Protein AF-0000000080517936 (afdb_homodimer)

pLDDT: mean 81.07, std 24.13, range [22.53, 98.88]

Secondary structure (DSSP, 8-state):
---------------THHHHHHHHHHHHHHSS---TT---S-S--GGGS-HHHHHHHHHHHHHHHHHHHHHHHHHHHHHIIIIITT--THHHHGGG-TTGGG---S-HHHHHHS-HHHHHHHHHHHHHHTHHHHHHHHTTTTT-TTS-HHHHHHHHHHHHHHHHHHHHHHHHTGGGHHHHHHHHHHTT-----HHHHT-SSHHHHHHHHHHHHHHHHHHHHHHHHHHHHHHHHHHT-/---------------THHHHHHHHHHHHHHTT--STT---S-S--GGGS-HHHHHHHHHHHHHHHHHHHHHHHHHHHHHIIIIITT--THHHHGGG-TTGGG---S-HHHHHHS-HHHHHHHHHHHHHHTHHHHHHHHTTTTT-TTS-HHHHHHHHHHHHHHHHHHHHHHHHTGGGHHHHHHHHHHTT-----HHHHT-SSHHHHHHHHHHHHHHHHHHHHHHHHHHHHHHHHHHT-

InterPro domains:
  IPR001400 Somatotropin/prolactin [PF00103] (26-236)
  IPR001400 Somatotropin/prolactin [PR00836] (97-110)
  IPR001400 Somatotropin/prolactin [PR00836] (119-137)
  IPR001400 Somatotropin/prolactin [PR00836] (203-219)
  IPR001400 Somatotropin/prolactin [PR00836] (219-233)
  IPR001400 Somatotropin/prolactin [PTHR11417] (16-236)
  IPR009079 Four-helical cytokine-like, core [G3DSA:1.20.1250.10] (39-237)
  IPR009079 Four-helical cytokine-like, core [SSF47266] (38-236)

Solvent-accessible surface area (backbone atoms only — not comparable to full-atom values): 26774 Å² total; per-residue (Å²): 138,77,81,78,83,78,80,79,77,80,78,80,74,80,70,71,66,64,61,56,54,57,43,47,60,49,47,65,54,56,69,70,58,77,60,89,84,56,74,60,79,31,46,71,71,64,79,75,52,53,65,69,60,50,41,50,52,33,52,49,44,36,54,44,31,46,49,40,28,50,36,28,46,50,38,33,51,56,43,37,70,73,72,41,69,95,53,72,52,73,78,53,24,76,79,64,34,60,56,57,87,69,66,80,64,95,41,66,74,56,56,72,70,50,50,69,67,60,44,49,43,50,42,48,51,55,50,60,56,45,51,57,61,41,48,41,50,56,58,74,37,58,76,41,83,87,45,40,71,68,38,40,55,33,38,50,51,36,50,55,44,47,52,50,49,46,52,49,51,42,65,77,43,43,80,46,51,62,60,42,51,50,49,35,65,73,64,62,54,56,76,80,60,63,65,43,57,65,40,88,49,64,68,55,17,51,42,40,48,51,26,51,31,49,40,46,29,53,52,30,46,50,39,28,54,50,41,42,52,52,29,51,55,51,64,74,94,135,78,81,80,82,77,81,78,78,80,75,81,73,81,67,73,67,65,59,54,55,57,43,47,61,50,49,65,55,54,71,76,50,75,64,87,84,48,74,63,80,26,48,71,69,65,79,74,53,54,66,69,59,49,42,48,52,34,52,50,45,36,53,44,32,46,49,42,27,51,36,28,45,51,38,32,50,56,43,37,69,72,71,40,68,94,53,72,52,74,78,53,22,75,79,64,35,60,58,59,86,70,65,81,64,97,41,65,74,57,56,69,69,50,51,70,68,59,43,50,46,51,40,47,52,53,50,61,56,45,50,56,62,40,49,40,50,56,57,74,37,56,77,42,83,87,44,39,71,69,37,39,56,34,38,51,52,34,51,55,43,47,51,52,48,44,51,50,51,44,65,76,43,40,81,48,51,62,60,42,52,50,48,32,62,73,65,63,54,56,76,80,61,63,66,43,57,67,40,89,48,62,67,55,18,51,40,40,49,50,24,50,31,49,39,44,30,55,52,31,46,49,39,28,52,50,41,42,51,53,29,52,54,51,62,75,95

Radius of gyration: 28.41 Å; Cα contacts (8 Å, |Δi|>4): 444; chains: 2; bounding box: 90×95×84 Å

Sequence (474 aa):
RAPVPSFCGLQWTYNPVRGSCLLLLLVMSNLLLCQGNSCPSCCPDVSDIPLDLLRELFLNATLLSQSILKHSRIMLNEFDEKYAQGKLYYLTATKSCHTNSLHTTEDMDKAEKIDNEDLSKWILMLLYSWHRPLNHLVTDMRGMIEVSDTILSNAKENVKKVEELQAFIERQFCQIIIPVMRKMLENNIYWSGLPSLLSSNEDVRHSAFYSLFHCLHRDTLEIDIYTKILARRMINTRAPVPSFCGLQWTYNPVRGSCLLLLLVMSNLLLCQGNSCPSCCPDVSDIPLDLLRELFLNATLLSQSILKHSRIMLNEFDEKYAQGKLYYLTATKSCHTNSLHTTEDMDKAEKIDNEDLSKWILMLLYSWHRPLNHLVTDMRGMIEVSDTILSNAKENVKKVEELQAFIERQFCQIIIPVMRKMLENNIYWSGLPSLLSSNEDVRHSAFYSLFHCLHRDTLEIDIYTKILARRMINT

Organism: NCBI:txid72004

Foldseek 3Di:
DPDDPDPPPPPPPPPPVVVVVLVVVVVVVVVVDDDPPFPPPPQPPCSPPDLVVVLVLLVVLLVLLVLLLVLLVQLLVVLCVPPVPPHDLVVCLQVPALCVVLDDDPDLVVLLVDDLLSLLLSLLLLLVQCLVVLVCLQPVCVPPPSCDPSNNVSSVSNNVSSVVSNVSSCNVRVRCVVVSVVVCVVVVRYDDLVCQCVDPDPVSNSSSSNSSSVSSNVSSVSSSSSSVSSSVVSVVD/DDDDPPPPPPPPPPPPPVVVVLVVVVVVVPVVPDDPVFPPPPQPPCSPPDLVVVLVLLVVLLVLLVLLLVLLVQLLVVLCVPPVPPHDLVVCLQVPALCVVLDDDPDLVVLLVDDLLSLLLSLLLLLVQCLVVLVCLQPVCVPPPSCDPSNNVSSVSNNVSSVVSNVSSCNVRVRCVVVSVVVCVVVVRYDDLVCQCVDPDPVSNSSSSNSSSVSSNVSSVSSSSSSVSSSVVSVVD

Nearest PDB structures (foldseek):
  3ncc-assembly1_A  TM=8.563E-01  e=1.161E-09  Homo sapiens
  3nce-assembly1_A  TM=8.601E-01  e=2.405E-09  Homo sapiens
  3ncf-assembly1_A  TM=8.619E-01  e=2.634E-09  Homo sapiens
  3ncb-assembly1_A  TM=8.625E-01  e=4.762E-09  Homo sapiens
  2q98-assembly1_A  TM=8.130E-01  e=1.033E-08  Homo sapiens

Structure (mmCIF, N/CA/C/O backbone):
data_AF-0000000080517936-model_v1
#
loop_
_entity.id
_entity.type
_entity.pdbx_description
1 polymer 'Uncharacterized protein'
#
loop_
_atom_site.group_PDB
_atom_site.id
_atom_site.type_symbol
_atom_site.label_atom_id
_atom_site.label_alt_id
_atom_site.label_comp_id
_atom_site.label_asym_id
_atom_site.label_entity_id
_atom_site.label_seq_id
_atom_site.pdbx_PDB_ins_code
_atom_site.Cartn_x
_atom_site.Cartn_y
_atom_site.Cartn_z
_atom_site.occupancy
_atom_site.B_iso_or_equiv
_atom_site.auth_seq_id
_atom_site.auth_comp_id
_atom_site.auth_asym_id
_atom_site.auth_atom_id
_atom_site.pdbx_PDB_model_num
ATOM 1 N N . ARG A 1 1 ? 61.031 -32.062 -48.188 1 22.53 1 ARG A N 1
ATOM 2 C CA . ARG A 1 1 ? 61.094 -30.625 -48 1 22.53 1 ARG A CA 1
ATOM 3 C C . ARG A 1 1 ? 59.719 -30.078 -47.656 1 22.53 1 ARG A C 1
ATOM 5 O O . ARG A 1 1 ? 58.844 -29.938 -48.531 1 22.53 1 ARG A O 1
ATOM 12 N N . ALA A 1 2 ? 59.156 -30.438 -46.531 1 33.72 2 ALA A N 1
ATOM 13 C CA . ALA A 1 2 ? 57.812 -30.484 -46 1 33.72 2 ALA A CA 1
ATOM 14 C C . ALA A 1 2 ? 57.312 -29.078 -45.625 1 33.72 2 ALA A C 1
ATOM 16 O O . ALA A 1 2 ? 58 -28.344 -44.938 1 33.72 2 ALA A O 1
ATOM 17 N N . PRO A 1 3 ? 56.562 -28.391 -46.594 1 32.12 3 PRO A N 1
ATOM 18 C CA . PRO A 1 3 ? 56.344 -26.953 -46.469 1 32.12 3 PRO A CA 1
ATOM 19 C C . PRO A 1 3 ? 55.688 -26.547 -45.156 1 32.12 3 PRO A C 1
ATOM 21 O O . PRO A 1 3 ? 55.031 -27.359 -44.5 1 32.12 3 PRO A O 1
ATOM 24 N N . VAL A 1 4 ? 56.312 -25.562 -44.438 1 36.16 4 VAL A N 1
ATOM 25 C CA . VAL A 1 4 ? 56.156 -25 -43.094 1 36.16 4 VAL A CA 1
ATOM 26 C C . VAL A 1 4 ? 54.812 -24.25 -43.031 1 36.16 4 VAL A C 1
ATOM 28 O O . VAL A 1 4 ? 54.5 -23.438 -43.906 1 36.16 4 VAL A O 1
ATOM 31 N N . PRO A 1 5 ? 53.719 -24.781 -42.406 1 31.2 5 PRO A N 1
ATOM 32 C CA . PRO A 1 5 ? 52.375 -24.219 -42.344 1 31.2 5 PRO A CA 1
ATOM 33 C C . PRO A 1 5 ? 52.344 -22.797 -41.781 1 31.2 5 PRO A C 1
ATOM 35 O O . PRO A 1 5 ? 53.094 -22.469 -40.875 1 31.2 5 PRO A O 1
ATOM 38 N N . SER A 1 6 ? 52.188 -21.766 -42.625 1 25.53 6 SER A N 1
ATOM 39 C CA . SER A 1 6 ? 52.156 -20.328 -42.344 1 25.53 6 SER A CA 1
ATOM 40 C C . SER A 1 6 ? 51.156 -19.969 -41.281 1 25.53 6 SER A C 1
ATOM 42 O O . SER A 1 6 ? 50.062 -20.562 -41.219 1 25.53 6 SER A O 1
ATOM 44 N N . PHE A 1 7 ? 51.594 -19.391 -40.125 1 25.44 7 PHE A N 1
ATOM 45 C CA . PHE A 1 7 ? 51.031 -18.859 -38.875 1 25.44 7 PHE A CA 1
ATOM 46 C C . PHE A 1 7 ? 50.094 -17.688 -39.156 1 25.44 7 PHE A C 1
ATOM 48 O O . PHE A 1 7 ? 50.531 -16.625 -39.594 1 25.44 7 PHE A O 1
ATOM 55 N N . CYS A 1 8 ? 48.938 -17.938 -39.844 1 24.39 8 CYS A N 1
ATOM 56 C CA . CYS A 1 8 ? 48.031 -16.812 -40.125 1 24.39 8 CYS A CA 1
ATOM 57 C C . CYS A 1 8 ? 47.719 -16.031 -38.875 1 24.39 8 CYS A C 1
ATOM 59 O O . CYS A 1 8 ? 47.281 -16.625 -37.875 1 24.39 8 CYS A O 1
ATOM 61 N N . GLY A 1 9 ? 48.375 -14.914 -38.562 1 23.84 9 GLY A N 1
ATOM 62 C CA . GLY A 1 9 ? 48.281 -13.883 -37.562 1 23.84 9 GLY A CA 1
ATOM 63 C C . GLY A 1 9 ? 46.875 -13.297 -37.438 1 23.84 9 GLY A C 1
ATOM 64 O O . GLY A 1 9 ? 46.344 -12.789 -38.406 1 23.84 9 GLY A O 1
ATOM 65 N N . LEU A 1 10 ? 45.938 -13.938 -36.656 1 23.72 10 LEU A N 1
ATOM 66 C CA . LEU A 1 10 ? 44.594 -13.508 -36.375 1 23.72 10 LEU A CA 1
ATOM 67 C C . LEU A 1 10 ? 44.562 -12.094 -35.812 1 23.72 10 LEU A C 1
ATOM 69 O O . LEU A 1 10 ? 45.125 -11.82 -34.75 1 23.72 10 LEU A O 1
ATOM 73 N N . GLN A 1 11 ? 44.594 -11.055 -36.688 1 24.34 11 GLN A N 1
ATOM 74 C CA . GLN A 1 11 ? 44.469 -9.641 -36.312 1 24.34 11 GLN A CA 1
ATOM 75 C C . GLN A 1 11 ? 43.188 -9.367 -35.562 1 24.34 11 GLN A C 1
ATOM 77 O O . GLN A 1 11 ? 42.094 -9.703 -36.062 1 24.34 11 GLN A O 1
ATOM 82 N N . TRP A 1 12 ? 43.25 -9.211 -34.219 1 24.83 12 TRP A N 1
ATOM 83 C CA . TRP A 1 12 ? 42.25 -8.867 -33.219 1 24.83 12 TRP A CA 1
ATOM 84 C C . TRP A 1 12 ? 41.656 -7.504 -33.5 1 24.83 12 TRP A C 1
ATOM 86 O O . TRP A 1 12 ? 42.344 -6.48 -33.438 1 24.83 12 TRP A O 1
ATOM 96 N N . THR A 1 13 ? 40.875 -7.355 -34.594 1 26.78 13 THR A N 1
ATOM 97 C CA . THR A 1 13 ? 40.25 -6.062 -34.812 1 26.78 13 THR A CA 1
ATOM 98 C C . THR A 1 13 ? 39.344 -5.715 -33.625 1 26.78 13 THR A C 1
ATOM 100 O O . THR A 1 13 ? 38.562 -6.555 -33.156 1 26.78 13 THR A O 1
ATOM 103 N N . TYR A 1 14 ? 39.75 -4.672 -32.812 1 27.33 14 TYR A N 1
ATOM 104 C CA . TYR A 1 14 ? 39.188 -3.947 -31.688 1 27.33 14 TYR A CA 1
ATOM 105 C C . TYR A 1 14 ? 37.781 -3.412 -32.031 1 27.33 14 TYR A C 1
ATOM 107 O O . TYR A 1 14 ? 37.656 -2.521 -32.875 1 27.33 14 TYR A O 1
ATOM 115 N N . ASN A 1 15 ? 36.844 -4.273 -32.188 1 25.72 15 ASN A N 1
ATOM 116 C CA . ASN A 1 15 ? 35.531 -3.732 -32.531 1 25.72 15 ASN A CA 1
ATOM 117 C C . ASN A 1 15 ? 35.031 -2.787 -31.453 1 25.72 15 ASN A C 1
ATOM 119 O O . ASN A 1 15 ? 34.906 -3.174 -30.281 1 25.72 15 ASN A O 1
ATOM 123 N N . PRO A 1 16 ? 34.938 -1.399 -31.656 1 30.38 16 PRO A N 1
ATOM 124 C CA . PRO A 1 16 ? 34.469 -0.266 -30.844 1 30.38 16 PRO A CA 1
ATOM 125 C C . PRO A 1 16 ? 33.062 -0.462 -30.312 1 30.38 16 PRO A C 1
ATOM 127 O O . PRO A 1 16 ? 32.5 0.434 -29.672 1 30.38 16 PRO A O 1
ATOM 130 N N . VAL A 1 17 ? 32.406 -1.56 -30.641 1 32.5 17 VAL A N 1
ATOM 131 C CA . VAL A 1 17 ? 31 -1.665 -30.266 1 32.5 17 VAL A CA 1
ATOM 132 C C . VAL A 1 17 ? 30.875 -1.817 -28.75 1 32.5 17 VAL A C 1
ATOM 134 O O . VAL A 1 17 ? 29.766 -1.812 -28.203 1 32.5 17 VAL A O 1
ATOM 137 N N . ARG A 1 18 ? 31.953 -2.064 -28.109 1 34.31 18 ARG A N 1
ATOM 138 C CA . ARG A 1 18 ? 31.781 -2.314 -26.672 1 34.31 18 ARG A CA 1
ATOM 139 C C . ARG A 1 18 ? 31.422 -1.029 -25.938 1 34.31 18 ARG A C 1
ATOM 141 O O . ARG A 1 18 ? 30.797 -1.072 -24.875 1 34.31 18 ARG A O 1
ATOM 148 N N . GLY A 1 19 ? 32 0.078 -26.453 1 33.22 19 GLY A N 1
ATOM 149 C CA . GLY A 1 19 ? 31.781 1.324 -25.734 1 33.22 19 GLY A CA 1
ATOM 150 C C . GLY A 1 19 ? 30.344 1.778 -25.766 1 33.22 19 GLY A C 1
ATOM 151 O O . GLY A 1 19 ? 29.859 2.391 -24.797 1 33.22 19 GLY A O 1
ATOM 152 N N . SER A 1 20 ? 29.688 1.601 -26.922 1 34.53 20 SER A N 1
ATOM 153 C CA . SER A 1 20 ? 28.391 2.258 -27.094 1 34.53 20 SER A CA 1
ATOM 154 C C . SER A 1 20 ? 27.328 1.615 -26.219 1 34.53 20 SER A C 1
ATOM 156 O O . SER A 1 20 ? 26.359 2.275 -25.812 1 34.53 20 SER A O 1
ATOM 158 N N . CYS A 1 21 ? 27.484 0.341 -26.016 1 32.75 21 CYS A N 1
ATOM 159 C CA . CYS A 1 21 ? 26.375 -0.339 -25.344 1 32.75 21 CYS A CA 1
ATOM 160 C C . CYS A 1 21 ? 26.375 -0.062 -23.859 1 32.75 21 CYS A C 1
ATOM 162 O O . CYS A 1 21 ? 25.328 -0.017 -23.219 1 32.75 21 CYS A O 1
ATOM 164 N N . LEU A 1 22 ? 27.562 0.032 -23.25 1 32.81 22 LEU A N 1
ATOM 165 C CA . LEU A 1 22 ? 27.625 0.487 -21.859 1 32.81 22 LEU A CA 1
ATOM 166 C C . LEU A 1 22 ? 27.094 1.91 -21.734 1 32.81 22 LEU A C 1
ATOM 168 O O . LEU A 1 22 ? 26.422 2.244 -20.75 1 32.81 22 LEU A O 1
ATOM 172 N N . LEU A 1 23 ? 27.391 2.783 -22.734 1 32.12 23 LEU A N 1
ATOM 173 C CA . LEU A 1 23 ? 26.844 4.137 -22.719 1 32.12 23 LEU A CA 1
ATOM 174 C C . LEU A 1 23 ? 25.328 4.105 -22.844 1 32.12 23 LEU A C 1
ATOM 176 O O . LEU A 1 23 ? 24.625 4.91 -22.203 1 32.12 23 LEU A O 1
ATOM 180 N N . LEU A 1 24 ? 24.797 3.18 -23.656 1 31.83 24 LEU A N 1
ATOM 181 C CA . LEU A 1 24 ? 23.344 3.186 -23.781 1 31.83 24 LEU A CA 1
ATOM 182 C C . LEU A 1 24 ? 22.688 2.76 -22.484 1 31.83 24 LEU A C 1
ATOM 184 O O . LEU A 1 24 ? 21.656 3.316 -22.094 1 31.83 24 LEU A O 1
ATOM 188 N N . LEU A 1 25 ? 23.156 1.763 -21.859 1 34 25 LEU A N 1
ATOM 189 C CA . LEU A 1 25 ? 22.562 1.429 -20.562 1 34 25 LEU A CA 1
ATOM 190 C C . LEU A 1 25 ? 22.828 2.531 -19.547 1 34 25 LEU A C 1
ATOM 192 O O . LEU A 1 25 ? 21.969 2.836 -18.719 1 34 25 LEU A O 1
ATOM 196 N N . LEU A 1 26 ? 24.016 3.143 -19.516 1 33.47 26 LEU A N 1
ATOM 197 C CA . LEU A 1 26 ? 24.297 4.336 -18.719 1 33.47 26 LEU A CA 1
ATOM 198 C C . LEU A 1 26 ? 23.484 5.527 -19.234 1 33.47 26 LEU A C 1
ATOM 200 O O . LEU A 1 26 ? 23.031 6.355 -18.438 1 33.47 26 LEU A O 1
ATOM 204 N N . VAL A 1 27 ? 23.391 5.816 -20.547 1 34.94 27 VAL A N 1
ATOM 205 C CA . VAL A 1 27 ? 22.625 6.922 -21.125 1 34.94 27 VAL A CA 1
ATOM 206 C C . VAL A 1 27 ? 21.141 6.754 -20.812 1 34.94 27 VAL A C 1
ATOM 208 O O . VAL A 1 27 ? 20.438 7.734 -20.578 1 34.94 27 VAL A O 1
ATOM 211 N N . MET A 1 28 ? 20.531 5.59 -20.984 1 31.58 28 MET A N 1
ATOM 212 C CA . MET A 1 28 ? 19.141 5.453 -20.578 1 31.58 28 MET A CA 1
ATOM 213 C C . MET A 1 28 ? 18.984 5.691 -19.078 1 31.58 28 MET A C 1
ATOM 215 O O . MET A 1 28 ? 17.891 5.969 -18.594 1 31.58 28 MET A O 1
ATOM 219 N N . SER A 1 29 ? 19.953 5.32 -18.312 1 33.62 29 SER A N 1
ATOM 220 C CA . SER A 1 29 ? 19.906 5.672 -16.891 1 33.62 29 SER A CA 1
ATOM 221 C C . SER A 1 29 ? 20.031 7.176 -16.703 1 33.62 29 SER A C 1
ATOM 223 O O . SER A 1 29 ? 19.547 7.723 -15.703 1 33.62 29 SER A O 1
ATOM 225 N N . ASN A 1 30 ? 20.875 7.879 -17.391 1 30.88 30 ASN A N 1
ATOM 226 C CA . ASN A 1 30 ? 21.109 9.305 -17.156 1 30.88 30 ASN A CA 1
ATOM 227 C C . ASN A 1 30 ? 19.875 10.133 -17.5 1 30.88 30 ASN A C 1
ATOM 229 O O . ASN A 1 30 ? 19.859 11.344 -17.266 1 30.88 30 ASN A O 1
ATOM 233 N N . LEU A 1 31 ? 19.188 9.805 -18.531 1 29.12 31 LEU A N 1
ATOM 234 C CA . LEU A 1 31 ? 18.125 10.758 -18.875 1 29.12 31 LEU A CA 1
ATOM 235 C C . LEU A 1 31 ? 17.109 10.867 -17.734 1 29.12 31 LEU A C 1
ATOM 237 O O . LEU A 1 31 ? 16.219 11.719 -17.766 1 29.12 31 LEU A O 1
ATOM 241 N N . LEU A 1 32 ? 16.781 9.773 -17.172 1 28.83 32 LEU A N 1
ATOM 242 C CA . LEU A 1 32 ? 15.75 9.922 -16.141 1 28.83 32 LEU A CA 1
ATOM 243 C C . LEU A 1 32 ? 16.312 10.633 -14.906 1 28.83 32 LEU A C 1
ATOM 245 O O . LEU A 1 32 ? 16.625 9.984 -13.906 1 28.83 32 LEU A O 1
ATOM 249 N N . LEU A 1 33 ? 17.25 11.594 -14.984 1 27.97 33 LEU A N 1
ATOM 250 C CA . LEU A 1 33 ? 17.812 12.469 -13.961 1 27.97 33 LEU A CA 1
ATOM 251 C C . LEU A 1 33 ? 16.734 12.953 -13 1 27.97 33 LEU A C 1
ATOM 253 O O . LEU A 1 33 ? 15.539 12.781 -13.258 1 27.97 33 LEU A O 1
ATOM 257 N N . CYS A 1 34 ? 16.766 14.461 -12.586 1 30.88 34 CYS A N 1
ATOM 258 C CA . CYS A 1 34 ? 16.484 15.297 -11.422 1 30.88 34 CYS A CA 1
ATOM 259 C C . CYS A 1 34 ? 14.977 15.492 -11.25 1 30.88 34 CYS A C 1
ATOM 261 O O . CYS A 1 34 ? 14.539 16.406 -10.547 1 30.88 34 CYS A O 1
ATOM 263 N N . GLN A 1 35 ? 14.18 15.211 -12.125 1 32.22 35 GLN A N 1
ATOM 264 C CA . GLN A 1 35 ? 13.008 15.867 -11.555 1 32.22 35 GLN A CA 1
ATOM 265 C C . GLN A 1 35 ? 12.812 15.469 -10.094 1 32.22 35 GLN A C 1
ATOM 267 O O . GLN A 1 35 ? 13.227 14.383 -9.68 1 32.22 35 GLN A O 1
ATOM 272 N N . GLY A 1 36 ? 11.953 16.266 -9.234 1 34.62 36 GLY A N 1
ATOM 273 C CA . GLY A 1 36 ? 11.828 16.359 -7.785 1 34.62 36 GLY A CA 1
ATOM 274 C C . GLY A 1 36 ? 11.82 15.008 -7.098 1 34.62 36 GLY A C 1
ATOM 275 O O . GLY A 1 36 ? 12.031 14.914 -5.887 1 34.62 36 GLY A O 1
ATOM 276 N N . ASN A 1 37 ? 10.945 14.195 -7.531 1 34.53 37 ASN A N 1
ATOM 277 C CA . ASN A 1 37 ? 10.57 13.047 -6.711 1 34.53 37 ASN A CA 1
ATOM 278 C C . ASN A 1 37 ? 11.656 11.977 -6.723 1 34.53 37 ASN A C 1
ATOM 280 O O . ASN A 1 37 ? 11.383 10.805 -6.426 1 34.53 37 ASN A O 1
ATOM 284 N N . SER A 1 38 ? 12.711 12.18 -7.555 1 34.34 38 SER A N 1
ATOM 285 C CA . SER A 1 38 ? 13.688 11.117 -7.773 1 34.34 38 SER A CA 1
ATOM 286 C C . SER A 1 38 ? 14.539 10.891 -6.531 1 34.34 38 SER A C 1
ATOM 288 O O . SER A 1 38 ? 15.023 11.844 -5.922 1 34.34 38 SER A O 1
ATOM 290 N N . CYS A 1 39 ? 14.25 9.953 -5.805 1 41.84 39 CYS A N 1
ATOM 291 C CA . CYS A 1 39 ? 15.219 9.523 -4.797 1 41.84 39 CYS A CA 1
ATOM 292 C C . CYS A 1 39 ? 16.641 9.609 -5.332 1 41.84 39 CYS A C 1
ATOM 294 O O . CYS A 1 39 ? 16.938 9.078 -6.402 1 41.84 39 CYS A O 1
ATOM 296 N N . PRO A 1 40 ? 17.469 10.562 -5.215 1 39.28 40 PRO A N 1
ATOM 297 C CA . PRO A 1 40 ? 18.875 10.477 -5.602 1 39.28 40 PRO A CA 1
ATOM 298 C C . PRO A 1 40 ? 19.406 9.039 -5.586 1 39.28 40 PRO A C 1
ATOM 300 O O . PRO A 1 40 ? 18.75 8.148 -5.043 1 39.28 40 PRO A O 1
ATOM 303 N N . SER A 1 41 ? 20.938 8.695 -5.91 1 42.41 41 SER A N 1
ATOM 304 C CA . SER A 1 41 ? 21.844 7.688 -6.438 1 42.41 41 SER A CA 1
ATOM 305 C C . SER A 1 41 ? 21.906 6.469 -5.523 1 42.41 41 SER A C 1
ATOM 307 O O . SER A 1 41 ? 22.75 6.391 -4.637 1 42.41 41 SER A O 1
ATOM 309 N N . CYS A 1 42 ? 20.891 6.23 -4.555 1 48.97 42 CYS A N 1
ATOM 310 C CA . CYS A 1 42 ? 21.172 5.117 -3.654 1 48.97 42 CYS A CA 1
ATOM 311 C C . CYS A 1 42 ? 21.375 3.822 -4.434 1 48.97 42 CYS A C 1
ATOM 313 O O . CYS A 1 42 ? 21.578 2.76 -3.838 1 48.97 42 CYS A O 1
ATOM 315 N N . CYS A 1 43 ? 21.078 3.852 -5.547 1 59.53 43 CYS A N 1
ATOM 316 C CA . CYS A 1 43 ? 21.203 2.58 -6.254 1 59.53 43 CYS A CA 1
ATOM 317 C C . CYS A 1 43 ? 22.656 2.207 -6.461 1 59.53 43 CYS A C 1
ATOM 319 O O . CYS A 1 43 ? 23.469 3.039 -6.875 1 59.53 43 CYS A O 1
ATOM 321 N N . PRO A 1 44 ? 23.047 1.101 -5.629 1 58.81 44 PRO A N 1
ATOM 322 C CA . PRO A 1 44 ? 24.406 0.688 -6.016 1 58.81 44 PRO A CA 1
ATOM 323 C C . PRO A 1 44 ? 24.656 0.801 -7.516 1 58.81 44 PRO A C 1
ATOM 325 O O . PRO A 1 44 ? 23.719 0.635 -8.312 1 58.81 44 PRO A O 1
ATOM 328 N N . ASP A 1 45 ? 25.703 1.416 -7.773 1 59.16 45 ASP A N 1
ATOM 329 C CA . ASP A 1 45 ? 26.078 1.507 -9.18 1 59.16 45 ASP A CA 1
ATOM 330 C C . ASP A 1 45 ? 26.188 0.119 -9.812 1 59.16 45 ASP A C 1
ATOM 332 O O . ASP A 1 45 ? 27.078 -0.661 -9.438 1 59.16 45 ASP A O 1
ATOM 336 N N . VAL A 1 46 ? 25.234 -0.316 -10.469 1 62.78 46 VAL A N 1
ATOM 337 C CA . VAL A 1 46 ? 25.25 -1.605 -11.148 1 62.78 46 VAL A CA 1
ATOM 338 C C . VAL A 1 46 ? 26.172 -1.547 -12.359 1 62.78 46 VAL A C 1
ATOM 340 O O . VAL A 1 46 ? 26.469 -2.574 -12.969 1 62.78 46 VAL A O 1
ATOM 343 N N . SER A 1 47 ? 26.625 -0.41 -12.531 1 64.81 47 SER A N 1
ATOM 344 C CA . SER A 1 47 ? 27.516 -0.266 -13.68 1 64.81 47 SER A CA 1
ATOM 345 C C . SER A 1 47 ? 28.844 -0.981 -13.445 1 64.81 47 SER A C 1
ATOM 347 O O . SER A 1 47 ? 29.547 -1.307 -14.398 1 64.81 47 SER A O 1
ATOM 349 N N . ASP A 1 48 ? 28.984 -1.326 -12.195 1 72.88 48 ASP A N 1
ATOM 350 C CA . ASP A 1 48 ? 30.281 -1.937 -11.891 1 72.88 48 ASP A CA 1
ATOM 351 C C . ASP A 1 48 ? 30.219 -3.457 -12.016 1 72.88 48 ASP A C 1
ATOM 353 O O . ASP A 1 48 ? 31.234 -4.141 -11.898 1 72.88 48 ASP A O 1
ATOM 357 N N . ILE A 1 49 ? 29.047 -3.895 -12.391 1 79.06 49 ILE A N 1
ATOM 358 C CA . ILE A 1 49 ? 28.922 -5.34 -12.531 1 79.06 49 ILE A CA 1
ATOM 359 C C . ILE A 1 49 ? 29.359 -5.766 -13.922 1 79.06 49 ILE A C 1
ATOM 361 O O . ILE A 1 49 ? 28.875 -5.23 -14.93 1 79.06 49 ILE A O 1
ATOM 365 N N . PRO A 1 50 ? 30.328 -6.676 -13.938 1 84.31 50 PRO A N 1
ATOM 366 C CA . PRO A 1 50 ? 30.734 -7.176 -15.25 1 84.31 50 PRO A CA 1
ATOM 367 C C . PRO A 1 50 ? 29.562 -7.711 -16.062 1 84.31 50 PRO A C 1
ATOM 369 O O . PRO A 1 50 ? 28.641 -8.32 -15.508 1 84.31 50 PRO A O 1
ATOM 372 N N . LEU A 1 51 ? 29.656 -7.508 -17.344 1 84.25 51 LEU A N 1
ATOM 373 C CA . LEU A 1 51 ? 28.562 -7.84 -18.25 1 84.25 51 LEU A CA 1
ATOM 374 C C . LEU A 1 51 ? 28.266 -9.336 -18.219 1 84.25 51 LEU A C 1
ATOM 376 O O . LEU A 1 51 ? 27.109 -9.734 -18.281 1 84.25 51 LEU A O 1
ATOM 380 N N . ASP A 1 52 ? 29.281 -10.148 -18.125 1 88.44 52 ASP A N 1
ATOM 381 C CA . ASP A 1 52 ? 29.078 -11.594 -18.078 1 88.44 52 ASP A CA 1
ATOM 382 C C . ASP A 1 52 ? 28.297 -12 -16.828 1 88.44 52 ASP A C 1
ATOM 384 O O . ASP A 1 52 ? 27.453 -12.891 -16.891 1 88.44 52 ASP A O 1
ATOM 388 N N . LEU A 1 53 ? 28.641 -11.391 -15.727 1 89.06 53 LEU A N 1
ATOM 389 C CA . LEU A 1 53 ? 27.922 -11.664 -14.484 1 89.06 53 LEU A CA 1
ATOM 390 C C . LEU A 1 53 ? 26.484 -11.188 -14.57 1 89.06 53 LEU A C 1
ATOM 392 O O . LEU A 1 53 ? 25.562 -11.875 -14.109 1 89.06 53 LEU A O 1
ATOM 396 N N . LEU A 1 54 ? 26.312 -10.078 -15.273 1 87.31 54 LEU A N 1
ATOM 397 C CA . LEU A 1 54 ? 24.969 -9.539 -15.43 1 87.31 54 LEU A CA 1
ATOM 398 C C . LEU A 1 54 ? 24.109 -10.469 -16.281 1 87.31 54 LEU A C 1
ATOM 400 O O . LEU A 1 54 ? 22.938 -10.703 -15.961 1 87.31 54 LEU A O 1
ATOM 404 N N . ARG A 1 55 ? 24.703 -10.984 -17.328 1 89.31 55 ARG A N 1
ATOM 405 C CA . ARG A 1 55 ? 24 -11.938 -18.188 1 89.31 55 ARG A CA 1
ATOM 406 C C . ARG A 1 55 ? 23.609 -13.18 -17.406 1 89.31 55 ARG A C 1
ATOM 408 O O . ARG A 1 55 ? 22.469 -13.656 -17.516 1 89.31 55 ARG A O 1
ATOM 415 N N . GLU A 1 56 ? 24.453 -13.602 -16.594 1 91.56 56 GLU A N 1
ATOM 416 C CA . GLU A 1 56 ? 24.172 -14.773 -15.766 1 91.56 56 GLU A CA 1
ATOM 417 C C . GLU A 1 56 ? 23.047 -14.492 -14.773 1 91.56 56 GLU A C 1
ATOM 419 O O . GLU A 1 56 ? 22.203 -15.344 -14.539 1 91.56 56 GLU A O 1
ATOM 424 N N . LEU A 1 57 ? 23.078 -13.328 -14.211 1 91.81 57 LEU A N 1
ATOM 425 C CA . LEU A 1 57 ? 22.047 -12.938 -13.25 1 91.81 57 LEU A CA 1
ATOM 426 C C . LEU A 1 57 ? 20.672 -12.906 -13.906 1 91.81 57 LEU A C 1
ATOM 428 O O . LEU A 1 57 ? 19.703 -13.391 -13.328 1 91.81 57 LEU A O 1
ATOM 432 N N . PHE A 1 58 ? 20.609 -12.477 -15.102 1 94.19 58 PHE A N 1
ATOM 433 C CA . PHE A 1 58 ? 19.344 -12.406 -15.805 1 94.19 58 PHE A CA 1
ATOM 434 C C . PHE A 1 58 ? 18.891 -13.797 -16.234 1 94.19 58 PHE A C 1
ATOM 436 O O . PHE A 1 58 ? 17.688 -14.094 -16.234 1 94.19 58 PHE A O 1
ATOM 443 N N . LEU A 1 59 ? 19.812 -14.578 -16.656 1 94.06 59 LEU A N 1
ATOM 444 C CA . LEU A 1 59 ? 19.469 -15.953 -17 1 94.06 59 LEU A CA 1
ATOM 445 C C . LEU A 1 59 ? 18.906 -16.688 -15.781 1 94.06 59 LEU A C 1
ATOM 447 O O . LEU A 1 59 ? 17.906 -17.406 -15.898 1 94.06 59 LEU A O 1
ATOM 451 N N . ASN A 1 60 ? 19.547 -16.469 -14.656 1 95.88 60 ASN A N 1
ATOM 452 C CA . ASN A 1 60 ? 19.047 -17.062 -13.422 1 95.88 60 ASN A CA 1
ATOM 453 C C . ASN A 1 60 ? 17.641 -16.562 -13.078 1 95.88 60 ASN A C 1
ATOM 455 O O . ASN A 1 60 ? 16.812 -17.312 -12.57 1 95.88 60 ASN A O 1
ATOM 459 N N . ALA A 1 61 ? 17.406 -15.281 -13.328 1 97.56 61 ALA A N 1
ATOM 460 C CA . ALA A 1 61 ? 16.094 -14.711 -13.086 1 97.56 61 ALA A CA 1
ATOM 461 C C . ALA A 1 61 ? 15.031 -15.414 -13.93 1 97.56 61 ALA A C 1
ATOM 463 O O . ALA A 1 61 ? 13.906 -15.625 -13.469 1 97.56 61 ALA A O 1
ATOM 464 N N . THR A 1 62 ? 15.383 -15.758 -15.164 1 98 62 THR A N 1
ATOM 465 C CA . THR A 1 62 ? 14.43 -16.469 -16.016 1 98 62 THR A CA 1
ATOM 466 C C . THR A 1 62 ? 14.148 -17.859 -15.477 1 98 62 THR A C 1
ATOM 468 O O . THR A 1 62 ? 13.016 -18.344 -15.562 1 98 62 THR A O 1
ATOM 471 N N . LEU A 1 63 ? 15.133 -18.5 -14.922 1 98 63 LEU A N 1
ATOM 472 C CA . LEU A 1 63 ? 14.93 -19.797 -14.297 1 98 63 LEU A CA 1
ATOM 473 C C . LEU A 1 63 ? 14 -19.688 -13.094 1 98 63 LEU A C 1
ATOM 475 O O . LEU A 1 63 ? 13.125 -20.547 -12.898 1 98 63 LEU A O 1
ATOM 479 N N . LEU A 1 64 ? 14.211 -18.609 -12.336 1 98.31 64 LEU A N 1
ATOM 480 C CA . LEU A 1 64 ? 13.367 -18.375 -11.172 1 98.31 64 LEU A CA 1
ATOM 481 C C . LEU A 1 64 ? 11.922 -18.141 -11.578 1 98.31 64 LEU A C 1
ATOM 483 O O . LEU A 1 64 ? 11.008 -18.766 -11.031 1 98.31 64 LEU A O 1
ATOM 487 N N . SER A 1 65 ? 11.719 -17.25 -12.57 1 98.5 65 SER A N 1
ATOM 488 C CA . SER A 1 65 ? 10.359 -16.938 -12.992 1 98.5 65 SER A CA 1
ATOM 489 C C . SER A 1 65 ? 9.672 -18.156 -13.594 1 98.5 65 SER A C 1
ATOM 491 O O . SER A 1 65 ? 8.477 -18.375 -13.375 1 98.5 65 SER A O 1
ATOM 493 N N . GLN A 1 66 ? 10.383 -18.938 -14.305 1 98.56 66 GLN A N 1
ATOM 494 C CA . GLN A 1 66 ? 9.836 -20.172 -14.859 1 98.56 66 GLN A CA 1
ATOM 495 C C . GLN A 1 66 ? 9.43 -21.141 -13.75 1 98.56 66 GLN A C 1
ATOM 497 O O . GLN A 1 66 ? 8.391 -21.797 -13.852 1 98.56 66 GLN A O 1
ATOM 502 N N . SER A 1 67 ? 10.297 -21.25 -12.82 1 98.75 67 SER A N 1
ATOM 503 C CA . SER A 1 67 ? 10 -22.141 -11.695 1 98.75 67 SER A CA 1
ATOM 504 C C . SER A 1 67 ? 8.758 -21.672 -10.938 1 98.75 67 SER A C 1
ATOM 506 O O . SER A 1 67 ? 7.914 -22.484 -10.555 1 98.75 67 SER A O 1
ATOM 508 N N . ILE A 1 68 ? 8.641 -20.391 -10.688 1 98.88 68 ILE A N 1
ATOM 509 C CA . ILE A 1 68 ? 7.477 -19.828 -10.016 1 98.88 68 ILE A CA 1
ATOM 510 C C . ILE A 1 68 ? 6.211 -20.188 -10.797 1 98.88 68 ILE A C 1
ATOM 512 O O . ILE A 1 68 ? 5.211 -20.594 -10.203 1 98.88 68 ILE A O 1
ATOM 516 N N . LEU A 1 69 ? 6.273 -20.031 -12.086 1 98.69 69 LEU A N 1
ATOM 517 C CA . LEU A 1 69 ? 5.145 -20.359 -12.961 1 98.69 69 LEU A CA 1
ATOM 518 C C . LEU A 1 69 ? 4.793 -21.844 -12.867 1 98.69 69 LEU A C 1
ATOM 520 O O . LEU A 1 69 ? 3.615 -22.188 -12.781 1 98.69 69 LEU A O 1
ATOM 524 N N . LYS A 1 70 ? 5.816 -22.625 -12.898 1 98.81 70 LYS A N 1
ATOM 525 C CA . LYS A 1 70 ? 5.605 -24.062 -12.805 1 98.81 70 LYS A CA 1
ATOM 526 C C . LYS A 1 70 ? 4.871 -24.438 -11.523 1 98.81 70 LYS A C 1
ATOM 528 O O . LYS A 1 70 ? 3.895 -25.188 -11.547 1 98.81 70 LYS A O 1
ATOM 533 N N . HIS A 1 71 ? 5.312 -23.938 -10.406 1 98.88 71 HIS A N 1
ATOM 534 C CA . HIS A 1 71 ? 4.68 -24.203 -9.125 1 98.88 71 HIS A CA 1
ATOM 535 C C . HIS A 1 71 ? 3.256 -23.672 -9.078 1 98.88 71 HIS A C 1
ATOM 537 O O . HIS A 1 71 ? 2.367 -24.281 -8.492 1 98.88 71 HIS A O 1
ATOM 543 N N . SER A 1 72 ? 3.014 -22.516 -9.688 1 98.81 72 SER A N 1
ATOM 544 C CA . SER A 1 72 ? 1.675 -21.938 -9.766 1 98.81 72 SER A CA 1
ATOM 545 C C . SER A 1 72 ? 0.727 -22.828 -10.547 1 98.81 72 SER A C 1
ATOM 547 O O . SER A 1 72 ? -0.414 -23.047 -10.141 1 98.81 72 SER A O 1
ATOM 549 N N . ARG A 1 73 ? 1.245 -23.312 -11.617 1 98.62 73 ARG A N 1
ATOM 550 C CA . ARG A 1 73 ? 0.453 -24.203 -12.453 1 98.62 73 ARG A CA 1
ATOM 551 C C . ARG A 1 73 ? 0.092 -25.484 -11.688 1 98.62 73 ARG A C 1
ATOM 553 O O . ARG A 1 73 ? -1.047 -25.953 -11.758 1 98.62 73 ARG A O 1
ATOM 560 N N . ILE A 1 74 ? 1.022 -26.031 -10.984 1 98.81 74 ILE A N 1
ATOM 561 C CA . ILE A 1 74 ? 0.788 -27.266 -10.227 1 98.81 74 ILE A CA 1
ATOM 562 C C . ILE A 1 74 ? -0.314 -27.031 -9.195 1 98.81 74 ILE A C 1
ATOM 564 O O . ILE A 1 74 ? -1.221 -27.844 -9.047 1 98.81 74 ILE A O 1
ATOM 568 N N . MET A 1 75 ? -0.299 -25.922 -8.5 1 98.69 75 MET A N 1
ATOM 569 C CA . MET A 1 75 ? -1.297 -25.625 -7.48 1 98.69 75 MET A CA 1
ATOM 570 C C . MET A 1 75 ? -2.682 -25.469 -8.102 1 98.69 75 MET A C 1
ATOM 572 O O . MET A 1 75 ? -3.662 -26.016 -7.574 1 98.69 75 MET A O 1
ATOM 576 N N . LEU A 1 76 ? -2.758 -24.797 -9.203 1 98.5 76 LEU A N 1
ATOM 577 C CA . LEU A 1 76 ? -4.035 -24.594 -9.883 1 98.5 76 LEU A CA 1
ATOM 578 C C . LEU A 1 76 ? -4.613 -25.938 -10.336 1 98.5 76 LEU A C 1
ATOM 580 O O . LEU A 1 76 ? -5.793 -26.219 -10.117 1 98.5 76 LEU A O 1
ATOM 584 N N . ASN A 1 77 ? -3.725 -26.703 -10.953 1 98.12 77 ASN A N 1
ATOM 585 C CA . ASN A 1 77 ? -4.176 -28 -11.469 1 98.12 77 ASN A CA 1
ATOM 586 C C . ASN A 1 77 ? -4.645 -28.922 -10.344 1 98.12 77 ASN A C 1
ATOM 588 O O . ASN A 1 77 ? -5.672 -29.594 -10.469 1 98.12 77 ASN A O 1
ATOM 592 N N . GLU A 1 78 ? -3.906 -28.953 -9.297 1 98.06 78 GLU A N 1
ATOM 593 C CA . GLU A 1 78 ? -4.258 -29.766 -8.141 1 98.06 78 GLU A CA 1
ATOM 594 C C . GLU A 1 78 ? -5.625 -29.375 -7.59 1 98.06 78 GLU A C 1
ATOM 596 O O . GLU A 1 78 ? -6.445 -30.25 -7.277 1 98.06 78 GLU A O 1
ATOM 601 N N . PHE A 1 79 ? -5.867 -28.156 -7.477 1 98.25 79 PHE A N 1
ATOM 602 C CA . PHE A 1 79 ? -7.133 -27.688 -6.918 1 98.25 79 PHE A CA 1
ATOM 603 C C . PHE A 1 79 ? -8.281 -27.953 -7.891 1 98.25 79 PHE A C 1
ATOM 605 O O . PHE A 1 79 ? -9.367 -28.344 -7.477 1 98.25 79 PHE A O 1
ATOM 612 N N . ASP A 1 80 ? -8.016 -27.641 -9.125 1 96.62 80 ASP A N 1
ATOM 613 C CA . ASP A 1 80 ? -9.016 -27.844 -10.164 1 96.62 80 ASP A CA 1
ATOM 614 C C . ASP A 1 80 ? -9.492 -29.297 -10.195 1 96.62 80 ASP A C 1
ATOM 616 O O . ASP A 1 80 ? -10.695 -29.562 -10.258 1 96.62 80 ASP A O 1
ATOM 620 N N . GLU A 1 81 ? -8.609 -30.172 -10.086 1 96.75 81 GLU A N 1
ATOM 621 C CA . GLU A 1 81 ? -8.906 -31.609 -10.156 1 96.75 81 GLU A CA 1
ATOM 622 C C . GLU A 1 81 ? -9.711 -32.062 -8.945 1 96.75 81 GLU A C 1
ATOM 624 O O . GLU A 1 81 ? -10.617 -32.875 -9.062 1 96.75 81 GLU A O 1
ATOM 629 N N . LYS A 1 82 ? -9.516 -31.469 -7.863 1 96 82 LYS A N 1
ATOM 630 C CA . LYS A 1 82 ? -10.117 -31.969 -6.625 1 96 82 LYS A CA 1
ATOM 631 C C . LYS A 1 82 ? -11.438 -31.25 -6.336 1 96 82 LYS A C 1
ATOM 633 O O . LYS A 1 82 ? -12.375 -31.859 -5.82 1 96 82 LYS A O 1
ATOM 638 N N . TYR A 1 83 ? -11.484 -29.953 -6.691 1 96.19 83 TYR A N 1
ATOM 639 C CA . TYR A 1 83 ? -12.602 -29.219 -6.109 1 96.19 83 TYR A CA 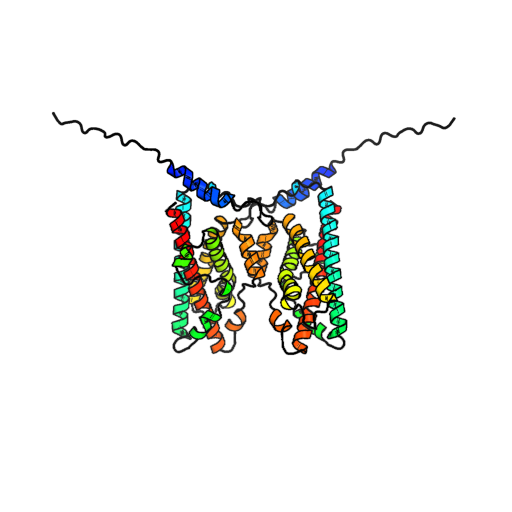1
ATOM 640 C C . TYR A 1 83 ? -13.352 -28.438 -7.176 1 96.19 83 TYR A C 1
ATOM 642 O O . TYR A 1 83 ? -14.461 -27.953 -6.93 1 96.19 83 TYR A O 1
ATOM 650 N N . ALA A 1 84 ? -12.781 -28.312 -8.336 1 95.12 84 ALA A N 1
ATOM 651 C CA . ALA A 1 84 ? -13.383 -27.359 -9.266 1 95.12 84 ALA A CA 1
ATOM 652 C C . ALA A 1 84 ? -14.023 -28.078 -10.453 1 95.12 84 ALA A C 1
ATOM 654 O O . ALA A 1 84 ? -14.688 -27.453 -11.281 1 95.12 84 ALA A O 1
ATOM 655 N N . GLN A 1 85 ? -13.867 -29.344 -10.586 1 92.06 85 GLN A N 1
ATOM 656 C CA . GLN A 1 85 ? -14.438 -30.078 -11.711 1 92.06 85 GLN A CA 1
ATOM 657 C C . GLN A 1 85 ? -15.961 -29.984 -11.719 1 92.06 85 GLN A C 1
ATOM 659 O O . GLN A 1 85 ? -16.609 -30.25 -10.703 1 92.06 85 GLN A O 1
ATOM 664 N N . GLY A 1 86 ? -16.547 -29.625 -12.867 1 90.25 86 GLY A N 1
ATOM 665 C CA . GLY A 1 86 ? -17.984 -29.5 -13.016 1 90.25 86 GLY A CA 1
ATOM 666 C C . GLY A 1 86 ? -18.531 -28.188 -12.469 1 90.25 86 GLY A C 1
ATOM 667 O O . GLY A 1 86 ? -19.734 -27.938 -12.531 1 90.25 86 GLY A O 1
ATOM 668 N N . LYS A 1 87 ? -17.641 -27.453 -11.906 1 92.56 87 LYS A N 1
ATOM 669 C CA . LYS A 1 87 ? -18.047 -26.156 -11.375 1 92.56 87 LYS A CA 1
ATOM 670 C C . LYS A 1 87 ? -17.75 -25.047 -12.375 1 92.56 87 LYS A C 1
ATOM 672 O O . LYS A 1 87 ? -17.062 -25.266 -13.367 1 92.56 87 LYS A O 1
ATOM 677 N N . LEU A 1 88 ? -18.328 -23.984 -12.188 1 91.94 88 LEU A N 1
ATOM 678 C CA . LEU A 1 88 ? -18.188 -22.875 -13.125 1 91.94 88 LEU A CA 1
ATOM 679 C C . LEU A 1 88 ? -17.438 -21.719 -12.484 1 91.94 88 LEU A C 1
ATOM 681 O O . LEU A 1 88 ? -17.766 -20.547 -12.719 1 91.94 88 LEU A O 1
ATOM 685 N N . TYR A 1 89 ? -16.422 -22.031 -11.648 1 93.62 89 TYR A N 1
ATOM 686 C CA . TYR A 1 89 ? -15.672 -21 -10.938 1 93.62 89 TYR A CA 1
ATOM 687 C C . TYR A 1 89 ? -14.898 -20.109 -11.914 1 93.62 89 TYR A C 1
ATOM 689 O O . TYR A 1 89 ? -14.625 -18.938 -11.625 1 93.62 89 TYR A O 1
ATOM 697 N N . TYR A 1 90 ? -14.508 -20.703 -13.07 1 89.44 90 TYR A N 1
ATOM 698 C CA . TYR A 1 90 ? -13.68 -20.016 -14.055 1 89.44 90 TYR A CA 1
ATOM 699 C C . TYR A 1 90 ? -14.383 -18.797 -14.617 1 89.44 90 TYR A C 1
ATOM 701 O O . TYR A 1 90 ? -13.742 -17.859 -15.102 1 89.44 90 TYR A O 1
ATOM 709 N N . LEU A 1 91 ? -15.633 -18.703 -14.547 1 89.56 91 LEU A N 1
ATOM 710 C CA . LEU A 1 91 ? -16.422 -17.609 -15.109 1 89.56 91 LEU A CA 1
ATOM 711 C C . LEU A 1 91 ? -16.172 -16.312 -14.352 1 89.56 91 LEU A C 1
ATOM 713 O O . LEU A 1 91 ? -16.156 -15.234 -14.945 1 89.56 91 LEU A O 1
ATOM 717 N N . THR A 1 92 ? -15.867 -16.391 -13.062 1 90.38 92 THR A N 1
ATOM 718 C CA . THR A 1 92 ? -15.727 -15.18 -12.258 1 90.38 92 THR A CA 1
ATOM 719 C C . THR A 1 92 ? -14.281 -14.969 -11.836 1 90.38 92 THR A C 1
ATOM 721 O O . THR A 1 92 ? -13.922 -13.898 -11.328 1 90.38 92 THR A O 1
ATOM 724 N N . ALA A 1 93 ? -13.438 -15.922 -12.117 1 91.94 93 ALA A N 1
ATOM 725 C CA . ALA A 1 93 ? -12.07 -15.906 -11.586 1 91.94 93 ALA A CA 1
ATOM 726 C C . ALA A 1 93 ? -11.281 -14.727 -12.141 1 91.94 93 ALA A C 1
ATOM 728 O O . ALA A 1 93 ? -10.57 -14.039 -11.406 1 91.94 93 ALA A O 1
ATOM 729 N N . THR A 1 94 ? -11.438 -14.414 -13.391 1 87.94 94 THR A N 1
ATOM 730 C CA . THR A 1 94 ? -10.656 -13.367 -14.047 1 87.94 94 THR A CA 1
ATOM 731 C C . THR A 1 94 ? -11.008 -11.992 -13.492 1 87.94 94 THR A C 1
ATOM 733 O O . THR A 1 94 ? -10.141 -11.133 -13.352 1 87.94 94 THR A O 1
ATOM 736 N N . LYS A 1 95 ? -12.211 -11.828 -13.133 1 90.12 95 LYS A N 1
ATOM 737 C CA . LYS A 1 95 ? -12.688 -10.531 -12.656 1 90.12 95 LYS A CA 1
ATOM 738 C C . LYS A 1 95 ? -12.336 -10.32 -11.188 1 90.12 95 LYS A C 1
ATOM 740 O O . LYS A 1 95 ? -12.383 -9.195 -10.688 1 90.12 95 LYS A O 1
ATOM 745 N N . SER A 1 96 ? -11.898 -11.375 -10.586 1 91.88 96 SER A N 1
ATOM 746 C CA . SER A 1 96 ? -11.727 -11.32 -9.133 1 91.88 96 SER A CA 1
ATOM 747 C C . SER A 1 96 ? -10.266 -11.078 -8.766 1 91.88 96 SER A C 1
ATOM 749 O O . SER A 1 96 ? -9.93 -10.977 -7.582 1 91.88 96 SER A O 1
ATOM 751 N N . CYS A 1 97 ? -9.398 -10.922 -9.719 1 94.75 97 CYS A N 1
ATOM 752 C CA . CYS A 1 97 ? -7.988 -10.781 -9.391 1 94.75 97 CYS A CA 1
ATOM 753 C C . CYS A 1 97 ? -7.688 -9.391 -8.844 1 94.75 97 CYS A C 1
ATOM 755 O O . CYS A 1 97 ? -8.031 -8.383 -9.477 1 94.75 97 CYS A O 1
ATOM 757 N N . HIS A 1 98 ? -7.004 -9.312 -7.711 1 92.75 98 HIS A N 1
ATOM 758 C CA . HIS A 1 98 ? -6.676 -8.031 -7.094 1 92.75 98 HIS A CA 1
ATOM 759 C C . HIS A 1 98 ? -5.633 -7.281 -7.914 1 92.75 98 HIS A C 1
ATOM 761 O O . HIS A 1 98 ? -5.387 -6.094 -7.676 1 92.75 98 HIS A O 1
ATOM 767 N N . THR A 1 99 ? -5.027 -7.934 -8.883 1 94.44 99 THR A N 1
ATOM 768 C CA . THR A 1 99 ? -3.984 -7.348 -9.719 1 94.44 99 THR A CA 1
ATOM 769 C C . THR A 1 99 ? -4.547 -6.93 -11.078 1 94.44 99 THR A C 1
ATOM 771 O O . THR A 1 99 ? -3.793 -6.578 -11.984 1 94.44 99 THR A O 1
ATOM 774 N N . ASN A 1 100 ? -5.82 -6.922 -11.281 1 92.25 100 ASN A N 1
ATOM 775 C CA . ASN A 1 100 ? -6.441 -6.621 -12.57 1 92.25 100 ASN A CA 1
ATOM 776 C C . ASN A 1 100 ? -6.031 -5.242 -13.078 1 92.25 100 ASN A C 1
ATOM 778 O O . ASN A 1 100 ? -5.891 -5.039 -14.289 1 92.25 100 ASN A O 1
ATOM 782 N N . SER A 1 101 ? -5.797 -4.379 -12.133 1 86.81 101 SER A N 1
ATOM 783 C CA . SER A 1 101 ? -5.445 -3.021 -12.531 1 86.81 101 SER A CA 1
ATOM 784 C C . SER A 1 101 ? -4.02 -2.955 -13.062 1 86.81 101 SER A C 1
ATOM 786 O O . SER A 1 101 ? -3.629 -1.968 -13.695 1 86.81 101 SER A O 1
ATOM 788 N N . LEU A 1 102 ? -3.219 -3.994 -12.828 1 84.25 102 LEU A N 1
ATOM 789 C CA . LEU A 1 102 ? -1.816 -4.008 -13.227 1 84.25 102 LEU A CA 1
ATOM 790 C C . LEU A 1 102 ? -1.654 -4.609 -14.625 1 84.25 102 LEU A C 1
ATOM 792 O O . LEU A 1 102 ? -0.581 -4.516 -15.219 1 84.25 102 LEU A O 1
ATOM 796 N N . HIS A 1 103 ? -2.58 -5.277 -15.07 1 71.75 103 HIS A N 1
ATOM 797 C CA . HIS A 1 103 ? -2.406 -6.059 -16.297 1 71.75 103 HIS A CA 1
ATOM 798 C C . HIS A 1 103 ? -2.49 -5.176 -17.531 1 71.75 103 HIS A C 1
ATOM 800 O O . HIS A 1 103 ? -3.424 -4.383 -17.672 1 71.75 103 HIS A O 1
ATOM 806 N N . THR A 1 104 ? -1.343 -5.094 -18.109 1 60.62 104 THR A N 1
ATOM 807 C CA . THR A 1 104 ? -1.218 -4.285 -19.312 1 60.62 104 THR A CA 1
ATOM 808 C C . THR A 1 104 ? -1.607 -5.094 -20.547 1 60.62 104 THR A C 1
ATOM 810 O O . THR A 1 104 ? -2.135 -4.543 -21.516 1 60.62 104 THR A O 1
ATOM 813 N N . THR A 1 105 ? -1.054 -6.156 -20.875 1 63.16 105 THR A N 1
ATOM 814 C CA . THR A 1 105 ? -1.289 -6.691 -22.219 1 63.16 105 THR A CA 1
ATOM 815 C C . THR A 1 105 ? -1.29 -8.219 -22.203 1 63.16 105 THR A C 1
ATOM 817 O O . THR A 1 105 ? -0.513 -8.836 -21.469 1 63.16 105 THR A O 1
ATOM 820 N N . GLU A 1 106 ? -2.352 -8.805 -22.594 1 62.91 106 GLU A N 1
ATOM 821 C CA . GLU A 1 106 ? -2.35 -10.227 -22.922 1 62.91 106 GLU A CA 1
ATOM 822 C C . GLU A 1 106 ? -1.588 -10.492 -24.219 1 62.91 106 GLU A C 1
ATOM 824 O O . GLU A 1 106 ? -1.282 -11.641 -24.547 1 62.91 106 GLU A O 1
ATOM 829 N N . ASP A 1 107 ? -1.108 -9.43 -24.719 1 67.81 107 ASP A N 1
ATOM 830 C CA . ASP A 1 107 ? -0.505 -9.602 -26.031 1 67.81 107 ASP A CA 1
ATOM 831 C C . ASP A 1 107 ? 1.013 -9.453 -25.969 1 67.81 107 ASP A C 1
ATOM 833 O O . ASP A 1 107 ? 1.521 -8.406 -25.547 1 67.81 107 ASP A O 1
ATOM 837 N N . MET A 1 108 ? 1.656 -10.469 -26.344 1 73.44 108 MET A N 1
ATOM 838 C CA . MET A 1 108 ? 3.113 -10.547 -26.359 1 73.44 108 MET A CA 1
ATOM 839 C C . MET A 1 108 ? 3.709 -9.391 -27.156 1 73.44 108 MET A C 1
ATOM 841 O O . MET A 1 108 ? 4.734 -8.828 -26.781 1 73.44 108 MET A O 1
ATOM 845 N N . ASP A 1 109 ? 3.084 -9.07 -28.25 1 78.44 109 ASP A N 1
ATOM 846 C CA . ASP A 1 109 ? 3.598 -8.008 -29.109 1 78.44 109 ASP A CA 1
ATOM 847 C C . ASP A 1 109 ? 3.619 -6.672 -28.391 1 78.44 109 ASP A C 1
ATOM 849 O O . ASP A 1 109 ? 4.539 -5.875 -28.562 1 78.44 109 ASP A O 1
ATOM 853 N N . LYS A 1 110 ? 2.785 -6.586 -27.594 1 83.5 110 LYS A N 1
ATOM 854 C CA . LYS A 1 110 ? 2.713 -5.336 -26.844 1 83.5 110 LYS A CA 1
ATOM 855 C C . LYS A 1 110 ? 3.744 -5.312 -25.719 1 83.5 110 LYS A C 1
ATOM 857 O O . LYS A 1 110 ? 4.332 -4.27 -25.438 1 83.5 110 LYS A O 1
ATOM 862 N N . ALA A 1 111 ? 3.992 -6.508 -25.172 1 87.75 111 ALA A N 1
ATOM 863 C CA . ALA A 1 111 ? 4.969 -6.613 -24.094 1 87.75 111 ALA A CA 1
ATOM 864 C C . ALA A 1 111 ? 6.371 -6.266 -24.594 1 87.75 111 ALA A C 1
ATOM 866 O O . ALA A 1 111 ? 7.152 -5.645 -23.859 1 87.75 111 ALA A O 1
ATOM 867 N N . GLU A 1 112 ? 6.586 -6.562 -25.906 1 90.31 112 GLU A N 1
ATOM 868 C CA . GLU A 1 112 ? 7.906 -6.336 -26.484 1 90.31 112 GLU A CA 1
ATOM 869 C C . GLU A 1 112 ? 8.18 -4.844 -26.672 1 90.31 112 GLU A C 1
ATOM 871 O O . GLU A 1 112 ? 9.336 -4.43 -26.797 1 90.31 112 GLU A O 1
ATOM 876 N N . LYS A 1 113 ? 7.184 -4.094 -26.672 1 90.38 113 LYS A N 1
ATOM 877 C CA . LYS A 1 113 ? 7.328 -2.662 -26.938 1 90.38 113 LYS A CA 1
ATOM 878 C C . LYS A 1 113 ? 7.508 -1.887 -25.625 1 90.38 113 LYS A C 1
ATOM 880 O O . LYS A 1 113 ? 7.895 -0.717 -25.641 1 90.38 113 LYS A O 1
ATOM 885 N N . ILE A 1 114 ? 7.277 -2.582 -24.516 1 91 114 ILE A N 1
ATOM 886 C CA . ILE A 1 114 ? 7.438 -1.939 -23.203 1 91 114 ILE A CA 1
ATOM 887 C C . ILE A 1 114 ? 8.922 -1.785 -22.891 1 91 114 ILE A C 1
ATOM 889 O O . ILE A 1 114 ? 9.711 -2.707 -23.109 1 91 114 ILE A O 1
ATOM 893 N N . ASP A 1 115 ? 9.281 -0.644 -22.438 1 91.38 115 ASP A N 1
ATOM 894 C CA . ASP A 1 115 ? 10.695 -0.45 -22.141 1 91.38 115 ASP A CA 1
ATOM 895 C C . ASP A 1 115 ? 11.102 -1.229 -20.891 1 91.38 115 ASP A C 1
ATOM 897 O O . ASP A 1 115 ? 10.242 -1.724 -20.156 1 91.38 115 ASP A O 1
ATOM 901 N N . ASN A 1 116 ? 12.391 -1.37 -20.609 1 91.06 116 ASN A N 1
ATOM 902 C CA . ASN A 1 116 ? 12.938 -2.209 -19.547 1 91.06 116 ASN A CA 1
ATOM 903 C C . ASN A 1 116 ? 12.5 -1.722 -18.172 1 91.06 116 ASN A C 1
ATOM 905 O O . ASN A 1 116 ? 12.188 -2.527 -17.281 1 91.06 116 ASN A O 1
ATOM 909 N N . GLU A 1 117 ? 12.477 -0.423 -17.984 1 90.56 117 GLU A N 1
ATOM 910 C CA . GLU A 1 117 ? 12.086 0.13 -16.688 1 90.56 117 GLU A CA 1
ATOM 911 C C . GLU A 1 117 ? 10.625 -0.188 -16.375 1 90.56 117 GLU A C 1
ATOM 913 O O . GLU A 1 117 ? 10.312 -0.638 -15.273 1 90.56 117 GLU A O 1
ATOM 918 N N . ASP A 1 118 ? 9.82 0.055 -17.375 1 92.25 118 ASP A N 1
ATOM 919 C CA . ASP A 1 118 ? 8.398 -0.207 -17.172 1 92.25 118 ASP A CA 1
ATOM 920 C C . ASP A 1 118 ? 8.133 -1.701 -17 1 92.25 118 ASP A C 1
ATOM 922 O O . ASP A 1 118 ? 7.289 -2.1 -16.188 1 92.25 118 ASP A O 1
ATOM 926 N N . LEU A 1 119 ? 8.852 -2.477 -17.688 1 93.44 119 LEU A N 1
ATOM 927 C CA . LEU A 1 119 ? 8.727 -3.922 -17.531 1 93.44 119 LEU A CA 1
ATOM 928 C C . LEU A 1 119 ? 9.094 -4.344 -16.109 1 93.44 119 LEU A C 1
ATOM 930 O O . LEU A 1 119 ? 8.375 -5.133 -15.492 1 93.44 119 LEU A O 1
ATOM 934 N N . SER A 1 120 ? 10.164 -3.77 -15.625 1 95 120 SER A N 1
ATOM 935 C CA . SER A 1 120 ? 10.633 -4.102 -14.281 1 95 120 SER A CA 1
ATOM 936 C C . SER A 1 120 ? 9.641 -3.629 -13.219 1 95 120 SER A C 1
ATOM 938 O O . SER A 1 120 ? 9.453 -4.289 -12.203 1 95 120 SER A O 1
ATOM 940 N N . LYS A 1 121 ? 9.031 -2.479 -13.492 1 95 121 LYS A N 1
ATOM 941 C CA . LYS A 1 121 ? 7.992 -1.994 -12.586 1 95 121 LYS A CA 1
ATOM 942 C C . LYS A 1 121 ? 6.824 -2.973 -12.508 1 95 121 LYS A C 1
ATOM 944 O O . LYS A 1 121 ? 6.328 -3.27 -11.422 1 95 121 LYS A O 1
ATOM 949 N N . TRP A 1 122 ? 6.492 -3.457 -13.648 1 94.25 122 TRP A N 1
ATOM 950 C CA . TRP A 1 122 ? 5.379 -4.402 -13.703 1 94.25 122 TRP A CA 1
ATOM 951 C C . TRP A 1 122 ? 5.73 -5.691 -12.969 1 94.25 122 TRP A C 1
ATOM 953 O O . TRP A 1 122 ? 4.922 -6.207 -12.188 1 94.25 122 TRP A O 1
ATOM 963 N N . ILE A 1 123 ? 6.863 -6.168 -13.211 1 96.62 123 ILE A N 1
ATOM 964 C CA . ILE A 1 123 ? 7.309 -7.387 -12.547 1 96.62 123 ILE A CA 1
ATOM 965 C C . ILE A 1 123 ? 7.281 -7.184 -11.031 1 96.62 123 ILE A C 1
ATOM 967 O O . ILE A 1 123 ? 6.738 -8.008 -10.297 1 96.62 123 ILE A O 1
ATOM 971 N N . LEU A 1 124 ? 7.801 -6.102 -10.617 1 96.38 124 LEU A N 1
ATOM 972 C CA . LEU A 1 124 ? 7.918 -5.836 -9.188 1 96.38 124 LEU A CA 1
ATOM 973 C C . LEU A 1 124 ? 6.543 -5.684 -8.555 1 96.38 124 LEU A C 1
ATOM 975 O O . LEU A 1 124 ? 6.301 -6.207 -7.461 1 96.38 124 LEU A O 1
ATOM 979 N N . MET A 1 125 ? 5.66 -4.969 -9.203 1 96.56 125 MET A N 1
ATOM 980 C CA . MET A 1 125 ? 4.305 -4.801 -8.68 1 96.56 125 MET A CA 1
ATOM 981 C C . MET A 1 125 ? 3.617 -6.152 -8.516 1 96.56 125 MET A C 1
ATOM 983 O O . MET A 1 125 ? 2.969 -6.406 -7.5 1 96.56 125 MET A O 1
ATOM 987 N N . LEU A 1 126 ? 3.822 -6.965 -9.484 1 96.5 126 LEU A N 1
ATOM 988 C CA . LEU A 1 126 ? 3.201 -8.281 -9.422 1 96.5 126 LEU A CA 1
ATOM 989 C C . LEU A 1 126 ? 3.818 -9.117 -8.305 1 96.5 126 LEU A C 1
ATOM 991 O O . LEU A 1 126 ? 3.104 -9.789 -7.551 1 96.5 126 LEU A O 1
ATOM 995 N N . LEU A 1 127 ? 5.086 -9.062 -8.172 1 97.38 127 LEU A N 1
ATOM 996 C CA . LEU A 1 127 ? 5.758 -9.812 -7.113 1 97.38 127 LEU A CA 1
ATOM 997 C C . LEU A 1 127 ? 5.293 -9.336 -5.742 1 97.38 127 LEU A C 1
ATOM 999 O O . LEU A 1 127 ? 4.941 -10.148 -4.883 1 97.38 127 LEU A O 1
ATOM 1003 N N . TYR A 1 128 ? 5.23 -8.055 -5.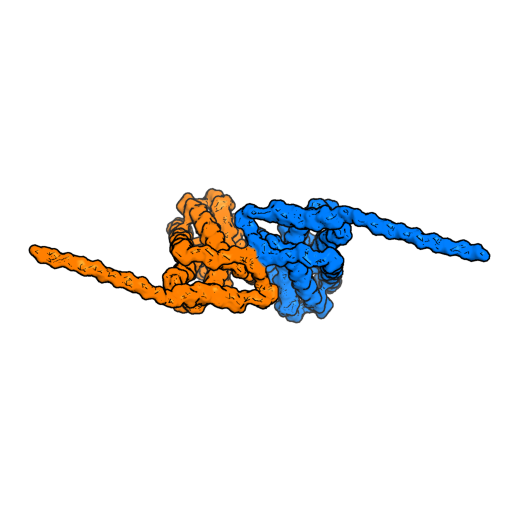574 1 96.12 128 TYR A N 1
ATOM 1004 C CA . TYR A 1 128 ? 4.777 -7.488 -4.309 1 96.12 128 TYR A CA 1
ATOM 1005 C C . TYR A 1 128 ? 3.35 -7.918 -3.998 1 96.12 128 TYR A C 1
ATOM 1007 O O . TYR A 1 128 ? 3.016 -8.188 -2.842 1 96.12 128 TYR A O 1
ATOM 1015 N N . SER A 1 129 ? 2.535 -8.016 -4.969 1 95.38 129 SER A N 1
ATOM 1016 C CA . SER A 1 129 ? 1.109 -8.266 -4.793 1 95.38 129 SER A CA 1
ATOM 1017 C C . SER A 1 129 ? 0.857 -9.688 -4.297 1 95.38 129 SER A C 1
ATOM 1019 O O . SER A 1 129 ? -0.228 -9.992 -3.801 1 95.38 129 SER A O 1
ATOM 1021 N N . TRP A 1 130 ? 1.83 -10.516 -4.422 1 96.44 130 TRP A N 1
ATOM 1022 C CA . TRP A 1 130 ? 1.569 -11.914 -4.113 1 96.44 130 TRP A CA 1
ATOM 1023 C C . TRP A 1 130 ? 2.26 -12.328 -2.82 1 96.44 130 TRP A C 1
ATOM 1025 O O . TRP A 1 130 ? 2.15 -13.484 -2.391 1 96.44 130 TRP A O 1
ATOM 1035 N N . HIS A 1 131 ? 2.908 -11.383 -2.17 1 93.75 131 HIS A N 1
ATOM 1036 C CA . HIS A 1 131 ? 3.533 -11.68 -0.886 1 93.75 131 HIS A CA 1
ATOM 1037 C C . HIS A 1 131 ? 2.496 -12.102 0.15 1 93.75 131 HIS A C 1
ATOM 1039 O O . HIS A 1 131 ? 2.643 -13.141 0.795 1 93.75 131 HIS A O 1
ATOM 1045 N N . ARG A 1 132 ? 1.461 -11.43 0.264 1 91.69 132 ARG A N 1
ATOM 1046 C CA . ARG A 1 132 ? 0.475 -11.656 1.316 1 91.69 132 ARG A CA 1
ATOM 1047 C C . ARG A 1 132 ? -0.315 -12.938 1.062 1 91.69 132 ARG A C 1
ATOM 1049 O O . ARG A 1 132 ? -0.384 -13.812 1.926 1 91.69 132 ARG A O 1
ATOM 1056 N N . PRO A 1 133 ? -0.872 -13.055 -0.118 1 95.75 133 PRO A N 1
ATOM 1057 C CA . PRO A 1 133 ? -1.662 -14.273 -0.313 1 95.75 133 PRO A CA 1
ATOM 1058 C C . PRO A 1 133 ? -0.826 -15.547 -0.188 1 95.75 133 PRO A C 1
ATOM 1060 O O . PRO A 1 133 ? -1.279 -16.531 0.399 1 95.75 133 PRO A O 1
ATOM 1063 N N . LEU A 1 134 ? 0.37 -15.578 -0.677 1 97 134 LEU A N 1
ATOM 1064 C CA . LEU A 1 134 ? 1.22 -16.766 -0.592 1 97 134 LEU A CA 1
ATOM 1065 C C . LEU A 1 134 ? 1.598 -17.062 0.855 1 97 134 LEU A C 1
ATOM 1067 O O . LEU A 1 134 ? 1.622 -18.219 1.271 1 97 134 LEU A O 1
ATOM 1071 N N . ASN A 1 135 ? 1.827 -16.062 1.63 1 94.12 135 ASN A N 1
ATOM 1072 C CA . ASN A 1 135 ? 2.166 -16.266 3.035 1 94.12 135 ASN A CA 1
ATOM 1073 C C . ASN A 1 135 ? 0.979 -16.812 3.822 1 94.12 135 ASN A C 1
ATOM 1075 O O . ASN A 1 135 ? 1.146 -17.688 4.68 1 94.12 135 ASN A O 1
ATOM 1079 N N . HIS A 1 136 ? -0.163 -16.281 3.529 1 93.75 136 HIS A N 1
ATOM 1080 C CA . HIS A 1 136 ? -1.35 -16.812 4.191 1 93.75 136 HIS A CA 1
ATOM 1081 C C . HIS A 1 136 ? -1.578 -18.266 3.828 1 93.75 136 HIS A C 1
ATOM 1083 O O . HIS A 1 136 ? -1.994 -19.062 4.672 1 93.75 136 HIS A O 1
ATOM 1089 N N . LEU A 1 137 ? -1.333 -18.594 2.609 1 95.75 137 LEU A N 1
ATOM 1090 C CA . LEU A 1 137 ? -1.502 -19.969 2.152 1 95.75 137 LEU A CA 1
ATOM 1091 C C . LEU A 1 137 ? -0.595 -20.906 2.932 1 95.75 137 LEU A C 1
ATOM 1093 O O . LEU A 1 137 ? -1.005 -22.016 3.285 1 95.75 137 LEU A O 1
ATOM 1097 N N . VAL A 1 138 ? 0.58 -20.453 3.27 1 96.69 138 VAL A N 1
ATOM 1098 C CA . VAL A 1 138 ? 1.578 -21.328 3.869 1 96.69 138 VAL A CA 1
ATOM 1099 C C . VAL A 1 138 ? 1.466 -21.281 5.391 1 96.69 138 VAL A C 1
ATOM 1101 O O . VAL A 1 138 ? 1.917 -22.188 6.082 1 96.69 138 VAL A O 1
ATOM 1104 N N . THR A 1 139 ? 0.816 -20.203 5.984 1 92.94 139 THR A N 1
ATOM 1105 C CA . THR A 1 139 ? 0.75 -20.047 7.434 1 92.94 139 THR A CA 1
ATOM 1106 C C . THR A 1 139 ? -0.673 -20.281 7.934 1 92.94 139 THR A C 1
ATOM 1108 O O . THR A 1 139 ? -0.97 -21.328 8.523 1 92.94 139 THR A O 1
ATOM 1111 N N . ASP A 1 140 ? -1.622 -19.578 7.441 1 88.25 140 ASP A N 1
ATOM 1112 C CA . ASP A 1 140 ? -2.971 -19.547 8 1 88.25 140 ASP A CA 1
ATOM 1113 C C . ASP A 1 140 ? -3.816 -20.688 7.453 1 88.25 140 ASP A C 1
ATOM 1115 O O . ASP A 1 140 ? -4.723 -21.172 8.133 1 88.25 140 ASP A O 1
ATOM 1119 N N . MET A 1 141 ? -3.445 -21.078 6.352 1 89.75 141 MET A N 1
ATOM 1120 C CA . MET A 1 141 ? -4.34 -22.031 5.715 1 89.75 141 MET A CA 1
ATOM 1121 C C . MET A 1 141 ? -3.742 -23.438 5.75 1 89.75 141 MET A C 1
ATOM 1123 O O . MET A 1 141 ? -4.285 -24.359 5.145 1 89.75 141 MET A O 1
ATOM 1127 N N . ARG A 1 142 ? -2.715 -23.312 6.629 1 83.81 142 ARG A N 1
ATOM 1128 C CA . ARG A 1 142 ? -2.049 -24.609 6.781 1 83.81 142 ARG A CA 1
ATOM 1129 C C . ARG A 1 142 ? -2.949 -25.609 7.496 1 83.81 142 ARG A C 1
ATOM 1131 O O . ARG A 1 142 ? -3.562 -25.281 8.516 1 83.81 142 ARG A O 1
ATOM 1138 N N . GLY A 1 143 ? -3.643 -26.547 6.875 1 89 143 GLY A N 1
ATOM 1139 C CA . GLY A 1 143 ? -4.461 -27.594 7.484 1 89 143 GLY A CA 1
ATOM 1140 C C . GLY A 1 143 ? -5.852 -27.672 6.883 1 89 143 GLY A C 1
ATOM 1141 O O . GLY A 1 143 ? -6.609 -28.594 7.195 1 89 143 GLY A O 1
ATOM 1142 N N . MET A 1 144 ? -6.129 -26.734 6.203 1 93.31 144 MET A N 1
ATOM 1143 C CA . MET A 1 144 ? -7.418 -26.781 5.523 1 93.31 144 MET A CA 1
ATOM 1144 C C . MET A 1 144 ? -7.438 -27.906 4.484 1 93.31 144 MET A C 1
ATOM 1146 O O . MET A 1 144 ? -6.418 -28.188 3.859 1 93.31 144 MET A O 1
ATOM 1150 N N . ILE A 1 145 ? -8.547 -28.438 4.273 1 94.19 145 ILE A N 1
ATOM 1151 C CA . ILE A 1 145 ? -8.688 -29.562 3.34 1 94.19 145 ILE A CA 1
ATOM 1152 C C . ILE A 1 145 ? -8.406 -29.078 1.919 1 94.19 145 ILE A C 1
ATOM 1154 O O . ILE A 1 145 ? -7.887 -29.828 1.094 1 94.19 145 ILE A O 1
ATOM 1158 N N . GLU A 1 146 ? -8.688 -27.797 1.639 1 95.31 146 GLU A N 1
ATOM 1159 C CA . GLU A 1 146 ? -8.492 -27.219 0.314 1 95.31 146 GLU A CA 1
ATOM 1160 C C . GLU A 1 146 ? -7.004 -27.078 -0.015 1 95.31 146 GLU A C 1
ATOM 1162 O O . GLU A 1 146 ? -6.637 -26.922 -1.18 1 95.31 146 GLU A O 1
ATOM 1167 N N . VAL A 1 147 ? -6.16 -27.094 1.021 1 97.12 147 VAL A N 1
ATOM 1168 C CA . VAL A 1 147 ? -4.723 -26.938 0.846 1 97.12 147 VAL A CA 1
ATOM 1169 C C . VAL A 1 147 ? -4.031 -28.281 1.063 1 97.12 147 VAL A C 1
ATOM 1171 O O . VAL A 1 147 ? -3.533 -28.562 2.156 1 97.12 147 VAL A O 1
ATOM 1174 N N . SER A 1 148 ? -3.961 -29.047 0.027 1 96.88 148 SER A N 1
ATOM 1175 C CA . SER A 1 148 ? -3.305 -30.344 0.067 1 96.88 148 SER A CA 1
ATOM 1176 C C . SER A 1 148 ? -1.807 -30.203 0.309 1 96.88 148 SER A C 1
ATOM 1178 O O . SER A 1 148 ? -1.259 -29.109 0.218 1 96.88 148 SER A O 1
ATOM 1180 N N . ASP A 1 149 ? -1.163 -31.328 0.53 1 96.75 149 ASP A N 1
ATOM 1181 C CA . ASP A 1 149 ? 0.286 -31.312 0.707 1 96.75 149 ASP A CA 1
ATOM 1182 C C . ASP A 1 149 ? 0.988 -30.812 -0.551 1 96.75 149 ASP A C 1
ATOM 1184 O O . ASP A 1 149 ? 2.006 -30.109 -0.465 1 96.75 149 ASP A O 1
ATOM 1188 N N . THR A 1 150 ? 0.449 -31.188 -1.688 1 97.81 150 THR A N 1
ATOM 1189 C CA . THR A 1 150 ? 1.003 -30.75 -2.961 1 97.81 150 THR A CA 1
ATOM 1190 C C . THR A 1 150 ? 0.905 -29.219 -3.088 1 97.81 150 THR A C 1
ATOM 1192 O O . THR A 1 150 ? 1.882 -28.562 -3.443 1 97.81 150 THR A O 1
ATOM 1195 N N . ILE A 1 151 ? -0.255 -28.672 -2.771 1 98.25 151 ILE A N 1
ATOM 1196 C CA . ILE A 1 151 ? -0.452 -27.234 -2.85 1 98.25 151 ILE A CA 1
ATOM 1197 C C . ILE A 1 151 ? 0.458 -26.531 -1.844 1 98.25 151 ILE A C 1
ATOM 1199 O O . ILE A 1 151 ? 1.154 -25.578 -2.189 1 98.25 151 ILE A O 1
ATOM 1203 N N . LEU A 1 152 ? 0.537 -27.047 -0.642 1 98.12 152 LEU A N 1
ATOM 1204 C CA . LEU A 1 152 ? 1.322 -26.422 0.421 1 98.12 152 LEU A CA 1
ATOM 1205 C C . LEU A 1 152 ? 2.805 -26.422 0.066 1 98.12 152 LEU A C 1
ATOM 1207 O O . LEU A 1 152 ? 3.48 -25.406 0.224 1 98.12 152 LEU A O 1
ATOM 1211 N N . SER A 1 153 ? 3.334 -27.516 -0.374 1 98.12 153 SER A N 1
ATOM 1212 C CA . SER A 1 153 ? 4.75 -27.625 -0.71 1 98.12 153 SER A CA 1
ATOM 1213 C C . SER A 1 153 ? 5.109 -26.688 -1.858 1 98.12 153 SER A C 1
ATOM 1215 O O . SER A 1 153 ? 6.164 -26.047 -1.84 1 98.12 153 SER A O 1
ATOM 1217 N N . ASN A 1 154 ? 4.246 -26.625 -2.846 1 98.56 154 ASN A N 1
ATOM 1218 C CA . ASN A 1 154 ? 4.504 -25.734 -3.971 1 98.56 154 ASN A CA 1
ATOM 1219 C C . ASN A 1 154 ? 4.344 -24.266 -3.572 1 98.56 154 ASN A C 1
ATOM 1221 O O . ASN A 1 154 ? 5.047 -23.391 -4.09 1 98.56 154 ASN A O 1
ATOM 1225 N N . ALA A 1 155 ? 3.424 -23.969 -2.686 1 98.5 155 ALA A N 1
ATOM 1226 C CA . ALA A 1 155 ? 3.283 -22.609 -2.156 1 98.5 155 ALA A CA 1
ATOM 1227 C C . ALA A 1 155 ? 4.539 -22.188 -1.4 1 98.5 155 ALA A C 1
ATOM 1229 O O . ALA A 1 155 ? 5.012 -21.047 -1.557 1 98.5 155 ALA A O 1
ATOM 1230 N N . LYS A 1 156 ? 5.09 -23.062 -0.603 1 98.31 156 LYS A N 1
ATOM 1231 C CA . LYS A 1 156 ? 6.32 -22.766 0.131 1 98.31 156 LYS A CA 1
ATOM 1232 C C . LYS A 1 156 ? 7.469 -22.453 -0.822 1 98.31 156 LYS A C 1
ATOM 1234 O O . LYS A 1 156 ? 8.234 -21.516 -0.594 1 98.31 156 LYS A O 1
ATOM 1239 N N . GLU A 1 157 ? 7.547 -23.219 -1.85 1 98.31 157 GLU A N 1
ATOM 1240 C CA . GLU A 1 157 ? 8.57 -22.969 -2.857 1 98.31 157 GLU A CA 1
ATOM 1241 C C . GLU A 1 157 ? 8.383 -21.609 -3.521 1 98.31 157 GLU A C 1
ATOM 1243 O O . GLU A 1 157 ? 9.352 -20.875 -3.723 1 98.31 157 GLU A O 1
ATOM 1248 N N . ASN A 1 158 ? 7.168 -21.266 -3.828 1 98.62 158 ASN A N 1
ATOM 1249 C CA . ASN A 1 158 ? 6.895 -19.984 -4.48 1 98.62 158 ASN A CA 1
ATOM 1250 C C . ASN A 1 158 ? 7.188 -18.812 -3.557 1 98.62 158 ASN A C 1
ATOM 1252 O O . ASN A 1 158 ? 7.656 -17.766 -4.008 1 98.62 158 ASN A O 1
ATOM 1256 N N . VAL A 1 159 ? 6.875 -18.984 -2.295 1 98.06 159 VAL A N 1
ATOM 1257 C CA . VAL A 1 159 ? 7.203 -17.922 -1.356 1 98.06 159 VAL A CA 1
ATOM 1258 C C . VAL A 1 159 ? 8.695 -17.609 -1.428 1 98.06 159 VAL A C 1
ATOM 1260 O O . VAL A 1 159 ? 9.086 -16.453 -1.558 1 98.06 159 VAL A O 1
ATOM 1263 N N . LYS A 1 160 ? 9.562 -18.594 -1.429 1 97.5 160 LYS A N 1
ATOM 1264 C CA . LYS A 1 160 ? 11.008 -18.438 -1.479 1 97.5 160 LYS A CA 1
ATOM 1265 C C . LYS A 1 160 ? 11.445 -17.828 -2.812 1 97.5 160 LYS A C 1
ATOM 1267 O O . LYS A 1 160 ? 12.234 -16.891 -2.844 1 97.5 160 LYS A O 1
ATOM 1272 N N . LYS A 1 161 ? 10.945 -18.344 -3.857 1 98 161 LYS A N 1
ATOM 1273 C CA . LYS A 1 161 ? 11.398 -17.953 -5.191 1 98 161 LYS A CA 1
ATOM 1274 C C . LYS A 1 161 ? 10.898 -16.562 -5.559 1 98 161 LYS A C 1
ATOM 1276 O O . LYS A 1 161 ? 11.586 -15.812 -6.258 1 98 161 LYS A O 1
ATOM 1281 N N . VAL A 1 162 ? 9.719 -16.219 -5.129 1 98 162 VAL A N 1
ATOM 1282 C CA . VAL A 1 162 ? 9.188 -14.875 -5.324 1 98 162 VAL A CA 1
ATOM 1283 C C . VAL A 1 162 ? 10.078 -13.867 -4.598 1 98 162 VAL A C 1
ATOM 1285 O O . VAL A 1 162 ? 10.414 -12.812 -5.152 1 98 162 VAL A O 1
ATOM 1288 N N . GLU A 1 163 ? 10.469 -14.195 -3.432 1 95.94 163 GLU A N 1
ATOM 1289 C CA . GLU A 1 163 ? 11.352 -13.32 -2.67 1 95.94 163 GLU A CA 1
ATOM 1290 C C . GLU A 1 163 ? 12.711 -13.164 -3.354 1 95.94 163 GLU A C 1
ATOM 1292 O O . GLU A 1 163 ? 13.273 -12.07 -3.391 1 95.94 163 GLU A O 1
ATOM 1297 N N . GLU A 1 164 ? 13.219 -14.188 -3.857 1 97.06 164 GLU A N 1
ATOM 1298 C CA . GLU A 1 164 ? 14.508 -14.156 -4.543 1 97.06 164 GLU A CA 1
ATOM 1299 C C . GLU A 1 164 ? 14.445 -13.297 -5.801 1 97.06 164 GLU A C 1
ATOM 1301 O O . GLU A 1 164 ? 15.328 -12.469 -6.039 1 97.06 164 GLU A O 1
ATOM 1306 N N . LEU A 1 165 ? 13.43 -13.531 -6.602 1 98.12 165 LEU A N 1
ATOM 1307 C CA . LEU A 1 165 ? 13.281 -12.742 -7.824 1 98.12 165 LEU A CA 1
ATOM 1308 C C . LEU A 1 165 ? 13.07 -11.266 -7.5 1 98.12 165 LEU A C 1
ATOM 1310 O O . LEU A 1 165 ? 13.625 -10.398 -8.164 1 98.12 165 LEU A O 1
ATOM 1314 N N . GLN A 1 166 ? 12.281 -11.047 -6.5 1 96.69 166 GLN A N 1
ATOM 1315 C CA . GLN A 1 166 ? 12.047 -9.68 -6.039 1 96.69 166 GLN A CA 1
ATOM 1316 C C . GLN A 1 166 ? 13.352 -8.992 -5.66 1 96.69 166 GLN A C 1
ATOM 1318 O O . GLN A 1 166 ? 13.609 -7.863 -6.078 1 96.69 166 GLN A O 1
ATOM 1323 N N . ALA A 1 167 ? 14.148 -9.688 -4.863 1 92.12 167 ALA A N 1
ATOM 1324 C CA . ALA A 1 167 ? 15.43 -9.133 -4.438 1 92.12 167 ALA A CA 1
ATOM 1325 C C . ALA A 1 167 ? 16.312 -8.812 -5.637 1 92.12 167 ALA A C 1
ATOM 1327 O O . ALA A 1 167 ? 17 -7.793 -5.656 1 92.12 167 ALA A O 1
ATOM 1328 N N . PHE A 1 168 ? 16.266 -9.656 -6.578 1 94.5 168 PHE A N 1
ATOM 1329 C CA . PHE A 1 168 ? 17.047 -9.43 -7.785 1 94.5 168 PHE A CA 1
ATOM 1330 C C . PHE A 1 168 ? 16.594 -8.172 -8.508 1 94.5 168 PHE A C 1
ATOM 1332 O O . PHE A 1 168 ? 17.406 -7.309 -8.836 1 94.5 168 PHE A O 1
ATOM 1339 N N . ILE A 1 169 ? 15.281 -8.047 -8.828 1 93.88 169 ILE A N 1
ATOM 1340 C CA . ILE A 1 169 ? 14.742 -6.91 -9.555 1 93.88 169 ILE A CA 1
ATOM 1341 C C . ILE A 1 169 ? 15.008 -5.625 -8.773 1 93.88 169 ILE A C 1
ATOM 1343 O O . ILE A 1 169 ? 15.398 -4.609 -9.359 1 93.88 169 ILE A O 1
ATOM 1347 N N . GLU A 1 170 ? 14.844 -5.703 -7.477 1 90.38 170 GLU A N 1
ATOM 1348 C CA . GLU A 1 170 ? 15.078 -4.535 -6.633 1 90.38 170 GLU A CA 1
ATOM 1349 C C . GLU A 1 170 ? 16.531 -4.09 -6.703 1 90.38 170 GLU A C 1
ATOM 1351 O O . GLU A 1 170 ? 16.828 -2.893 -6.711 1 90.38 170 GLU A O 1
ATOM 1356 N N . ARG A 1 171 ? 17.406 -5.047 -6.699 1 86.38 171 ARG A N 1
ATOM 1357 C CA . ARG A 1 171 ? 18.828 -4.723 -6.742 1 86.38 171 ARG A CA 1
ATOM 1358 C C . ARG A 1 171 ? 19.203 -4.102 -8.086 1 86.38 171 ARG A C 1
ATOM 1360 O O . ARG A 1 171 ? 19.938 -3.121 -8.133 1 86.38 171 ARG A O 1
ATOM 1367 N N . GLN A 1 172 ? 18.656 -4.691 -9.109 1 87.31 172 GLN A N 1
ATOM 1368 C CA . GLN A 1 172 ? 19.031 -4.25 -10.453 1 87.31 172 GLN A CA 1
ATOM 1369 C C . GLN A 1 172 ? 18.359 -2.926 -10.797 1 87.31 172 GLN A C 1
ATOM 1371 O O . GLN A 1 172 ? 18.906 -2.113 -11.539 1 87.31 172 GLN A O 1
ATOM 1376 N N . PHE A 1 173 ? 17.172 -2.76 -10.281 1 88.31 173 PHE A N 1
ATOM 1377 C CA . PHE A 1 173 ? 16.375 -1.579 -10.594 1 88.31 173 PHE A CA 1
ATOM 137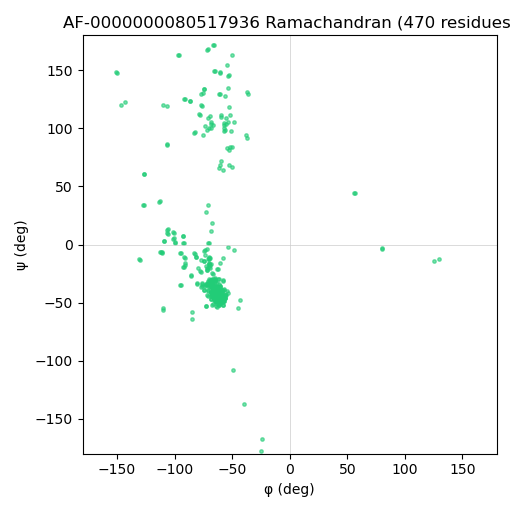8 C C . PHE A 1 173 ? 15.914 -0.882 -9.32 1 88.31 173 PHE A C 1
ATOM 1380 O O . PHE A 1 173 ? 14.719 -0.678 -9.117 1 88.31 173 PHE A O 1
ATOM 1387 N N . CYS A 1 174 ? 16.797 -0.445 -8.531 1 84.25 174 CYS A N 1
ATOM 1388 C CA . CYS A 1 174 ? 16.469 0.088 -7.211 1 84.25 174 CYS A CA 1
ATOM 1389 C C . CYS A 1 174 ? 15.688 1.387 -7.324 1 84.25 174 CYS A C 1
ATOM 1391 O O . CYS A 1 174 ? 14.867 1.7 -6.453 1 84.25 174 CYS A O 1
ATOM 1393 N N . GLN A 1 175 ? 15.828 2.115 -8.438 1 84.25 175 GLN A N 1
ATOM 1394 C CA . GLN A 1 175 ? 15.203 3.42 -8.602 1 84.25 175 GLN A CA 1
ATOM 1395 C C . GLN A 1 175 ? 13.688 3.287 -8.75 1 84.25 175 GLN A C 1
ATOM 1397 O O . GLN A 1 175 ? 12.953 4.27 -8.602 1 84.25 175 GLN A O 1
ATOM 1402 N N . ILE A 1 176 ? 13.195 2.164 -9.031 1 90.75 176 ILE A N 1
ATOM 1403 C CA . ILE A 1 176 ? 11.773 2.029 -9.312 1 90.75 176 ILE A CA 1
ATOM 1404 C C . ILE A 1 176 ? 11.031 1.614 -8.039 1 90.75 176 ILE A C 1
ATOM 1406 O O . ILE A 1 176 ? 9.797 1.645 -7.996 1 90.75 176 ILE A O 1
ATOM 1410 N N . ILE A 1 177 ? 11.719 1.314 -7.004 1 90.31 177 ILE A N 1
ATOM 1411 C CA . ILE A 1 177 ? 11.117 0.721 -5.816 1 90.31 177 ILE A CA 1
ATOM 1412 C C . ILE A 1 177 ? 10.086 1.682 -5.227 1 90.31 177 ILE A C 1
ATOM 1414 O O . ILE A 1 177 ? 8.93 1.31 -5.016 1 90.31 177 ILE A O 1
ATOM 1418 N N . ILE A 1 178 ? 10.422 2.908 -4.98 1 86.94 178 ILE A N 1
ATOM 1419 C CA . ILE A 1 178 ? 9.547 3.883 -4.336 1 86.94 178 ILE A CA 1
ATOM 1420 C C . ILE A 1 178 ? 8.383 4.227 -5.266 1 86.94 178 ILE A C 1
ATOM 1422 O O . ILE A 1 178 ? 7.219 4.164 -4.863 1 86.94 178 ILE A O 1
ATOM 1426 N N . PRO A 1 179 ? 8.711 4.492 -6.52 1 89.38 179 PRO A N 1
ATOM 1427 C CA . PRO A 1 179 ? 7.598 4.754 -7.434 1 89.38 179 PRO A CA 1
ATOM 1428 C C . PRO A 1 179 ? 6.598 3.6 -7.488 1 89.38 179 PRO A C 1
ATOM 1430 O O . PRO A 1 179 ? 5.387 3.83 -7.547 1 89.38 179 PRO A O 1
ATOM 1433 N N . VAL A 1 180 ? 7.059 2.416 -7.465 1 92.94 180 VAL A N 1
ATOM 1434 C CA . VAL A 1 180 ? 6.207 1.233 -7.547 1 92.94 180 VAL A CA 1
ATOM 1435 C C . VAL A 1 180 ? 5.34 1.132 -6.293 1 92.94 180 VAL A C 1
ATOM 1437 O O . VAL A 1 180 ? 4.121 0.966 -6.387 1 92.94 180 VAL A O 1
ATOM 1440 N N . MET A 1 181 ? 5.969 1.206 -5.191 1 91.25 181 MET A N 1
ATOM 1441 C CA . MET A 1 181 ? 5.227 1.087 -3.939 1 91.25 181 MET A CA 1
ATOM 1442 C C . MET A 1 181 ? 4.219 2.223 -3.795 1 91.25 181 MET A C 1
ATOM 1444 O O . MET A 1 181 ? 3.105 2.012 -3.305 1 91.25 181 MET A O 1
ATOM 1448 N N . ARG A 1 182 ? 4.617 3.416 -4.176 1 87.31 182 ARG A N 1
ATOM 1449 C CA . ARG A 1 182 ? 3.707 4.555 -4.141 1 87.31 182 ARG A CA 1
ATOM 1450 C C . ARG A 1 182 ? 2.49 4.309 -5.027 1 87.31 182 ARG A C 1
ATOM 1452 O O . ARG A 1 182 ? 1.354 4.543 -4.609 1 87.31 182 ARG A O 1
ATOM 1459 N N . LYS A 1 183 ? 2.744 3.863 -6.18 1 90.06 183 LYS A N 1
ATOM 1460 C CA . LYS A 1 183 ? 1.667 3.572 -7.121 1 90.06 183 LYS A CA 1
ATOM 1461 C C . LYS A 1 183 ? 0.712 2.523 -6.559 1 90.06 183 LYS A C 1
ATOM 1463 O O . LYS A 1 183 ? -0.505 2.641 -6.707 1 90.06 183 LYS A O 1
ATOM 1468 N N . MET A 1 184 ? 1.242 1.506 -5.969 1 91.81 184 MET A N 1
ATOM 1469 C CA . MET A 1 184 ? 0.421 0.437 -5.41 1 91.81 184 MET A CA 1
ATOM 1470 C C . MET A 1 184 ? -0.465 0.963 -4.285 1 91.81 184 MET A C 1
ATOM 1472 O O . MET A 1 184 ? -1.647 0.623 -4.207 1 91.81 184 MET A O 1
ATOM 1476 N N . LEU A 1 185 ? 0.127 1.773 -3.436 1 88.38 185 LEU A N 1
ATOM 1477 C CA . LEU A 1 185 ? -0.628 2.363 -2.336 1 88.38 185 LEU A CA 1
ATOM 1478 C C . LEU A 1 185 ? -1.713 3.299 -2.863 1 88.38 185 LEU A C 1
ATOM 1480 O O . LEU A 1 185 ? -2.854 3.256 -2.398 1 88.38 185 LEU A O 1
ATOM 1484 N N . GLU A 1 186 ? -1.356 4.102 -3.848 1 84.44 186 GLU A N 1
ATOM 1485 C CA . GLU A 1 186 ? -2.279 5.078 -4.418 1 84.44 186 GLU A CA 1
ATOM 1486 C C . GLU A 1 186 ? -3.449 4.387 -5.117 1 84.44 186 GLU A C 1
ATOM 1488 O O . GLU A 1 186 ? -4.57 4.898 -5.113 1 84.44 186 GLU A O 1
ATOM 1493 N N . ASN A 1 187 ? -3.189 3.201 -5.68 1 85.06 187 ASN A N 1
ATOM 1494 C CA . ASN A 1 187 ? -4.215 2.508 -6.457 1 85.06 187 ASN A CA 1
ATOM 1495 C C . ASN A 1 187 ? -4.867 1.39 -5.652 1 85.06 187 ASN A C 1
ATOM 1497 O O . ASN A 1 187 ? -5.66 0.614 -6.188 1 85.06 187 ASN A O 1
ATOM 1501 N N . ASN A 1 188 ? -4.527 1.295 -4.477 1 85.69 188 ASN A N 1
ATOM 1502 C CA . ASN A 1 188 ? -5.113 0.319 -3.566 1 85.69 188 ASN A CA 1
ATOM 1503 C C . ASN A 1 188 ? -4.953 -1.105 -4.09 1 85.69 188 ASN A C 1
ATOM 1505 O O . ASN A 1 188 ? -5.922 -1.863 -4.148 1 85.69 188 ASN A O 1
ATOM 1509 N N . ILE A 1 189 ? -3.783 -1.376 -4.562 1 88.62 189 ILE A N 1
ATOM 1510 C CA . ILE A 1 189 ? -3.5 -2.73 -5.023 1 88.62 189 ILE A CA 1
ATOM 1511 C C . ILE A 1 189 ? -3.123 -3.611 -3.832 1 88.62 189 ILE A C 1
ATOM 1513 O O . ILE A 1 189 ? -1.976 -3.602 -3.383 1 88.62 189 ILE A O 1
ATOM 1517 N N . TYR A 1 190 ? -4.059 -4.332 -3.318 1 86.38 190 TYR A N 1
ATOM 1518 C CA . TYR A 1 190 ? -3.859 -5.207 -2.17 1 86.38 190 TYR A CA 1
ATOM 1519 C C . TYR A 1 190 ? -4.812 -6.395 -2.217 1 86.38 190 TYR A C 1
ATOM 1521 O O . TYR A 1 190 ? -5.895 -6.309 -2.803 1 86.38 190 TYR A O 1
ATOM 1529 N N . TRP A 1 191 ? -4.383 -7.422 -1.725 1 92.12 191 TRP A N 1
ATOM 1530 C CA . TRP A 1 191 ? -5.191 -8.633 -1.656 1 92.12 191 TRP A CA 1
ATOM 1531 C C . TRP A 1 191 ? -5.957 -8.703 -0.34 1 92.12 191 TRP A C 1
ATOM 1533 O O . TRP A 1 191 ? -5.367 -8.578 0.736 1 92.12 191 TRP A O 1
ATOM 1543 N N . SER A 1 192 ? -7.297 -8.859 -0.445 1 88.5 192 SER A N 1
ATOM 1544 C CA . SER A 1 192 ? -8.156 -8.914 0.732 1 88.5 192 SER A CA 1
ATOM 1545 C C . SER A 1 192 ? -9.047 -10.148 0.713 1 88.5 192 SER A C 1
ATOM 1547 O O . SER A 1 192 ? -10.172 -10.117 1.217 1 88.5 192 SER A O 1
ATOM 1549 N N . GLY A 1 193 ? -8.578 -11.25 0.195 1 91.56 193 GLY A N 1
ATOM 1550 C CA . GLY A 1 193 ? -9.43 -12.406 -0.046 1 91.56 193 GLY A CA 1
ATOM 1551 C C . GLY A 1 193 ? -9.445 -13.383 1.11 1 91.56 193 GLY A C 1
ATOM 1552 O O . GLY A 1 193 ? -10.133 -14.406 1.056 1 91.56 193 GLY A O 1
ATOM 1553 N N . LEU A 1 194 ? -8.859 -13.102 2.236 1 91.81 194 LEU A N 1
ATOM 1554 C CA . LEU A 1 194 ? -8.711 -14.047 3.342 1 91.81 194 LEU A CA 1
ATOM 1555 C C . LEU A 1 194 ? -10.078 -14.438 3.906 1 91.81 194 LEU A C 1
ATOM 1557 O O . LEU A 1 194 ? -10.336 -15.625 4.137 1 91.81 194 LEU A O 1
ATOM 1561 N N . PRO A 1 195 ? -11.031 -13.523 4.059 1 92 195 PRO A N 1
ATOM 1562 C CA . PRO A 1 195 ? -12.328 -13.922 4.609 1 92 195 PRO A CA 1
ATOM 1563 C C . PRO A 1 195 ? -13.062 -14.93 3.73 1 92 195 PRO A C 1
ATOM 1565 O O . PRO A 1 195 ? -13.695 -15.859 4.242 1 92 195 PRO A O 1
ATOM 1568 N N . SER A 1 196 ? -12.953 -14.797 2.465 1 94.94 196 SER A N 1
ATOM 1569 C CA . SER A 1 196 ? -13.602 -15.734 1.558 1 94.94 196 SER A CA 1
ATOM 1570 C C . SER A 1 196 ? -12.953 -17.109 1.626 1 94.94 196 SER A C 1
ATOM 1572 O O . SER A 1 196 ? -13.641 -18.125 1.514 1 94.94 196 SER A O 1
ATOM 1574 N N . LEU A 1 197 ? -11.68 -17.203 1.855 1 95.88 197 LEU A N 1
ATOM 1575 C CA . LEU A 1 197 ? -10.953 -18.469 1.957 1 95.88 197 LEU A CA 1
ATOM 1576 C C . LEU A 1 197 ? -11.312 -19.188 3.244 1 95.88 197 LEU A C 1
ATOM 1578 O O . LEU A 1 197 ? -11.195 -20.422 3.324 1 95.88 197 LEU A O 1
ATOM 1582 N N . LEU A 1 198 ? -11.789 -18.453 4.215 1 94.88 198 LEU A N 1
ATOM 1583 C CA . LEU A 1 198 ? -12.109 -19.031 5.516 1 94.88 198 LEU A CA 1
ATOM 1584 C C . LEU A 1 198 ? -13.617 -19.156 5.703 1 94.88 198 LEU A C 1
ATOM 1586 O O . LEU A 1 198 ? -14.086 -19.469 6.801 1 94.88 198 LEU A O 1
ATOM 1590 N N . SER A 1 199 ? -14.359 -18.922 4.668 1 95.56 199 SER A N 1
ATOM 1591 C CA . SER A 1 199 ? -15.812 -18.969 4.738 1 95.56 199 SER A CA 1
ATOM 1592 C C . SER A 1 199 ? -16.312 -20.344 5.16 1 95.56 199 SER A C 1
ATOM 1594 O O . SER A 1 199 ? -15.742 -21.359 4.758 1 95.56 199 SER A O 1
ATOM 1596 N N . SER A 1 200 ? -17.422 -20.312 5.867 1 95.25 200 SER A N 1
ATOM 1597 C CA . SER A 1 200 ? -18.062 -21.578 6.227 1 95.25 200 SER A CA 1
ATOM 1598 C C . SER A 1 200 ? -18.812 -22.172 5.043 1 95.25 200 SER A C 1
ATOM 1600 O O . SER A 1 200 ? -19.109 -23.375 5.027 1 95.25 200 SER A O 1
ATOM 1602 N N . ASN A 1 201 ? -19.188 -21.391 4.121 1 96.31 201 ASN A N 1
ATOM 1603 C CA . ASN A 1 201 ? -19.828 -21.859 2.898 1 96.31 201 ASN A CA 1
ATOM 1604 C C . ASN A 1 201 ? -18.828 -22.469 1.932 1 96.31 201 ASN A C 1
ATOM 1606 O O . ASN A 1 201 ? -17.938 -21.766 1.422 1 96.31 201 ASN A O 1
ATOM 1610 N N . GLU A 1 202 ? -19.031 -23.703 1.643 1 95.06 202 GLU A N 1
ATOM 1611 C CA . GLU A 1 202 ? -18.078 -24.453 0.845 1 95.06 202 GLU A CA 1
ATOM 1612 C C . GLU A 1 202 ? -17.938 -23.875 -0.562 1 95.06 202 GLU A C 1
ATOM 1614 O O . GLU A 1 202 ? -16.844 -23.797 -1.108 1 95.06 202 GLU A O 1
ATOM 1619 N N . ASP A 1 203 ? -19.016 -23.5 -1.122 1 95.06 203 ASP A N 1
ATOM 1620 C CA . ASP A 1 203 ? -18.984 -22.969 -2.484 1 95.06 203 ASP A CA 1
ATOM 1621 C C . ASP A 1 203 ? -18.234 -21.641 -2.545 1 95.06 203 ASP A C 1
ATOM 1623 O O . ASP A 1 203 ? -17.469 -21.391 -3.484 1 95.06 203 ASP A O 1
ATOM 1627 N N . VAL A 1 204 ? -18.422 -20.797 -1.56 1 95.62 204 VAL A N 1
ATOM 1628 C CA . VAL A 1 204 ? -17.703 -19.531 -1.475 1 95.62 204 VAL A CA 1
ATOM 1629 C C . VAL A 1 204 ? -16.219 -19.781 -1.261 1 95.62 204 VAL A C 1
ATOM 1631 O O . VAL A 1 204 ? -15.367 -19.188 -1.929 1 95.62 204 VAL A O 1
ATOM 1634 N N . ARG A 1 205 ? -15.945 -20.703 -0.439 1 96.25 205 ARG A N 1
ATOM 1635 C CA . ARG A 1 205 ? -14.562 -21.047 -0.119 1 96.25 205 ARG A CA 1
ATOM 1636 C C . ARG A 1 205 ? -13.852 -21.625 -1.336 1 96.25 205 ARG A C 1
ATOM 1638 O O . ARG A 1 205 ? -12.75 -21.188 -1.681 1 96.25 205 ARG A O 1
ATOM 1645 N N . HIS A 1 206 ? -14.469 -22.531 -2.025 1 97.12 206 HIS A N 1
ATOM 1646 C CA . HIS A 1 206 ? -13.875 -23.172 -3.193 1 97.12 206 HIS A CA 1
ATOM 1647 C C . HIS A 1 206 ? -13.695 -22.172 -4.336 1 97.12 206 HIS A C 1
ATOM 1649 O O . HIS A 1 206 ? -12.664 -22.188 -5.012 1 97.12 206 HIS A O 1
ATOM 1655 N N . SER A 1 207 ? -14.672 -21.406 -4.492 1 97.06 207 SER A N 1
ATOM 1656 C CA . SER A 1 207 ? -14.57 -20.375 -5.531 1 97.06 207 SER A CA 1
ATOM 1657 C C . SER A 1 207 ? -13.422 -19.422 -5.254 1 97.06 207 SER A C 1
ATOM 1659 O O . SER A 1 207 ? -12.695 -19.031 -6.176 1 97.06 207 SER A O 1
ATOM 1661 N N . ALA A 1 208 ? -13.234 -19.078 -3.988 1 96.81 208 ALA A N 1
ATOM 1662 C CA . ALA A 1 208 ? -12.164 -18.172 -3.594 1 96.81 208 ALA A CA 1
ATOM 1663 C C . ALA A 1 208 ? -10.797 -18.797 -3.83 1 96.81 208 ALA A C 1
ATOM 1665 O O . ALA A 1 208 ? -9.875 -18.156 -4.336 1 96.81 208 ALA A O 1
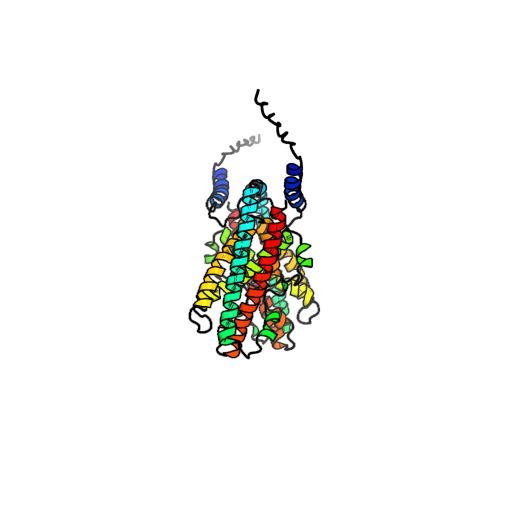ATOM 1666 N N . PHE A 1 209 ? -10.664 -20.031 -3.547 1 97.69 209 PHE A N 1
ATOM 1667 C CA . PHE A 1 209 ? -9.406 -20.734 -3.771 1 97.69 209 PHE A CA 1
ATOM 1668 C C . PHE A 1 209 ? -9.109 -20.859 -5.262 1 97.69 209 PHE A C 1
ATOM 1670 O O . PHE A 1 209 ? -7.98 -20.625 -5.695 1 97.69 209 PHE A O 1
ATOM 1677 N N . TYR A 1 210 ? -10.117 -21.188 -5.961 1 97.94 210 TYR A N 1
ATOM 1678 C CA . TYR A 1 210 ? -9.906 -21.312 -7.402 1 97.94 210 TYR A CA 1
ATOM 1679 C C . TYR A 1 210 ? -9.438 -20 -7.996 1 97.94 210 TYR A C 1
ATOM 1681 O O . TYR A 1 210 ? -8.484 -19.969 -8.781 1 97.94 210 TYR A O 1
ATOM 1689 N N . SER A 1 211 ? -10.133 -18.969 -7.625 1 97.12 211 SER A N 1
ATOM 1690 C CA . SER A 1 211 ? -9.766 -17.641 -8.117 1 97.12 211 SER A CA 1
ATOM 1691 C C . SER A 1 211 ? -8.336 -17.281 -7.723 1 97.12 211 SER A C 1
ATOM 1693 O O . SER A 1 211 ? -7.59 -16.703 -8.516 1 97.12 211 SER A O 1
ATOM 1695 N N . LEU A 1 212 ? -7.973 -17.625 -6.52 1 97.88 212 LEU A N 1
ATOM 1696 C CA . LEU A 1 212 ? -6.629 -17.359 -6.031 1 97.88 212 LEU A CA 1
ATOM 1697 C C . LEU A 1 212 ? -5.578 -18.031 -6.914 1 97.88 212 LEU A C 1
ATOM 1699 O O . LEU A 1 212 ? -4.641 -17.375 -7.375 1 97.88 212 LEU A O 1
ATOM 1703 N N . PHE A 1 213 ? -5.727 -19.266 -7.207 1 98.38 213 PHE A N 1
ATOM 1704 C CA . PHE A 1 213 ? -4.746 -20.016 -7.98 1 98.38 213 PHE A CA 1
ATOM 1705 C C . PHE A 1 213 ? -4.781 -19.609 -9.445 1 98.38 213 PHE A C 1
ATOM 1707 O O . PHE A 1 213 ? -3.746 -19.594 -10.117 1 98.38 213 PHE A O 1
ATOM 1714 N N . HIS A 1 214 ? -5.918 -19.297 -9.875 1 97.31 214 HIS A N 1
ATOM 1715 C CA . HIS A 1 214 ? -6.047 -18.797 -11.242 1 97.31 214 HIS A CA 1
ATOM 1716 C C . HIS A 1 214 ? -5.285 -17.5 -11.438 1 97.31 214 HIS A C 1
ATOM 1718 O O . HIS A 1 214 ? -4.512 -17.359 -12.391 1 97.31 214 HIS A O 1
ATOM 1724 N N . CYS A 1 215 ? -5.551 -16.578 -10.547 1 97.12 215 CYS A N 1
ATOM 1725 C CA . CYS A 1 215 ? -4.891 -15.281 -10.625 1 97.12 215 CYS A CA 1
ATOM 1726 C C . CYS A 1 215 ? -3.381 -15.422 -10.461 1 97.12 215 CYS A C 1
ATOM 1728 O O . CYS A 1 215 ? -2.609 -14.742 -11.141 1 97.12 215 CYS A O 1
ATOM 1730 N N . LEU A 1 216 ? -2.965 -16.328 -9.57 1 98.12 216 LEU A N 1
ATOM 1731 C CA . LEU A 1 216 ? -1.54 -16.578 -9.391 1 98.12 216 LEU A CA 1
ATOM 1732 C C . LEU A 1 216 ? -0.913 -17.094 -10.688 1 98.12 216 LEU A C 1
ATOM 1734 O O . LEU A 1 216 ? 0.147 -16.609 -11.094 1 98.12 216 LEU A O 1
ATOM 1738 N N . HIS A 1 217 ? -1.543 -17.984 -11.289 1 97.44 217 HIS A N 1
ATOM 1739 C CA . HIS A 1 217 ? -1.046 -18.531 -12.539 1 97.44 217 HIS A CA 1
ATOM 1740 C C . HIS A 1 217 ? -0.959 -17.469 -13.617 1 97.44 217 HIS A C 1
ATOM 1742 O O . HIS A 1 217 ? 0.054 -17.344 -14.312 1 97.44 217 HIS A O 1
ATOM 1748 N N . ARG A 1 218 ? -1.953 -16.75 -13.734 1 95.38 218 ARG A N 1
ATOM 1749 C CA . ARG A 1 218 ? -1.984 -15.664 -14.719 1 95.38 218 ARG A CA 1
ATOM 1750 C C . ARG A 1 218 ? -0.839 -14.68 -14.484 1 95.38 218 ARG A C 1
ATOM 1752 O O . ARG A 1 218 ? -0.099 -14.359 -15.414 1 95.38 218 ARG A O 1
ATOM 1759 N N . ASP A 1 219 ? -0.741 -14.234 -13.297 1 96.31 219 ASP A N 1
ATOM 1760 C CA . ASP A 1 219 ? 0.256 -13.219 -12.969 1 96.31 219 ASP A CA 1
ATOM 1761 C C . ASP A 1 219 ? 1.671 -13.781 -13.109 1 96.31 219 ASP A C 1
ATOM 1763 O O . ASP A 1 219 ? 2.582 -13.078 -13.547 1 96.31 219 ASP A O 1
ATOM 1767 N N . THR A 1 220 ? 1.881 -15.023 -12.688 1 97.62 220 THR A N 1
ATOM 1768 C CA . THR A 1 220 ? 3.215 -15.602 -12.789 1 97.62 220 THR A CA 1
ATOM 1769 C C . THR A 1 220 ? 3.588 -15.844 -14.25 1 97.62 220 THR A C 1
ATOM 1771 O O . THR A 1 220 ? 4.762 -15.781 -14.609 1 97.62 220 THR A O 1
ATOM 1774 N N . LEU A 1 221 ? 2.625 -16.125 -15.07 1 95.81 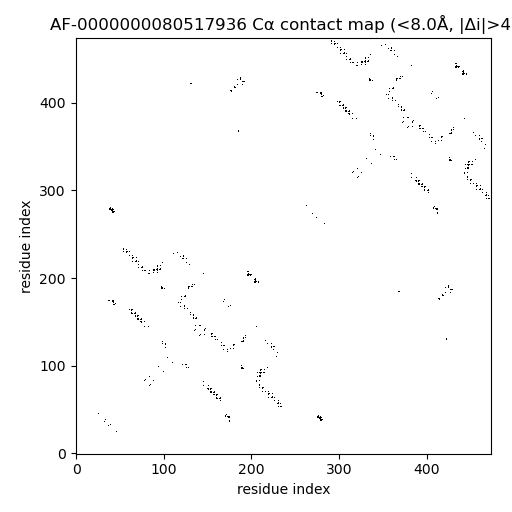221 LEU A N 1
ATOM 1775 C CA . LEU A 1 221 ? 2.873 -16.203 -16.516 1 95.81 221 LEU A CA 1
ATOM 1776 C C . LEU A 1 221 ? 3.393 -14.875 -17.047 1 95.81 221 LEU A C 1
ATOM 1778 O O . LEU A 1 221 ? 4.363 -14.844 -17.812 1 95.81 221 LEU A O 1
ATOM 1782 N N . GLU A 1 222 ? 2.73 -13.859 -16.641 1 94.56 222 GLU A N 1
ATOM 1783 C CA . GLU A 1 222 ? 3.15 -12.523 -17.078 1 94.56 222 GLU A CA 1
ATOM 1784 C C . GLU A 1 222 ? 4.559 -12.203 -16.578 1 94.56 222 GLU A C 1
ATOM 1786 O O . GLU A 1 222 ? 5.379 -11.664 -17.328 1 94.56 222 GLU A O 1
ATOM 1791 N N . ILE A 1 223 ? 4.832 -12.5 -15.344 1 96.56 223 ILE A N 1
ATOM 1792 C CA . ILE A 1 223 ? 6.16 -12.289 -14.773 1 96.56 223 ILE A CA 1
ATOM 1793 C C . ILE A 1 223 ? 7.203 -13.031 -15.609 1 96.56 223 ILE A C 1
ATOM 1795 O O . ILE A 1 223 ? 8.266 -12.492 -15.914 1 96.56 223 ILE A O 1
ATOM 1799 N N . ASP A 1 224 ? 6.879 -14.242 -15.969 1 96.31 224 ASP A N 1
ATOM 1800 C CA . ASP A 1 224 ? 7.805 -15.055 -16.75 1 96.31 224 ASP A CA 1
ATOM 1801 C C . ASP A 1 224 ? 8.062 -14.43 -18.125 1 96.31 224 ASP A C 1
ATOM 1803 O O . ASP A 1 224 ? 9.211 -14.328 -18.562 1 96.31 224 ASP A O 1
ATOM 1807 N N . ILE A 1 225 ? 7.043 -14.031 -18.75 1 94.81 225 ILE A N 1
ATOM 1808 C CA . ILE A 1 225 ? 7.156 -13.422 -20.062 1 94.81 225 ILE A CA 1
ATOM 1809 C C . ILE A 1 225 ? 8.016 -12.164 -19.984 1 94.81 225 ILE A C 1
ATOM 1811 O O . ILE A 1 225 ? 8.961 -11.992 -20.766 1 94.81 225 ILE A O 1
ATOM 1815 N N . TYR A 1 226 ? 7.719 -11.289 -19.062 1 95.06 226 TYR A N 1
ATOM 1816 C CA . TYR A 1 226 ? 8.438 -10.023 -18.922 1 95.06 226 TYR A CA 1
ATOM 1817 C C . TYR A 1 226 ? 9.898 -10.266 -18.562 1 95.06 226 TYR A C 1
ATOM 1819 O O . TYR A 1 226 ? 10.789 -9.594 -19.062 1 95.06 226 TYR A O 1
ATOM 1827 N N . THR A 1 227 ? 10.102 -11.203 -17.641 1 96.75 227 THR A N 1
ATOM 1828 C CA . THR A 1 227 ? 11.469 -11.516 -17.234 1 96.75 227 THR A CA 1
ATOM 1829 C C . THR A 1 227 ? 12.281 -12.047 -18.406 1 96.75 227 THR A C 1
ATOM 1831 O O . THR A 1 227 ? 13.445 -11.688 -18.578 1 96.75 227 THR A O 1
ATOM 1834 N N . LYS A 1 228 ? 11.727 -12.836 -19.203 1 95.5 228 LYS A N 1
ATOM 1835 C CA . LYS A 1 228 ? 12.406 -13.383 -20.375 1 95.5 228 LYS A CA 1
ATOM 1836 C C . LYS A 1 228 ? 12.727 -12.281 -21.391 1 95.5 228 LYS A C 1
ATOM 1838 O O . LYS A 1 228 ? 13.789 -12.305 -22.016 1 95.5 228 LYS A O 1
ATOM 1843 N N . ILE A 1 229 ? 11.828 -11.383 -21.578 1 94.88 229 ILE A N 1
ATOM 1844 C CA . ILE A 1 229 ? 12.086 -10.25 -22.453 1 94.88 229 ILE A CA 1
ATOM 1845 C C . ILE A 1 229 ? 13.297 -9.469 -21.953 1 94.88 229 ILE A C 1
ATOM 1847 O O . ILE A 1 229 ? 14.203 -9.156 -22.734 1 94.88 229 ILE A O 1
ATOM 1851 N N . LEU A 1 230 ? 13.312 -9.195 -20.672 1 94.12 230 LEU A N 1
ATOM 1852 C CA . LEU A 1 230 ? 14.438 -8.469 -20.078 1 94.12 230 LEU A CA 1
ATOM 1853 C C . LEU A 1 230 ? 15.742 -9.227 -20.297 1 94.12 230 LEU A C 1
ATOM 1855 O O . LEU A 1 230 ? 16.766 -8.633 -20.641 1 94.12 230 LEU A O 1
ATOM 1859 N N . ALA A 1 231 ? 15.688 -10.523 -20.062 1 94.69 231 ALA A N 1
ATOM 1860 C CA . ALA A 1 231 ? 16.875 -11.352 -20.203 1 94.69 231 ALA A CA 1
ATOM 1861 C C . ALA A 1 231 ? 17.375 -11.352 -21.641 1 94.69 231 ALA A C 1
ATOM 1863 O O . ALA A 1 231 ? 18.578 -11.227 -21.891 1 94.69 231 ALA A O 1
ATOM 1864 N N . ARG A 1 232 ? 16.484 -11.469 -22.562 1 94.62 232 ARG A N 1
ATOM 1865 C CA . ARG A 1 232 ? 16.859 -11.461 -23.969 1 94.62 232 ARG A CA 1
ATOM 1866 C C . ARG A 1 232 ? 17.531 -10.141 -24.359 1 94.62 232 ARG A C 1
ATOM 1868 O O . ARG A 1 232 ? 18.516 -10.125 -25.094 1 94.62 232 ARG A O 1
ATOM 1875 N N . ARG A 1 233 ? 17.016 -9.094 -23.922 1 91.06 233 ARG A N 1
ATOM 1876 C CA . ARG A 1 233 ? 17.578 -7.773 -24.203 1 91.06 233 ARG A CA 1
ATOM 1877 C C . ARG A 1 233 ? 18.969 -7.625 -23.594 1 91.06 233 ARG A C 1
ATOM 1879 O O . ARG A 1 233 ? 19.859 -7.016 -24.203 1 91.06 233 ARG A O 1
ATOM 1886 N N . MET A 1 234 ? 19.141 -8.195 -22.438 1 87.75 234 MET A N 1
ATOM 1887 C CA . MET A 1 234 ? 20.438 -8.125 -21.781 1 87.75 234 MET A CA 1
ATOM 1888 C C . MET A 1 234 ? 21.453 -8.992 -22.5 1 87.75 234 MET A C 1
ATOM 1890 O O . MET A 1 234 ? 22.609 -8.602 -22.641 1 87.75 234 MET A O 1
ATOM 1894 N N . ILE A 1 235 ? 21.062 -10.07 -22.922 1 84.12 235 ILE A N 1
ATOM 1895 C CA . ILE A 1 235 ? 21.953 -11.008 -23.578 1 84.12 235 ILE A CA 1
ATOM 1896 C C . ILE A 1 235 ? 22.359 -10.461 -24.953 1 84.12 235 ILE A C 1
ATOM 1898 O O . ILE A 1 235 ? 23.5 -10.633 -25.391 1 84.12 235 ILE A O 1
ATOM 1902 N N . ASN A 1 236 ? 21.422 -9.766 -25.562 1 80.5 236 ASN A N 1
ATOM 1903 C CA . ASN A 1 236 ? 21.703 -9.227 -26.891 1 80.5 236 ASN A CA 1
ATOM 1904 C C . ASN A 1 236 ? 22.453 -7.91 -26.828 1 80.5 236 ASN A C 1
ATOM 1906 O O . ASN A 1 236 ? 22.828 -7.348 -27.859 1 80.5 236 ASN A O 1
ATOM 1910 N N . THR A 1 237 ? 22.594 -7.422 -25.703 1 70 237 THR A N 1
ATOM 1911 C CA . THR A 1 237 ? 23.422 -6.234 -25.531 1 70 237 THR A CA 1
ATOM 1912 C C . THR A 1 237 ? 24.875 -6.617 -25.328 1 70 237 THR A C 1
ATOM 1914 O O . THR A 1 237 ? 25.188 -7.5 -24.531 1 70 237 THR A O 1
ATOM 1917 N N . ARG B 1 1 ? 32.562 63.812 36.719 1 29.55 1 ARG B N 1
ATOM 1918 C CA . ARG B 1 1 ? 33.781 63.094 36.375 1 29.55 1 ARG B CA 1
ATOM 1919 C C . ARG B 1 1 ? 33.469 61.594 36.188 1 29.55 1 ARG B C 1
ATOM 1921 O O . ARG B 1 1 ? 33.438 60.844 37.156 1 29.55 1 ARG B O 1
ATOM 1928 N N . ALA B 1 2 ? 32.5 61.219 35.344 1 40.38 2 ALA B N 1
ATOM 1929 C CA . ALA B 1 2 ? 31.625 60.062 35.312 1 40.38 2 ALA B CA 1
ATOM 1930 C C . ALA B 1 2 ? 32.406 58.812 34.875 1 40.38 2 ALA B C 1
ATOM 1932 O O . ALA B 1 2 ? 33.125 58.844 33.906 1 40.38 2 ALA B O 1
ATOM 1933 N N . PRO B 1 3 ? 32.781 57.906 35.875 1 35.16 3 PRO B N 1
ATOM 1934 C CA . PRO B 1 3 ? 33.781 56.875 35.625 1 35.16 3 PRO B CA 1
ATOM 1935 C C . PRO B 1 3 ? 33.438 56.031 34.406 1 35.16 3 PRO B C 1
ATOM 1937 O O . PRO B 1 3 ? 32.281 55.938 34 1 35.16 3 PRO B O 1
ATOM 1940 N N . VAL B 1 4 ? 34.469 55.75 33.469 1 38.38 4 VAL B N 1
ATOM 1941 C CA . VAL B 1 4 ? 34.531 55.094 32.156 1 38.38 4 VAL B CA 1
ATOM 1942 C C . VAL B 1 4 ? 34.219 53.625 32.312 1 38.38 4 VAL B C 1
ATOM 1944 O O . VAL B 1 4 ? 34.812 52.938 33.156 1 38.38 4 VAL B O 1
ATOM 1947 N N . PRO B 1 5 ? 32.969 53.094 31.969 1 33.19 5 PRO B N 1
ATOM 1948 C CA . PRO B 1 5 ? 32.5 51.719 32.156 1 33.19 5 PRO B CA 1
ATOM 1949 C C . PRO B 1 5 ? 33.375 50.688 31.5 1 33.19 5 PRO B C 1
ATOM 1951 O O . PRO B 1 5 ? 33.875 50.938 30.406 1 33.19 5 PRO B O 1
ATOM 1954 N N . SER B 1 6 ? 34.281 50.062 32.25 1 28.77 6 SER B N 1
ATOM 1955 C CA . SER B 1 6 ? 35.219 49.062 31.781 1 28.77 6 SER B CA 1
ATOM 1956 C C . SER B 1 6 ? 34.531 47.938 31.016 1 28.77 6 SER B C 1
ATOM 1958 O O . SER B 1 6 ? 33.469 47.469 31.422 1 28.77 6 SER B O 1
ATOM 1960 N N . PHE B 1 7 ? 34.75 47.812 29.672 1 27.45 7 PHE B N 1
ATOM 1961 C CA . PHE B 1 7 ? 34.344 46.875 28.625 1 27.45 7 PHE B CA 1
ATOM 1962 C C . PHE B 1 7 ? 34.812 45.469 28.938 1 27.45 7 PHE B C 1
ATOM 1964 O O . PHE B 1 7 ? 36 45.188 28.969 1 27.45 7 PHE B O 1
ATOM 1971 N N . CYS B 1 8 ? 34.156 44.812 29.984 1 26.64 8 CYS B N 1
ATOM 1972 C CA . CYS B 1 8 ? 34.5 43.438 30.328 1 26.64 8 CYS B CA 1
ATOM 1973 C C . CYS B 1 8 ? 34.531 42.562 29.078 1 26.64 8 CYS B C 1
ATOM 1975 O O . CYS B 1 8 ? 33.594 42.594 28.266 1 26.64 8 CYS B O 1
ATOM 1977 N N . GLY B 1 9 ? 35.719 42.188 28.594 1 24.61 9 GLY B N 1
ATOM 1978 C CA . GLY B 1 9 ? 36.125 41.281 27.531 1 24.61 9 GLY B CA 1
ATOM 1979 C C . GLY B 1 9 ? 35.5 39.906 27.656 1 24.61 9 GLY B C 1
ATOM 1980 O O . GLY B 1 9 ? 35.688 39.219 28.688 1 24.61 9 GLY B O 1
ATOM 1981 N N . LEU B 1 10 ? 34.25 39.688 27.172 1 24.23 10 LEU B N 1
ATOM 1982 C CA . LEU B 1 10 ? 33.5 38.406 27.156 1 24.23 10 LEU B CA 1
ATOM 1983 C C . LEU B 1 10 ? 34.344 37.312 26.5 1 24.23 10 LEU B C 1
ATOM 1985 O O . LEU B 1 10 ? 34.688 37.406 25.312 1 24.23 10 LEU B O 1
ATOM 1989 N N . GLN B 1 11 ? 35.281 36.688 27.25 1 25.09 11 GLN B N 1
ATOM 1990 C CA . GLN B 1 11 ? 36.031 35.531 26.812 1 25.09 11 GLN B CA 1
ATOM 1991 C C . GLN B 1 11 ? 35.125 34.406 26.344 1 25.09 11 GLN B C 1
ATOM 1993 O O . GLN B 1 11 ? 34.219 34 27.078 1 25.09 11 GLN B O 1
ATOM 1998 N N . TRP B 1 12 ? 35 34.156 25.016 1 25.14 12 TRP B N 1
ATOM 1999 C CA . TRP B 1 12 ? 34.312 33.156 24.234 1 25.14 12 TRP B CA 1
ATOM 2000 C C . TRP B 1 12 ? 34.781 31.75 24.609 1 25.14 12 TRP B C 1
ATOM 2002 O O . TRP B 1 12 ? 35.938 31.391 24.391 1 25.14 12 TRP B O 1
ATOM 2012 N N . THR B 1 13 ? 34.531 31.312 25.875 1 26.95 13 THR B N 1
ATOM 2013 C CA . THR B 1 13 ? 34.875 29.922 26.172 1 26.95 13 THR B CA 1
ATOM 2014 C C . THR B 1 13 ? 34.188 28.969 25.188 1 26.95 13 THR B C 1
ATOM 2016 O O . THR B 1 13 ? 33 29.109 24.938 1 26.95 13 THR B O 1
ATOM 2019 N N . TYR B 1 14 ? 35.031 28.359 24.266 1 28.05 14 TYR B N 1
ATOM 2020 C CA . TYR B 1 14 ? 34.812 27.312 23.281 1 28.05 14 TYR B CA 1
ATOM 2021 C C . TYR B 1 14 ? 34.125 26.109 23.938 1 28.05 14 TYR B C 1
ATOM 2023 O O . TYR B 1 14 ? 34.75 25.406 24.734 1 28.05 14 TYR B O 1
ATOM 2031 N N . ASN B 1 15 ? 32.938 26.234 24.359 1 25.8 15 ASN B N 1
ATOM 2032 C CA . ASN B 1 15 ? 32.281 25.062 24.953 1 25.8 15 ASN B CA 1
ATOM 2033 C C . ASN B 1 15 ? 32.25 23.875 23.984 1 25.8 15 ASN B C 1
ATOM 2035 O O . ASN B 1 15 ? 31.719 24 22.891 1 25.8 15 ASN B O 1
ATOM 2039 N N . PRO B 1 16 ? 33.125 22.797 24.172 1 31.03 16 PRO B N 1
ATOM 2040 C CA . PRO B 1 16 ? 33.25 21.531 23.453 1 31.03 16 PRO B CA 1
ATOM 2041 C C . PRO B 1 16 ? 31.922 20.812 23.25 1 31.03 16 PRO B C 1
ATOM 2043 O O . PRO B 1 16 ? 31.875 19.703 22.719 1 31.03 16 PRO B O 1
ATOM 2046 N N . VAL B 1 17 ? 30.859 21.328 23.797 1 34.94 17 VAL B N 1
ATOM 2047 C CA . VAL B 1 17 ? 29.609 20.578 23.734 1 34.94 17 VAL B CA 1
ATOM 2048 C C . VAL B 1 17 ? 29.109 20.516 22.297 1 34.94 17 VAL B C 1
ATOM 2050 O O . VAL B 1 17 ? 28.156 19.797 22 1 34.94 17 VAL B O 1
ATOM 2053 N N . ARG B 1 18 ? 29.609 21.359 21.469 1 35.81 18 ARG B N 1
ATOM 2054 C CA . ARG B 1 18 ? 29.047 21.391 20.125 1 35.81 18 ARG B CA 1
ATOM 2055 C C . ARG B 1 18 ? 29.406 20.141 19.344 1 35.81 18 ARG B C 1
ATOM 2057 O O . ARG B 1 18 ? 28.672 19.75 18.422 1 35.81 18 ARG B O 1
ATOM 2064 N N . GLY B 1 19 ? 30.594 19.562 19.672 1 34.06 19 GLY B N 1
ATOM 2065 C CA . GLY B 1 19 ? 31.047 18.422 18.891 1 34.06 19 GLY B CA 1
ATOM 2066 C C . GLY B 1 19 ? 30.219 17.172 19.141 1 34.06 19 GLY B C 1
ATOM 2067 O O . GLY B 1 19 ? 30.094 16.328 18.25 1 34.06 19 GLY B O 1
ATOM 2068 N N . SER B 1 20 ? 29.812 17 20.391 1 34.56 20 SER B N 1
ATOM 2069 C CA . SER B 1 20 ? 29.219 15.711 20.734 1 34.56 20 SER B CA 1
ATOM 2070 C C . SER B 1 20 ? 27.844 15.555 20.109 1 34.56 20 SER B C 1
ATOM 2072 O O . SER B 1 20 ? 27.375 14.43 19.906 1 34.56 20 SER B O 1
ATOM 2074 N N . CYS B 1 21 ? 27.188 16.688 19.969 1 32.59 21 CYS B N 1
ATOM 2075 C CA . CYS B 1 21 ? 25.797 16.531 19.562 1 32.59 21 CYS B CA 1
ATOM 2076 C C . CYS B 1 21 ? 25.703 16.203 18.078 1 32.59 21 CYS B C 1
ATOM 2078 O O . CYS B 1 21 ? 24.75 15.523 17.656 1 32.59 21 CYS B O 1
ATOM 2080 N N . LEU B 1 22 ? 26.594 16.781 17.25 1 32.91 22 LEU B N 1
ATOM 2081 C CA . LEU B 1 22 ? 26.641 16.344 15.852 1 32.91 22 LEU B CA 1
ATOM 2082 C C . LEU B 1 22 ? 27.016 14.859 15.766 1 32.91 22 LEU B C 1
ATOM 2084 O O . LEU B 1 22 ? 26.5 14.133 14.914 1 32.91 22 LEU B O 1
ATOM 2088 N N . LEU B 1 23 ? 27.953 14.398 16.625 1 31.98 23 LEU B N 1
ATOM 2089 C CA . LEU B 1 23 ? 28.281 12.984 16.641 1 31.98 23 LEU B CA 1
ATOM 2090 C C . LEU B 1 23 ? 27.078 12.141 17.047 1 31.98 23 LEU B C 1
ATOM 2092 O O . LEU B 1 23 ? 26.875 11.047 16.5 1 31.98 23 LEU B O 1
ATOM 2096 N N . LEU B 1 24 ? 26.281 12.641 18 1 31.22 24 LEU B N 1
ATOM 2097 C CA . LEU B 1 24 ? 25.156 11.789 18.391 1 31.22 24 LEU B CA 1
ATOM 2098 C C . LEU B 1 24 ? 24.156 11.672 17.25 1 31.22 24 LEU B C 1
ATOM 2100 O O . LEU B 1 24 ? 23.578 10.602 17.031 1 31.22 24 LEU B O 1
ATOM 2104 N N . LEU B 1 25 ? 23.859 12.734 16.594 1 33.16 25 LEU B N 1
ATOM 2105 C CA . LEU B 1 25 ? 22.969 12.57 15.445 1 33.16 25 LEU B CA 1
ATOM 2106 C C . LEU B 1 25 ? 23.641 11.75 14.352 1 33.16 25 LEU B C 1
ATOM 2108 O O . LEU B 1 25 ? 22.984 10.945 13.68 1 33.16 25 LEU B O 1
ATOM 2112 N N . LEU B 1 26 ? 24.938 11.906 14.07 1 33.53 26 LEU B N 1
ATOM 2113 C CA . LEU B 1 26 ? 25.703 11.047 13.18 1 33.53 26 LEU B CA 1
ATOM 2114 C C . LEU B 1 26 ? 25.828 9.641 13.766 1 33.53 26 LEU B C 1
ATOM 2116 O O . LEU B 1 26 ? 25.797 8.648 13.031 1 33.53 26 LEU B O 1
ATOM 2120 N N . VAL B 1 27 ? 26.141 9.406 15.062 1 34.81 27 VAL B N 1
ATOM 2121 C CA . VAL B 1 27 ? 26.281 8.102 15.695 1 34.81 27 VAL B CA 1
ATOM 2122 C C . VAL B 1 27 ? 24.938 7.363 15.656 1 34.81 27 VAL B C 1
ATOM 2124 O O . VAL B 1 27 ? 24.906 6.141 15.492 1 34.81 27 VAL B O 1
ATOM 2127 N N . MET B 1 28 ? 23.812 7.973 15.945 1 31.42 28 MET B N 1
ATOM 2128 C CA . MET B 1 28 ? 22.562 7.25 15.797 1 31.42 28 MET B CA 1
ATOM 2129 C C . MET B 1 28 ? 22.328 6.863 14.336 1 31.42 28 MET B C 1
ATOM 2131 O O . MET B 1 28 ? 21.547 5.953 14.055 1 31.42 28 MET B O 1
ATOM 2135 N N . SER B 1 29 ? 22.75 7.656 13.445 1 33.75 29 SER B N 1
ATOM 2136 C CA . SER B 1 29 ? 22.656 7.258 12.039 1 33.75 29 SER B CA 1
ATOM 2137 C C . SER B 1 29 ? 23.609 6.109 11.727 1 33.75 29 SER B C 1
ATOM 2139 O O . SER B 1 29 ? 23.328 5.305 10.828 1 33.75 29 SER B O 1
ATOM 2141 N N . ASN B 1 30 ? 24.797 6.043 12.195 1 31 30 ASN B N 1
ATOM 2142 C CA . ASN B 1 30 ? 25.781 5.027 11.836 1 31 30 ASN B CA 1
ATOM 2143 C C . ASN B 1 30 ? 25.375 3.648 12.344 1 31 30 ASN B C 1
ATOM 2145 O O . ASN B 1 30 ? 26.016 2.646 12.023 1 31 30 ASN B O 1
ATOM 2149 N N . LEU B 1 31 ? 24.875 3.551 13.547 1 28.83 31 LEU B N 1
ATOM 2150 C CA . LEU B 1 31 ? 24.672 2.186 14.023 1 28.83 31 LEU B CA 1
ATOM 2151 C C . LEU B 1 31 ? 23.703 1.434 13.125 1 28.83 31 LEU B C 1
ATOM 2153 O O . LEU B 1 31 ? 23.562 0.211 13.227 1 28.83 31 LEU B O 1
ATOM 2157 N N . LEU B 1 32 ? 22.656 2.068 12.727 1 28.81 32 LEU B N 1
ATOM 2158 C CA . LEU B 1 32 ? 21.703 1.3 11.938 1 28.81 32 LEU B CA 1
ATOM 2159 C C . LEU B 1 32 ? 22.234 1.021 10.539 1 28.81 32 LEU B C 1
ATOM 2161 O O . LEU B 1 32 ? 21.656 1.471 9.547 1 28.81 32 LEU B O 1
ATOM 2165 N N . LEU B 1 33 ? 23.531 0.935 10.297 1 28.06 33 LEU B N 1
ATOM 2166 C CA . LEU B 1 33 ? 24.25 0.705 9.047 1 28.06 33 LEU B CA 1
ATOM 2167 C C . LEU B 1 33 ? 23.672 -0.486 8.297 1 28.06 33 LEU B C 1
ATOM 2169 O O . LEU B 1 33 ? 23.359 -0.38 7.109 1 28.06 33 LEU B O 1
ATOM 2173 N N . CYS B 1 34 ? 24.469 -1.777 8.227 1 29.97 34 CYS B N 1
ATOM 2174 C CA . CYS B 1 34 ? 24.672 -2.814 7.219 1 29.97 34 CYS B CA 1
ATOM 2175 C C . CYS B 1 34 ? 23.5 -3.783 7.188 1 29.97 34 CYS B C 1
ATOM 2177 O O . CYS B 1 34 ? 23.609 -4.879 6.637 1 29.97 34 CYS B O 1
ATOM 2179 N N . GLN B 1 35 ? 22.719 -3.898 8.133 1 31.98 35 GLN B N 1
ATOM 2180 C CA . GLN B 1 35 ? 21.984 -5.105 7.758 1 31.98 35 GLN B CA 1
ATOM 2181 C C . GLN B 1 35 ? 21.375 -4.965 6.367 1 31.98 35 GLN B C 1
ATOM 2183 O O . GLN B 1 35 ? 21.031 -3.857 5.941 1 31.98 35 GLN B O 1
ATOM 2188 N N . GLY B 1 36 ? 21.109 -6.164 5.582 1 34.84 36 GLY B N 1
ATOM 2189 C CA . GLY B 1 36 ? 20.812 -6.387 4.18 1 34.84 36 GLY B CA 1
ATOM 2190 C C . GLY B 1 36 ? 19.812 -5.379 3.617 1 34.84 36 GLY B C 1
ATOM 2191 O O . GLY B 1 36 ? 19.609 -5.324 2.404 1 34.84 36 GLY B O 1
ATOM 2192 N N . ASN B 1 37 ? 18.781 -5.211 4.332 1 34.75 37 ASN B N 1
ATOM 2193 C CA . ASN B 1 37 ? 17.609 -4.547 3.742 1 34.75 37 ASN B CA 1
ATOM 2194 C C . ASN B 1 37 ? 17.844 -3.049 3.58 1 34.75 37 ASN B C 1
ATOM 2196 O O . ASN B 1 37 ? 16.891 -2.279 3.441 1 34.75 37 ASN B O 1
ATOM 2200 N N . SER B 1 38 ? 18.984 -2.529 4.172 1 34.03 38 SER B N 1
ATOM 2201 C CA . SER B 1 38 ? 19.172 -1.084 4.25 1 34.03 38 SER B CA 1
ATOM 2202 C C . SER B 1 38 ? 19.484 -0.494 2.879 1 34.03 38 SER B C 1
ATOM 2204 O O . SER B 1 38 ? 20.312 -1.035 2.141 1 34.03 38 SER B O 1
ATOM 2206 N N . CYS B 1 39 ? 18.578 0.014 2.262 1 41.75 39 CYS B N 1
ATOM 2207 C CA . CYS B 1 39 ? 18.906 0.836 1.104 1 41.75 39 CYS B CA 1
ATOM 2208 C C . CYS B 1 39 ? 20.172 1.647 1.354 1 41.75 39 CYS B C 1
ATOM 2210 O O . CYS B 1 39 ? 20.266 2.363 2.354 1 41.75 39 CYS B O 1
ATOM 2212 N N . PRO B 1 40 ? 21.359 1.332 1.092 1 38.84 40 PRO B N 1
ATOM 2213 C CA . PRO B 1 40 ? 22.484 2.252 1.228 1 38.84 40 PRO B CA 1
ATOM 2214 C C . PRO B 1 40 ? 22.078 3.719 1.14 1 38.84 40 PRO B C 1
ATOM 2216 O O . PRO B 1 40 ? 20.938 4.02 0.763 1 38.84 40 PRO B O 1
ATOM 2219 N N . SER B 1 41 ? 23.156 4.879 0.963 1 42.31 41 SER B N 1
ATOM 2220 C CA . SER B 1 41 ? 23.453 6.277 1.252 1 42.31 41 SER B CA 1
ATOM 2221 C C . SER B 1 41 ? 22.531 7.211 0.471 1 42.31 41 SER B C 1
ATOM 2223 O O . SER B 1 41 ? 22.953 7.824 -0.511 1 42.31 41 SER B O 1
ATOM 2225 N N . CYS B 1 42 ? 21.375 6.684 -0.207 1 49 42 CYS B N 1
ATOM 2226 C CA . CYS B 1 42 ? 20.719 7.633 -1.09 1 49 42 CYS B CA 1
ATOM 2227 C C . CYS B 1 42 ? 20.234 8.852 -0.314 1 49 42 CYS B C 1
ATOM 2229 O O . CYS B 1 42 ? 19.625 9.766 -0.89 1 49 42 CYS B O 1
ATOM 2231 N N . CYS B 1 43 ? 20.188 8.727 0.836 1 59.62 43 CYS B N 1
ATOM 2232 C CA . CYS B 1 43 ? 19.656 9.867 1.567 1 59.62 43 CYS B CA 1
ATOM 2233 C C . CYS B 1 43 ? 20.625 11.047 1.518 1 59.62 43 CYS B C 1
ATOM 2235 O O . CYS B 1 43 ? 21.828 10.883 1.718 1 59.62 43 CYS B O 1
ATOM 2237 N N . PRO B 1 44 ? 20.109 12.102 0.724 1 59.09 44 PRO B N 1
ATOM 2238 C CA . PRO B 1 44 ? 21 13.258 0.871 1 59.09 44 PRO B CA 1
ATOM 2239 C C . PRO B 1 44 ? 21.547 13.398 2.287 1 59.09 44 PRO B C 1
ATOM 2241 O O . PRO B 1 44 ? 20.875 13.031 3.256 1 59.09 44 PRO B O 1
ATOM 2244 N N . ASP B 1 45 ? 22.766 13.555 2.285 1 59.38 45 ASP B N 1
ATOM 2245 C CA . ASP B 1 45 ? 23.391 13.781 3.586 1 59.38 45 ASP B CA 1
ATOM 2246 C C . ASP B 1 45 ? 22.781 15 4.277 1 59.38 45 ASP B C 1
ATOM 2248 O O . ASP B 1 45 ? 22.922 16.125 3.797 1 59.38 45 ASP B O 1
ATOM 2252 N N . VAL B 1 46 ? 21.938 14.812 5.152 1 62.91 46 VAL B N 1
ATOM 2253 C CA . VAL B 1 46 ? 21.297 15.891 5.914 1 62.91 46 VAL B CA 1
ATOM 2254 C C . VAL B 1 46 ? 22.297 16.469 6.918 1 62.91 46 VAL B C 1
ATOM 2256 O O . VAL B 1 46 ? 22.047 17.5 7.531 1 62.91 46 VAL B O 1
ATOM 2259 N N . SER B 1 47 ? 23.359 15.828 6.902 1 64.81 47 SER B N 1
ATOM 2260 C CA . SER B 1 47 ? 24.359 16.312 7.844 1 64.81 47 SER B CA 1
ATOM 2261 C C . SER B 1 47 ? 24.938 17.656 7.406 1 64.81 47 SER B C 1
ATOM 2263 O O . SER B 1 47 ? 25.484 18.391 8.219 1 64.81 47 SER B O 1
ATOM 2265 N N . ASP B 1 48 ? 24.609 17.938 6.18 1 73.19 48 ASP B N 1
ATOM 2266 C CA . ASP B 1 48 ? 25.203 19.172 5.668 1 73.19 48 ASP B CA 1
ATOM 2267 C C . ASP B 1 48 ? 24.281 20.359 5.902 1 73.19 48 ASP B C 1
ATOM 2269 O O . ASP B 1 48 ? 24.641 21.5 5.625 1 73.19 48 ASP B O 1
ATOM 2273 N N . ILE B 1 49 ? 23.172 20.047 6.535 1 79 49 ILE B N 1
ATOM 2274 C CA . ILE B 1 49 ? 22.25 21.141 6.789 1 79 49 ILE B CA 1
ATOM 2275 C C . ILE B 1 49 ? 22.625 21.844 8.094 1 79 49 ILE B C 1
ATOM 2277 O O . ILE B 1 49 ? 22.75 21.188 9.133 1 79 49 ILE B O 1
ATOM 2281 N N . PRO B 1 50 ? 22.859 23.141 7.969 1 85.06 50 PRO B N 1
ATOM 2282 C CA . PRO B 1 50 ? 23.125 23.875 9.211 1 85.06 50 PRO B CA 1
ATOM 2283 C C . PRO B 1 50 ? 22.047 23.656 10.273 1 85.06 50 PRO B C 1
ATOM 2285 O O . PRO B 1 50 ? 20.875 23.562 9.945 1 85.06 50 PRO B O 1
ATOM 2288 N N . LEU B 1 51 ? 22.484 23.641 11.492 1 84.38 51 LEU B N 1
ATOM 2289 C CA . LEU B 1 51 ? 21.609 23.312 12.609 1 84.38 51 LEU B CA 1
ATOM 2290 C C . LEU B 1 51 ? 20.484 24.344 12.727 1 84.38 51 LEU B C 1
ATOM 2292 O O . LEU B 1 51 ? 19.344 23.984 13.047 1 84.38 51 LEU B O 1
ATOM 2296 N N . ASP B 1 52 ? 20.781 25.578 12.477 1 88.31 52 ASP B N 1
ATOM 2297 C CA . ASP B 1 52 ? 19.766 26.625 12.562 1 88.31 52 ASP B CA 1
ATOM 2298 C C . ASP B 1 52 ? 18.688 26.422 11.516 1 88.31 52 ASP B C 1
ATOM 2300 O O . ASP B 1 52 ? 17.5 26.641 11.797 1 88.31 52 ASP B O 1
ATOM 2304 N N . LEU B 1 53 ? 19.078 26.047 10.336 1 89.12 53 LEU B N 1
ATOM 2305 C CA . LEU B 1 53 ? 18.109 25.781 9.281 1 89.12 53 LEU B CA 1
ATOM 2306 C C . LEU B 1 53 ? 17.281 24.547 9.617 1 89.12 53 LEU B C 1
ATOM 2308 O O . LEU B 1 53 ? 16.062 24.531 9.375 1 89.12 53 LEU B O 1
ATOM 2312 N N . LEU B 1 54 ? 17.938 23.609 10.258 1 87.38 54 LEU B N 1
ATOM 2313 C CA . LEU B 1 54 ? 17.234 22.391 10.641 1 87.38 54 LEU B CA 1
ATOM 2314 C C . LEU B 1 54 ? 16.172 22.688 11.695 1 87.38 54 LEU B C 1
ATOM 2316 O O . LEU B 1 54 ? 15.055 22.172 11.617 1 87.38 54 LEU B O 1
ATOM 2320 N N . ARG B 1 55 ? 16.531 23.516 12.641 1 89.38 55 ARG B N 1
ATOM 2321 C CA . ARG B 1 55 ? 15.578 23.922 13.672 1 89.38 55 ARG B CA 1
ATOM 2322 C C . ARG B 1 55 ? 14.383 24.641 13.062 1 89.38 55 ARG B C 1
ATOM 2324 O O . ARG B 1 55 ? 13.234 24.375 13.422 1 89.38 55 ARG B O 1
ATOM 2331 N N . GLU B 1 56 ? 14.656 25.422 12.133 1 91.5 56 GLU B N 1
ATOM 2332 C CA . GLU B 1 56 ? 13.594 26.156 11.445 1 91.5 56 GLU B CA 1
ATOM 2333 C C . GLU B 1 56 ? 12.68 25.203 10.672 1 91.5 56 GLU B C 1
ATOM 2335 O O . GLU B 1 56 ? 11.461 25.375 10.656 1 91.5 56 GLU B O 1
ATOM 2340 N N . LEU B 1 57 ? 13.273 24.234 10.062 1 91.88 57 LEU B N 1
ATOM 2341 C CA . LEU B 1 57 ? 12.508 23.266 9.289 1 91.88 57 LEU B CA 1
ATOM 2342 C C . LEU B 1 57 ? 11.57 22.469 10.188 1 91.88 57 LEU B C 1
ATOM 2344 O O . LEU B 1 57 ? 10.406 22.266 9.844 1 91.88 57 LEU B O 1
ATOM 2348 N N . PHE B 1 58 ? 12.016 22.156 11.336 1 94.19 58 PHE B N 1
ATOM 2349 C CA . PHE B 1 58 ? 11.195 21.391 12.266 1 94.19 58 PHE B CA 1
ATOM 2350 C C . PHE B 1 58 ? 10.102 22.281 12.867 1 94.19 58 PHE B C 1
ATOM 2352 O O . PHE B 1 58 ? 8.992 21.812 13.117 1 94.19 58 PHE B O 1
ATOM 2359 N N . LEU B 1 59 ? 10.453 23.469 13.141 1 94 59 LEU B N 1
ATOM 2360 C CA . LEU B 1 59 ? 9.438 24.406 13.625 1 94 59 LEU B CA 1
ATOM 2361 C C . LEU B 1 59 ? 8.328 24.594 12.594 1 94 59 LEU B C 1
ATOM 2363 O O . LEU B 1 59 ? 7.145 24.609 12.938 1 94 59 LEU B O 1
ATOM 2367 N N . ASN B 1 60 ? 8.742 24.719 11.352 1 95.81 60 ASN B N 1
ATOM 2368 C CA . ASN B 1 60 ? 7.758 24.844 10.281 1 95.81 60 ASN B CA 1
ATOM 2369 C C . ASN B 1 60 ? 6.887 23.594 10.18 1 95.81 60 ASN B C 1
ATOM 2371 O O . ASN B 1 60 ? 5.695 23.672 9.891 1 95.81 60 ASN B O 1
ATOM 2375 N N . ALA B 1 61 ? 7.508 22.438 10.391 1 97.56 61 ALA B N 1
ATOM 2376 C CA . ALA B 1 61 ? 6.758 21.188 10.367 1 97.56 61 ALA B CA 1
ATOM 2377 C C . ALA B 1 61 ? 5.668 21.188 11.438 1 97.56 61 ALA B C 1
ATOM 2379 O O . ALA B 1 61 ? 4.57 20.672 11.211 1 97.56 61 ALA B O 1
ATOM 2380 N N . THR B 1 62 ? 5.98 21.75 12.609 1 98 62 THR B N 1
ATOM 2381 C CA . THR B 1 62 ? 4.984 21.797 13.672 1 98 62 THR B CA 1
ATOM 2382 C C . THR B 1 62 ? 3.836 22.734 13.289 1 98 62 THR B C 1
ATOM 2384 O O . THR B 1 62 ? 2.678 22.469 13.617 1 98 62 THR B O 1
ATOM 2387 N N . LEU B 1 63 ? 4.129 23.797 12.586 1 97.94 63 LEU B N 1
ATOM 2388 C CA . LEU B 1 63 ? 3.082 24.688 12.102 1 97.94 63 LEU B CA 1
ATOM 2389 C C . LEU B 1 63 ? 2.186 23.984 11.094 1 97.94 63 LEU B C 1
ATOM 2391 O O . LEU B 1 63 ? 0.963 24.141 11.117 1 97.94 63 LEU B O 1
ATOM 2395 N N . LEU B 1 64 ? 2.836 23.188 10.242 1 98.31 64 LEU B N 1
ATOM 2396 C CA . LEU B 1 64 ? 2.09 22.438 9.242 1 98.31 64 LEU B CA 1
ATOM 2397 C C . LEU B 1 64 ? 1.164 21.422 9.898 1 98.31 64 LEU B C 1
ATOM 2399 O O . LEU B 1 64 ? -0.023 21.359 9.578 1 98.31 64 LEU B O 1
ATOM 2403 N N . SER B 1 65 ? 1.729 20.641 10.844 1 98.5 65 SER B N 1
ATOM 2404 C CA . SER B 1 65 ? 0.919 19.609 11.5 1 98.5 65 SER B CA 1
ATOM 2405 C C . SER B 1 65 ? -0.227 20.219 12.289 1 98.5 65 SER B C 1
ATOM 2407 O O . SER B 1 65 ? -1.335 19.688 12.312 1 98.5 65 SER B O 1
ATOM 2409 N N . GLN B 1 66 ? 0.01 21.312 12.906 1 98.56 66 GLN B N 1
ATOM 2410 C CA . GLN B 1 66 ? -1.037 22.016 13.633 1 98.56 66 GLN B CA 1
ATOM 2411 C C . GLN B 1 66 ? -2.137 22.5 12.688 1 98.56 66 GLN B C 1
ATOM 2413 O O . GLN B 1 66 ? -3.322 22.422 13.016 1 98.56 66 GLN B O 1
ATOM 2418 N N . SER B 1 67 ? -1.697 23.047 11.609 1 98.75 67 SER B N 1
ATOM 2419 C CA . SER B 1 67 ? -2.66 23.516 10.617 1 98.75 67 SER B CA 1
ATOM 2420 C C . SER B 1 67 ? -3.506 22.375 10.086 1 98.75 67 SER B C 1
ATOM 2422 O O . SER B 1 67 ? -4.719 22.516 9.914 1 98.75 67 SER B O 1
ATOM 2424 N N . ILE B 1 68 ? -2.898 21.25 9.773 1 98.88 68 ILE B N 1
ATOM 2425 C CA . ILE B 1 68 ? -3.609 20.062 9.297 1 98.88 68 ILE B CA 1
ATOM 2426 C C . ILE B 1 68 ? -4.668 19.672 10.32 1 98.88 68 ILE B C 1
ATOM 2428 O O . ILE B 1 68 ? -5.812 19.375 9.961 1 98.88 68 ILE B O 1
ATOM 2432 N N . LEU B 1 69 ? -4.285 19.656 11.57 1 98.69 69 LEU B N 1
ATOM 2433 C CA . LEU B 1 69 ? -5.195 19.312 12.656 1 98.69 69 LEU B CA 1
ATOM 2434 C C . LEU B 1 69 ? -6.359 20.297 12.727 1 98.69 69 LEU B C 1
ATOM 2436 O O . LEU B 1 69 ? -7.516 19.891 12.883 1 98.69 69 LEU B O 1
ATOM 2440 N N . LYS B 1 70 ? -6.016 21.531 12.617 1 98.81 70 LYS B N 1
ATOM 2441 C CA . LYS B 1 70 ? -7.047 22.562 12.656 1 98.81 70 LYS B CA 1
ATOM 2442 C C . LYS B 1 70 ? -8.086 22.344 11.555 1 98.81 70 LYS B C 1
ATOM 2444 O O . LYS B 1 70 ? -9.289 22.375 11.812 1 98.81 70 LYS B O 1
ATOM 2449 N N . HIS B 1 71 ? -7.652 22.125 10.352 1 98.88 71 HIS B N 1
ATOM 2450 C CA . HIS B 1 71 ? -8.555 21.906 9.234 1 98.88 71 HIS B CA 1
ATOM 2451 C C . HIS B 1 71 ? -9.367 20.625 9.422 1 98.88 71 HIS B C 1
ATOM 2453 O O . HIS B 1 71 ? -10.539 20.562 9.055 1 98.88 71 HIS B O 1
ATOM 2459 N N . SER B 1 72 ? -8.766 19.594 10 1 98.81 72 SER B N 1
ATOM 2460 C CA . SER B 1 72 ? -9.461 18.344 10.281 1 98.81 72 SER B CA 1
ATOM 2461 C C . SER B 1 72 ? -10.594 18.562 11.289 1 98.81 72 SER B C 1
ATOM 2463 O O . SER B 1 72 ? -11.695 18.031 11.117 1 98.81 72 SER B O 1
ATOM 2465 N N . ARG B 1 73 ? -10.258 19.312 12.266 1 98.62 73 ARG B N 1
ATOM 2466 C CA . ARG B 1 73 ? -11.258 19.625 13.281 1 98.62 73 ARG B CA 1
ATOM 2467 C C . ARG B 1 73 ? -12.43 20.391 12.688 1 98.62 73 ARG B C 1
ATOM 2469 O O . ARG B 1 73 ? -13.586 20.109 12.992 1 98.62 73 ARG B O 1
ATOM 2476 N N . ILE B 1 74 ? -12.156 21.359 11.859 1 98.81 74 ILE B N 1
ATOM 2477 C CA . ILE B 1 74 ? -13.203 22.156 11.234 1 98.81 74 ILE B CA 1
ATOM 2478 C C . ILE B 1 74 ? -14.125 21.25 10.422 1 98.81 74 ILE B C 1
ATOM 2480 O O . ILE B 1 74 ? -15.352 21.375 10.5 1 98.81 74 ILE B O 1
ATOM 2484 N N . MET B 1 75 ? -13.602 20.328 9.664 1 98.69 75 MET B N 1
ATOM 2485 C CA . MET B 1 75 ? -14.406 19.438 8.836 1 98.69 75 MET B CA 1
ATOM 2486 C C . MET B 1 75 ? -15.289 18.531 9.695 1 98.69 75 MET B C 1
ATOM 2488 O O . MET B 1 75 ? -16.469 18.359 9.398 1 98.69 75 MET B O 1
ATOM 2492 N N . LEU B 1 76 ? -14.727 18.016 10.75 1 98.44 76 LEU B N 1
ATOM 2493 C CA . LEU B 1 76 ? -15.492 17.156 11.641 1 98.44 76 LEU B CA 1
ATOM 2494 C C . LEU B 1 76 ? -16.641 17.922 12.281 1 98.44 76 LEU B C 1
ATOM 2496 O O . LEU B 1 76 ? -17.781 17.438 12.305 1 98.44 76 LEU B O 1
ATOM 2500 N N . ASN B 1 77 ? -16.297 19.094 12.766 1 98.12 77 ASN B N 1
ATOM 2501 C CA . ASN B 1 77 ? -17.312 19.906 13.43 1 98.12 77 ASN B CA 1
ATOM 2502 C C . ASN B 1 77 ? -18.422 20.297 12.477 1 98.12 77 ASN B C 1
ATOM 2504 O O . ASN B 1 77 ? -19.609 20.25 12.836 1 98.12 77 ASN B O 1
ATOM 2508 N N . GLU B 1 78 ? -18.078 20.703 11.32 1 98.06 78 GLU B N 1
ATOM 2509 C CA . GLU B 1 78 ? -19.047 21.078 10.305 1 98.06 78 GLU B CA 1
ATOM 2510 C C . GLU B 1 78 ? -20 19.938 9.992 1 98.06 78 GLU B C 1
ATOM 2512 O O . GLU B 1 78 ? -21.219 20.125 9.898 1 98.06 78 GLU B O 1
ATOM 2517 N N . PHE B 1 79 ? -19.484 18.781 9.844 1 98.25 79 PHE B N 1
ATOM 2518 C CA . PHE B 1 79 ? -20.328 17.641 9.508 1 98.25 79 PHE B CA 1
ATOM 2519 C C . PHE B 1 79 ? -21.188 17.234 10.688 1 98.25 79 PHE B C 1
ATOM 2521 O O . PHE B 1 79 ? -22.359 16.891 10.516 1 98.25 79 PHE B O 1
ATOM 2528 N N . ASP B 1 80 ? -20.562 17.219 11.828 1 96.56 80 ASP B N 1
ATOM 2529 C CA . ASP B 1 80 ? -21.266 16.859 13.055 1 96.56 80 ASP B CA 1
ATOM 2530 C C . ASP B 1 80 ? -22.484 17.75 13.266 1 96.56 80 ASP B C 1
ATOM 2532 O O . ASP B 1 80 ? -23.578 17.266 13.57 1 96.56 80 ASP B O 1
ATOM 2536 N N . GLU B 1 81 ? -22.344 18.969 13.047 1 96.75 81 GLU B N 1
ATOM 2537 C CA . GLU B 1 81 ? -23.406 19.953 13.258 1 96.75 81 GLU B CA 1
ATOM 2538 C C . GLU B 1 81 ? -24.531 19.766 12.242 1 96.75 81 GLU B C 1
ATOM 2540 O O . GLU B 1 81 ? -25.719 19.906 12.586 1 96.75 81 GLU B O 1
ATOM 2545 N N . LYS B 1 82 ? -24.25 19.344 11.117 1 95.94 82 LYS B N 1
ATOM 2546 C CA . LYS B 1 82 ? -25.234 19.312 10.047 1 95.94 82 LYS B CA 1
ATOM 2547 C C . LYS B 1 82 ? -25.906 17.953 9.961 1 95.94 82 LYS B C 1
ATOM 2549 O O . LYS B 1 82 ? -27.109 17.859 9.664 1 95.94 82 LYS B O 1
ATOM 2554 N N . TYR B 1 83 ? -25.109 16.891 10.25 1 96.12 83 TYR B N 1
ATOM 2555 C CA . TYR B 1 83 ? -25.672 15.609 9.844 1 96.12 83 TYR B CA 1
ATOM 2556 C C . TYR B 1 83 ? -25.609 14.602 10.984 1 96.12 83 TYR B C 1
ATOM 2558 O O . TYR B 1 83 ? -26.219 13.539 10.914 1 96.12 83 TYR B O 1
ATOM 2566 N N . ALA B 1 84 ? -24.875 14.922 12.008 1 95.12 84 ALA B N 1
ATOM 2567 C CA . ALA B 1 84 ? -24.609 13.852 12.969 1 95.12 84 ALA B CA 1
ATOM 2568 C C . ALA B 1 84 ? -25.297 14.133 14.297 1 95.12 84 ALA B C 1
ATOM 2570 O O . ALA B 1 84 ? -25.297 13.289 15.195 1 95.12 84 ALA B O 1
ATOM 2571 N N . GLN B 1 85 ? -25.891 15.258 14.484 1 91.94 85 GLN B N 1
ATOM 2572 C CA . GLN B 1 85 ? -26.562 15.586 15.734 1 91.94 85 GLN B CA 1
ATOM 2573 C C . GLN B 1 85 ? -27.703 14.609 16.031 1 91.94 85 GLN B C 1
ATOM 2575 O O . GLN B 1 85 ? -28.562 14.383 15.172 1 91.94 85 GLN B O 1
ATOM 2580 N N . GLY B 1 86 ? -27.734 14.039 17.234 1 90.25 86 GLY B N 1
ATOM 2581 C CA . GLY B 1 86 ? -28.766 13.094 17.656 1 90.25 86 GLY B CA 1
ATOM 2582 C C . GLY B 1 86 ? -28.531 11.688 17.141 1 90.25 86 GLY B C 1
ATOM 2583 O O . GLY B 1 86 ? -29.312 10.781 17.406 1 90.25 86 GLY B O 1
ATOM 2584 N N . LYS B 1 87 ? -27.516 11.586 16.391 1 92.5 87 LYS B N 1
ATOM 2585 C CA . LYS B 1 87 ? -27.156 10.273 15.859 1 92.5 87 LYS B CA 1
ATOM 2586 C C . LYS B 1 87 ? -26.078 9.609 16.719 1 92.5 87 LYS B C 1
ATOM 2588 O O . LYS B 1 87 ? -25.469 10.258 17.578 1 92.5 87 LYS B O 1
ATOM 2593 N N . LEU B 1 88 ? -25.938 8.406 16.562 1 91.81 88 LEU B N 1
ATOM 2594 C CA . LEU B 1 88 ? -25 7.648 17.391 1 91.81 88 LEU B CA 1
ATOM 2595 C C . LEU B 1 88 ? -23.844 7.117 16.531 1 91.81 88 LEU B C 1
ATOM 2597 O O . LEU B 1 88 ? -23.375 6 16.766 1 91.81 88 LEU B O 1
ATOM 2601 N N . TYR B 1 89 ? -23.391 7.906 15.539 1 93.5 89 TYR B N 1
ATOM 2602 C CA . TYR B 1 89 ? -22.344 7.469 14.633 1 93.5 89 TYR B CA 1
ATOM 2603 C C . TYR B 1 89 ? -21.031 7.273 15.383 1 93.5 89 TYR B C 1
ATOM 2605 O O . TYR B 1 89 ? -20.188 6.469 14.977 1 93.5 89 TYR B O 1
ATOM 2613 N N . TYR B 1 90 ? -20.844 8.047 16.484 1 89.44 90 TYR B N 1
ATOM 2614 C CA . TYR B 1 90 ? -19.594 8.047 17.234 1 89.44 90 TYR B CA 1
ATOM 2615 C C . TYR B 1 90 ? -19.328 6.672 17.844 1 89.44 90 TYR B C 1
ATOM 2617 O O . TYR B 1 90 ? -18.172 6.328 18.141 1 89.44 90 TYR B O 1
ATOM 2625 N N . LEU B 1 91 ? -20.25 5.855 18.016 1 89.31 91 LEU B N 1
ATOM 2626 C CA . LEU B 1 91 ? -20.125 4.551 18.641 1 89.31 91 LEU B CA 1
ATOM 2627 C C . LEU B 1 91 ? -19.312 3.6 17.766 1 89.31 91 LEU B C 1
ATOM 2629 O O . LEU B 1 91 ? -18.547 2.775 18.281 1 89.31 91 LEU B O 1
ATOM 2633 N N . THR B 1 92 ? -19.375 3.77 16.453 1 90.31 92 THR B N 1
ATOM 2634 C CA . THR B 1 92 ? -18.719 2.82 15.562 1 90.31 92 THR B CA 1
ATOM 2635 C C . THR B 1 92 ? -17.531 3.471 14.867 1 90.31 92 THR B C 1
ATOM 2637 O O . THR B 1 92 ? -16.719 2.785 14.242 1 90.31 92 THR B O 1
ATOM 2640 N N . ALA B 1 93 ? -17.375 4.758 15.047 1 91.75 93 ALA B N 1
ATOM 2641 C CA . ALA B 1 93 ? -16.391 5.504 14.273 1 91.75 93 ALA B CA 1
ATOM 2642 C C . ALA B 1 93 ? -14.969 5.051 14.609 1 91.75 93 ALA B C 1
ATOM 2644 O O . ALA B 1 93 ? -14.141 4.867 13.711 1 91.75 93 ALA B O 1
ATOM 2645 N N . THR B 1 94 ? -14.688 4.785 15.844 1 88 94 THR B N 1
ATOM 2646 C CA . THR B 1 94 ? -13.344 4.445 16.281 1 88 94 THR B CA 1
ATOM 2647 C C . THR B 1 94 ? -12.914 3.092 15.719 1 88 94 THR B C 1
ATOM 2649 O O . THR B 1 94 ? -11.742 2.893 15.391 1 88 94 THR B O 1
ATOM 2652 N N . LYS B 1 95 ? -13.82 2.23 15.57 1 90.31 95 LYS B N 1
ATOM 2653 C CA . LYS B 1 95 ? -13.523 0.877 15.109 1 90.31 95 LYS B CA 1
ATOM 2654 C C . LYS B 1 95 ? -13.391 0.827 13.594 1 90.31 95 LYS B C 1
ATOM 2656 O O . LYS B 1 95 ? -12.859 -0.141 13.039 1 90.31 95 LYS B O 1
ATOM 2661 N N . SER B 1 96 ? -13.781 1.905 12.977 1 92 96 SER B N 1
ATOM 2662 C CA . SER B 1 96 ? -13.883 1.871 11.523 1 92 96 SER B CA 1
ATOM 2663 C C . SER B 1 96 ? -12.664 2.508 10.867 1 92 96 SER B C 1
ATOM 2665 O O . SER B 1 96 ? -12.562 2.561 9.641 1 92 96 SER B O 1
ATOM 2667 N N . CYS B 1 97 ? -11.695 2.947 11.625 1 94.88 97 CYS B N 1
ATOM 2668 C CA . CYS B 1 97 ? -10.57 3.646 11.031 1 94.88 97 CYS B CA 1
ATOM 2669 C C . CYS B 1 97 ? -9.609 2.664 10.359 1 94.88 97 CYS B C 1
ATOM 2671 O O . CYS B 1 97 ? -9.172 1.695 10.977 1 94.88 97 CYS B O 1
ATOM 2673 N N . HIS B 1 98 ? -9.25 2.936 9.109 1 92.81 98 HIS B N 1
ATOM 2674 C CA . HIS B 1 98 ? -8.352 2.057 8.367 1 92.81 98 HIS B CA 1
ATOM 2675 C C . HIS B 1 98 ? -6.938 2.113 8.93 1 92.81 98 HIS B C 1
ATOM 2677 O O . HIS B 1 98 ? -6.094 1.286 8.578 1 92.81 98 HIS B O 1
ATOM 2683 N N . THR B 1 99 ? -6.66 3.061 9.797 1 94.62 99 THR B N 1
ATOM 2684 C CA . THR B 1 99 ? -5.336 3.254 10.383 1 94.62 99 THR B CA 1
ATOM 2685 C C . THR B 1 99 ? -5.277 2.666 11.789 1 94.62 99 THR B C 1
ATOM 2687 O O . THR B 1 99 ? -4.301 2.879 12.516 1 94.62 99 THR B O 1
ATOM 2690 N N . ASN B 1 100 ? -6.234 1.923 12.242 1 92.44 100 ASN B N 1
ATOM 2691 C CA . ASN B 1 100 ? -6.301 1.396 13.602 1 92.44 100 ASN B CA 1
ATOM 2692 C C . ASN B 1 100 ? -5.074 0.549 13.93 1 92.44 100 ASN B C 1
ATOM 2694 O O . ASN B 1 100 ? -4.621 0.532 15.078 1 92.44 100 ASN B O 1
ATOM 2698 N N . SER B 1 101 ? -4.559 -0.061 12.906 1 87.12 101 SER B N 1
ATOM 2699 C CA . SER B 1 101 ? -3.408 -0.926 13.148 1 87.12 101 SER B CA 1
ATOM 2700 C C . SER B 1 101 ? -2.145 -0.109 13.391 1 87.12 101 SER B C 1
ATOM 2702 O O . SER B 1 101 ? -1.141 -0.638 13.875 1 87.12 101 SER B O 1
ATOM 2704 N N . LEU B 1 102 ? -2.17 1.189 13.07 1 84.94 102 LEU B N 1
ATOM 2705 C CA . LEU B 1 102 ? -0.999 2.051 13.203 1 84.94 102 LEU B CA 1
ATOM 2706 C C . LEU B 1 102 ? -0.965 2.717 14.57 1 84.94 102 LEU B C 1
ATOM 2708 O O . LEU B 1 102 ? 0.038 3.332 14.945 1 84.94 102 LEU B O 1
ATOM 2712 N N . HIS B 1 103 ? -1.976 2.713 15.242 1 72.19 103 HIS B N 1
ATOM 2713 C CA . HIS B 1 103 ? -2.07 3.51 16.469 1 72.19 103 HIS B CA 1
ATOM 2714 C C . HIS B 1 103 ? -1.364 2.822 17.625 1 72.19 103 HIS B C 1
ATOM 2716 O O . HIS B 1 103 ? -1.57 1.63 17.859 1 72.19 103 HIS B O 1
ATOM 2722 N N . THR B 1 104 ? -0.328 3.457 17.984 1 60.84 104 THR B N 1
ATOM 2723 C CA . THR B 1 104 ? 0.454 2.943 19.094 1 60.84 104 THR B CA 1
ATOM 2724 C C . THR B 1 104 ? -0.125 3.422 20.422 1 60.84 104 THR B C 1
ATOM 2726 O O . THR B 1 104 ? -0.105 2.691 21.422 1 60.84 104 THR B O 1
ATOM 2729 N N . THR B 1 105 ? -0.165 4.617 20.766 1 63.22 105 THR B N 1
ATOM 2730 C CA . THR B 1 105 ? -0.479 4.977 22.141 1 63.22 105 THR B CA 1
ATOM 2731 C C . THR B 1 105 ? -1.318 6.25 22.188 1 63.22 105 THR B C 1
ATOM 2733 O O . THR B 1 105 ? -1.116 7.164 21.391 1 63.22 105 THR B O 1
ATOM 2736 N N . GLU B 1 106 ? -2.445 6.16 22.766 1 63.19 106 GLU B N 1
ATOM 2737 C CA . GLU B 1 106 ? -3.184 7.359 23.141 1 63.19 106 GLU B CA 1
ATOM 2738 C C . GLU B 1 106 ? -2.494 8.086 24.297 1 63.19 106 GLU B C 1
ATOM 2740 O O . GLU B 1 106 ? -2.834 9.227 24.609 1 63.19 106 GLU B O 1
ATOM 2745 N N . ASP B 1 107 ? -1.446 7.516 24.656 1 67.75 107 ASP B N 1
ATOM 2746 C CA . ASP B 1 107 ? -0.812 8.07 25.844 1 67.75 107 ASP B CA 1
ATOM 2747 C C . ASP B 1 107 ? 0.454 8.852 25.484 1 67.75 107 ASP B C 1
ATOM 2749 O O . ASP B 1 107 ? 1.396 8.281 24.922 1 67.75 107 ASP B O 1
ATOM 2753 N N . MET B 1 108 ? 0.421 10.062 25.797 1 73.62 108 MET B N 1
ATOM 2754 C CA . MET B 1 108 ? 1.524 10.984 25.547 1 73.62 108 MET B CA 1
ATOM 2755 C C . MET B 1 108 ? 2.822 10.453 26.141 1 73.62 108 MET B C 1
ATOM 2757 O O . MET B 1 108 ? 3.889 10.586 25.547 1 73.62 108 MET B O 1
ATOM 2761 N N . ASP B 1 109 ? 2.713 9.906 27.328 1 78.56 109 ASP B N 1
ATOM 2762 C CA . ASP B 1 109 ? 3.904 9.406 28 1 78.56 109 ASP B CA 1
ATOM 2763 C C . ASP B 1 109 ? 4.57 8.297 27.203 1 78.56 109 ASP B C 1
ATOM 2765 O O . ASP B 1 109 ? 5.797 8.203 27.141 1 78.56 109 ASP B O 1
ATOM 2769 N N . LYS B 1 110 ? 3.83 7.691 26.578 1 83.94 110 LYS B N 1
ATOM 2770 C CA . LYS B 1 110 ? 4.363 6.598 25.781 1 83.94 110 LYS B CA 1
ATOM 2771 C C . LYS B 1 110 ? 4.973 7.121 24.484 1 83.94 110 LYS B C 1
ATOM 2773 O O . LYS B 1 110 ? 5.996 6.609 24.016 1 83.94 110 LYS B O 1
ATOM 2778 N N . ALA B 1 111 ? 4.352 8.188 23.969 1 87.88 111 ALA B N 1
ATOM 2779 C CA . ALA B 1 111 ? 4.852 8.781 22.734 1 87.88 111 ALA B CA 1
ATOM 2780 C C . ALA B 1 111 ? 6.25 9.359 22.938 1 87.88 111 ALA B C 1
ATOM 2782 O O . ALA B 1 111 ? 7.094 9.273 22.031 1 87.88 111 ALA B O 1
ATOM 2783 N N . GLU B 1 112 ? 6.504 9.82 24.188 1 90.44 112 GLU B N 1
ATOM 2784 C CA . GLU B 1 112 ? 7.785 10.461 24.5 1 90.44 112 GLU B CA 1
ATOM 2785 C C . GLU B 1 112 ? 8.914 9.43 24.531 1 90.44 112 GLU B C 1
ATOM 2787 O O . GLU B 1 112 ? 10.086 9.789 24.422 1 90.44 112 GLU B O 1
ATOM 2792 N N . LYS B 1 113 ? 8.578 8.242 24.688 1 90.62 113 LYS B N 1
ATOM 2793 C CA . LYS B 1 113 ? 9.578 7.188 24.828 1 90.62 113 LYS B CA 1
ATOM 2794 C C . LYS B 1 113 ? 9.93 6.59 23.469 1 90.62 113 LYS B C 1
ATOM 2796 O O . LYS B 1 113 ? 10.93 5.879 23.328 1 90.62 113 LYS B O 1
ATOM 2801 N N . ILE B 1 114 ? 9.125 6.93 22.453 1 91.19 114 ILE B N 1
ATOM 2802 C CA . ILE B 1 114 ? 9.375 6.426 21.109 1 91.19 114 ILE B CA 1
ATOM 2803 C C . ILE B 1 114 ? 10.57 7.156 20.5 1 91.19 114 ILE B C 1
ATOM 2805 O O . ILE B 1 114 ? 10.688 8.375 20.625 1 91.19 114 ILE B O 1
ATOM 2809 N N . ASP B 1 115 ? 11.453 6.422 19.922 1 91.56 115 ASP B N 1
ATOM 2810 C CA . ASP B 1 115 ? 12.625 7.082 19.344 1 91.56 115 ASP B CA 1
ATOM 2811 C C . ASP B 1 115 ? 12.242 7.871 18.094 1 91.56 115 ASP B C 1
ATOM 2813 O O . ASP B 1 115 ? 11.133 7.723 17.578 1 91.56 115 ASP B O 1
ATOM 2817 N N . ASN B 1 116 ? 13.133 8.727 17.578 1 91.12 116 ASN B N 1
ATOM 2818 C CA . ASN B 1 116 ? 12.859 9.656 16.484 1 91.12 116 ASN B CA 1
ATOM 2819 C C . ASN B 1 116 ? 12.539 8.922 15.195 1 91.12 116 ASN B C 1
ATOM 2821 O O . ASN B 1 116 ? 11.656 9.336 14.445 1 91.12 116 ASN B O 1
ATOM 2825 N N . GLU B 1 117 ? 13.25 7.848 14.938 1 90.62 117 GLU B N 1
ATOM 2826 C CA . GLU B 1 117 ? 13.016 7.09 13.711 1 90.62 117 GLU B CA 1
ATOM 2827 C C . GLU B 1 117 ? 11.625 6.469 13.703 1 90.62 117 GLU B C 1
ATOM 2829 O O . GLU B 1 117 ? 10.898 6.574 12.711 1 90.62 117 GLU B O 1
ATOM 2834 N N . ASP B 1 118 ? 11.328 5.855 14.805 1 92.31 118 ASP B N 1
ATOM 2835 C CA . ASP B 1 118 ? 10.016 5.223 14.891 1 92.31 118 ASP B CA 1
ATOM 2836 C C . ASP B 1 118 ? 8.898 6.262 14.867 1 92.31 118 ASP B C 1
ATOM 2838 O O . ASP B 1 118 ? 7.844 6.035 14.266 1 92.31 118 ASP B O 1
ATOM 2842 N N . LEU B 1 119 ? 9.141 7.352 15.469 1 93.5 119 LEU B N 1
ATOM 2843 C CA . LEU B 1 119 ? 8.164 8.438 15.43 1 93.5 119 LEU B CA 1
ATOM 2844 C C . LEU B 1 119 ? 7.93 8.898 14 1 93.5 119 LEU B C 1
ATOM 2846 O O . LEU B 1 119 ? 6.785 9.086 13.578 1 93.5 119 LEU B O 1
ATOM 2850 N N . SER B 1 120 ? 9.023 9.039 13.281 1 95.06 120 SER B N 1
ATOM 2851 C CA . SER B 1 120 ? 8.93 9.5 11.898 1 95.06 120 SER B CA 1
ATOM 2852 C C . SER B 1 120 ? 8.227 8.469 11.023 1 95.06 120 SER B C 1
ATOM 2854 O O . SER B 1 120 ? 7.492 8.836 10.102 1 95.06 120 SER B O 1
ATOM 2856 N N . LYS B 1 121 ? 8.469 7.203 11.336 1 95 121 LYS B N 1
ATOM 2857 C CA . LYS B 1 121 ? 7.77 6.148 10.609 1 95 121 LYS B CA 1
ATOM 2858 C C . LYS B 1 121 ? 6.262 6.246 10.82 1 95 121 LYS B C 1
ATOM 2860 O O . LYS B 1 121 ? 5.488 6.129 9.867 1 95 121 LYS B O 1
ATOM 2865 N N . TRP B 1 122 ? 5.922 6.512 12.031 1 94.31 122 TRP B N 1
ATOM 2866 C CA . TRP B 1 122 ? 4.504 6.625 12.352 1 94.31 122 TRP B CA 1
ATOM 2867 C C . TRP B 1 122 ? 3.881 7.824 11.648 1 94.31 122 TRP B C 1
ATOM 2869 O O . TRP B 1 122 ? 2.797 7.719 11.07 1 94.31 122 TRP B O 1
ATOM 2879 N N . ILE B 1 123 ? 4.547 8.891 11.695 1 96.69 123 ILE B N 1
ATOM 2880 C CA . ILE B 1 123 ? 4.059 10.094 11.031 1 96.69 123 ILE B CA 1
ATOM 2881 C C . ILE B 1 123 ? 3.867 9.82 9.547 1 96.69 123 ILE B C 1
ATOM 2883 O O . ILE B 1 123 ? 2.812 10.125 8.977 1 96.69 123 ILE B O 1
ATOM 2887 N N . LEU B 1 124 ? 4.84 9.227 8.984 1 96.44 124 LEU B N 1
ATOM 2888 C CA . LEU B 1 124 ? 4.82 8.992 7.543 1 96.44 124 LEU B CA 1
ATOM 2889 C C . LEU B 1 124 ? 3.707 8.023 7.164 1 96.44 124 LEU B C 1
ATOM 2891 O O . LEU B 1 124 ? 3.004 8.234 6.172 1 96.44 124 LEU B O 1
ATOM 2895 N N . MET B 1 125 ? 3.555 6.961 7.914 1 96.56 125 MET B N 1
ATOM 2896 C CA . MET B 1 125 ? 2.488 6.004 7.645 1 96.56 125 MET B CA 1
ATOM 2897 C C . MET B 1 125 ? 1.122 6.676 7.699 1 96.56 125 MET B C 1
ATOM 2899 O O . MET B 1 125 ? 0.272 6.438 6.84 1 96.56 125 MET B O 1
ATOM 2903 N N . LEU B 1 126 ? 0.984 7.504 8.664 1 96.56 126 LEU B N 1
ATOM 2904 C CA . LEU B 1 126 ? -0.29 8.203 8.805 1 96.56 126 LEU B CA 1
ATOM 2905 C C . LEU B 1 126 ? -0.506 9.172 7.645 1 96.56 126 LEU B C 1
ATOM 2907 O O . LEU B 1 126 ? -1.604 9.242 7.086 1 96.56 126 LEU B O 1
ATOM 2911 N N . LEU B 1 127 ? 0.499 9.867 7.273 1 97.38 127 LEU B N 1
ATOM 2912 C CA . LEU B 1 127 ? 0.387 10.797 6.152 1 97.38 127 LEU B CA 1
ATOM 2913 C C . LEU B 1 127 ? 0.042 10.055 4.867 1 97.38 127 LEU B C 1
ATOM 2915 O O . LEU B 1 127 ? -0.873 10.453 4.141 1 97.38 127 LEU B O 1
ATOM 2919 N N . TYR B 1 128 ? 0.697 8.969 4.633 1 96.06 128 TYR B N 1
ATOM 2920 C CA . TYR B 1 128 ? 0.434 8.164 3.443 1 96.06 128 TYR B CA 1
ATOM 2921 C C . TYR B 1 128 ? -1.002 7.652 3.436 1 96.06 128 TYR B C 1
ATOM 2923 O O . TYR B 1 128 ? -1.643 7.598 2.383 1 96.06 128 TYR B O 1
ATOM 2931 N N . SER B 1 129 ? -1.51 7.316 4.547 1 95.44 129 SER B N 1
ATOM 2932 C CA . SER B 1 129 ? -2.814 6.672 4.66 1 95.44 129 SER B CA 1
ATOM 2933 C C . SER B 1 129 ? -3.941 7.641 4.316 1 95.44 129 SER B C 1
ATOM 2935 O O . SER B 1 129 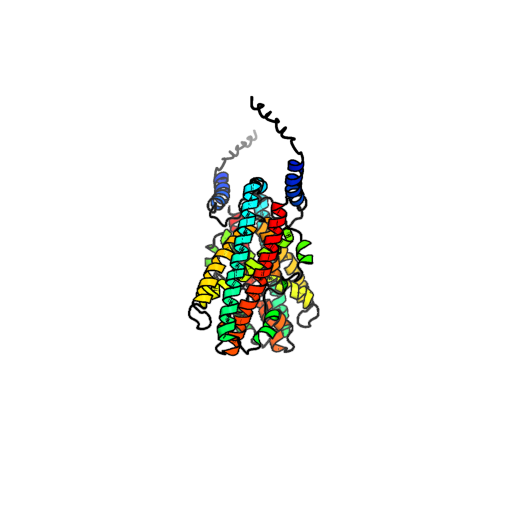? -5.07 7.219 4.051 1 95.44 129 SER B O 1
ATOM 2937 N N . TRP B 1 130 ? -3.645 8.891 4.309 1 96.44 130 TRP B N 1
ATOM 2938 C CA . TRP B 1 130 ? -4.73 9.852 4.148 1 96.44 130 TRP B CA 1
ATOM 2939 C C . TRP B 1 130 ? -4.676 10.516 2.773 1 96.44 130 TRP B C 1
ATOM 2941 O O . TRP B 1 130 ? -5.52 11.352 2.445 1 96.44 130 TRP B O 1
ATOM 2951 N N . HIS B 1 131 ? -3.727 10.086 1.967 1 93.69 131 HIS B N 1
ATOM 2952 C CA . HIS B 1 131 ? -3.646 10.625 0.611 1 93.69 131 HIS B CA 1
ATOM 2953 C C . HIS B 1 131 ? -4.902 10.289 -0.188 1 93.69 131 HIS B C 1
ATOM 2955 O O . HIS B 1 131 ? -5.516 11.18 -0.781 1 93.69 131 HIS B O 1
ATOM 2961 N N . ARG B 1 132 ? -5.348 9.133 -0.158 1 91.75 132 ARG B N 1
ATOM 2962 C CA . ARG B 1 132 ? -6.453 8.672 -0.992 1 91.75 132 ARG B CA 1
ATOM 2963 C C . ARG B 1 132 ? -7.777 9.258 -0.512 1 91.75 132 ARG B C 1
ATOM 2965 O O . ARG B 1 132 ? -8.508 9.875 -1.29 1 91.75 132 ARG B O 1
ATOM 2972 N N . PRO B 1 133 ? -8.07 9.102 0.759 1 95.75 133 PRO B N 1
ATOM 2973 C CA . PRO B 1 133 ? -9.367 9.633 1.181 1 95.75 133 PRO B CA 1
ATOM 2974 C C . PRO B 1 133 ? -9.484 11.141 0.976 1 95.75 133 PRO B C 1
ATOM 2976 O O . PRO B 1 133 ? -10.531 11.633 0.55 1 95.75 133 PRO B O 1
ATOM 2979 N N . LEU B 1 134 ? -8.469 11.891 1.216 1 96.94 134 LEU B N 1
ATOM 2980 C CA . LEU B 1 134 ? -8.516 13.336 1.048 1 96.94 134 LEU B CA 1
ATOM 2981 C C . LEU B 1 134 ? -8.664 13.711 -0.424 1 96.94 134 LEU B C 1
ATOM 2983 O O . LEU B 1 134 ? -9.398 14.633 -0.763 1 96.94 134 LEU B O 1
ATOM 2987 N N . ASN B 1 135 ? -8.047 12.992 -1.285 1 94 135 ASN B N 1
ATOM 2988 C CA . ASN B 1 135 ? -8.172 13.273 -2.713 1 94 135 ASN B CA 1
ATOM 2989 C C . ASN B 1 135 ? -9.57 12.969 -3.229 1 94 135 ASN B C 1
ATOM 2991 O O . ASN B 1 135 ? -10.117 13.711 -4.043 1 94 135 ASN B O 1
ATOM 2995 N N . HIS B 1 136 ? -10.094 11.883 -2.754 1 93.62 136 HIS B N 1
ATOM 2996 C CA . HIS B 1 136 ? -11.461 11.57 -3.145 1 93.62 136 HIS B CA 1
ATOM 2997 C C . HIS B 1 136 ? -12.43 12.641 -2.654 1 93.62 136 HIS B C 1
ATOM 2999 O O . HIS B 1 136 ? -13.383 12.992 -3.355 1 93.62 136 HIS B O 1
ATOM 3005 N N . LEU B 1 137 ? -12.203 13.125 -1.489 1 95.62 137 LEU B N 1
ATOM 3006 C CA . LEU B 1 137 ? -13.055 14.156 -0.923 1 95.62 137 LEU B CA 1
ATOM 3007 C C . LEU B 1 137 ? -13.047 15.406 -1.797 1 95.62 137 LEU B C 1
ATOM 3009 O O . LEU B 1 137 ? -14.086 16.047 -1.998 1 95.62 137 LEU B O 1
ATOM 3013 N N . VAL B 1 138 ? -11.914 15.703 -2.377 1 96.56 138 VAL B N 1
ATOM 3014 C CA . VAL B 1 138 ? -11.758 16.969 -3.092 1 96.56 138 VAL B CA 1
ATOM 3015 C C . VAL B 1 138 ? -12.102 16.766 -4.566 1 96.56 138 VAL B C 1
ATOM 3017 O O . VAL B 1 138 ? -12.422 17.734 -5.27 1 96.56 138 VAL B O 1
ATOM 3020 N N . THR B 1 139 ? -12.094 15.477 -5.102 1 92.81 139 THR B N 1
ATOM 3021 C CA . THR B 1 139 ? -12.336 15.234 -6.52 1 92.81 139 THR B CA 1
ATOM 3022 C C . THR B 1 139 ? -13.68 14.547 -6.73 1 92.81 139 THR B C 1
ATOM 3024 O O . THR B 1 139 ? -14.633 15.18 -7.188 1 92.81 139 THR B O 1
ATOM 3027 N N . ASP B 1 140 ? -13.914 13.461 -6.109 1 88.06 140 ASP B N 1
ATOM 3028 C CA . ASP B 1 140 ? -15.062 12.609 -6.406 1 88.06 140 ASP B CA 1
ATOM 3029 C C . ASP B 1 140 ? -16.312 13.07 -5.645 1 88.06 140 ASP B C 1
ATOM 3031 O O . ASP B 1 140 ? -17.438 12.891 -6.113 1 88.06 140 ASP B O 1
ATOM 3035 N N . MET B 1 141 ? -16.031 13.664 -4.59 1 89.38 141 MET B N 1
ATOM 3036 C CA . MET B 1 141 ? -17.188 13.953 -3.74 1 89.38 141 MET B CA 1
ATOM 3037 C C . MET B 1 141 ? -17.547 15.438 -3.803 1 89.38 141 MET B C 1
ATOM 3039 O O . MET B 1 141 ? -18.406 15.898 -3.053 1 89.38 141 MET B O 1
ATOM 3043 N N . ARG B 1 142 ? -16.828 15.891 -4.867 1 84.38 142 ARG B N 1
ATOM 3044 C CA . ARG B 1 142 ? -17.109 17.312 -5.055 1 84.38 142 ARG B CA 1
ATOM 3045 C C . ARG B 1 142 ? -18.547 17.531 -5.516 1 84.38 142 ARG B C 1
ATOM 3047 O O . ARG B 1 142 ? -19.031 16.844 -6.406 1 84.38 142 ARG B O 1
ATOM 3054 N N . GLY B 1 143 ? -19.484 17.984 -4.73 1 89.06 143 GLY B N 1
ATOM 3055 C CA . GLY B 1 143 ? -20.859 18.297 -5.109 1 89.06 143 GLY B CA 1
ATOM 3056 C C . GLY B 1 143 ? -21.891 17.578 -4.254 1 89.06 143 GLY B C 1
ATOM 3057 O O . GLY B 1 143 ? -23.078 17.859 -4.344 1 89.06 143 GLY B O 1
ATOM 3058 N N . MET B 1 144 ? -21.422 16.672 -3.592 1 93.19 144 MET B N 1
ATOM 3059 C CA . MET B 1 144 ? -22.344 16 -2.68 1 93.19 144 MET B CA 1
ATOM 3060 C C . MET B 1 144 ? -22.828 16.953 -1.588 1 93.19 144 MET B C 1
ATOM 3062 O O . MET B 1 144 ? -22.078 17.828 -1.153 1 93.19 144 MET B O 1
ATOM 3066 N N . ILE B 1 145 ? -23.969 16.75 -1.134 1 94.12 145 ILE B N 1
ATOM 3067 C CA . ILE B 1 145 ? -24.562 17.625 -0.123 1 94.12 145 ILE B CA 1
ATOM 3068 C C . ILE B 1 145 ? -23.797 17.484 1.188 1 94.12 145 ILE B C 1
ATOM 3070 O O . ILE B 1 145 ? -23.672 18.453 1.951 1 94.12 145 ILE B O 1
ATOM 3074 N N . GLU B 1 146 ? -23.219 16.312 1.438 1 95.19 146 GLU B N 1
ATOM 3075 C CA . GLU B 1 146 ? -22.469 16.031 2.664 1 95.19 146 GLU B CA 1
ATOM 3076 C C . GLU B 1 146 ? -21.156 16.812 2.699 1 95.19 146 GLU B C 1
ATOM 3078 O O . GLU B 1 146 ? -20.562 16.969 3.762 1 95.19 146 GLU B O 1
ATOM 3083 N N . VAL B 1 147 ? -20.703 17.25 1.516 1 97.12 147 VAL B N 1
ATOM 3084 C CA . VAL B 1 147 ? -19.438 17.984 1.409 1 97.12 147 VAL B CA 1
ATOM 3085 C C . VAL B 1 147 ? -19.734 19.469 1.151 1 97.12 147 VAL B C 1
ATOM 3087 O O . VAL B 1 147 ? -19.703 19.922 0.004 1 97.12 147 VAL B O 1
ATOM 3090 N N . SER B 1 148 ? -19.922 20.188 2.201 1 96.81 148 SER B N 1
ATOM 3091 C CA . SER B 1 148 ? -20.188 21.609 2.123 1 96.81 148 SER B CA 1
ATOM 3092 C C . SER B 1 148 ? -18.969 22.375 1.592 1 96.81 148 SER B C 1
ATOM 3094 O O . SER B 1 148 ? -17.875 21.812 1.509 1 96.81 148 SER B O 1
ATOM 3096 N N . ASP B 1 149 ? -19.172 23.625 1.323 1 96.69 149 ASP B N 1
ATOM 3097 C CA . ASP B 1 149 ? -18.062 24.469 0.875 1 96.69 149 ASP B CA 1
ATOM 3098 C C . ASP B 1 149 ? -16.969 24.547 1.941 1 96.69 149 ASP B C 1
ATOM 3100 O O . ASP B 1 149 ? -15.773 24.578 1.62 1 96.69 149 ASP B O 1
ATOM 3104 N N . THR B 1 150 ? -17.406 24.609 3.176 1 97.81 150 THR B N 1
ATOM 3105 C CA . THR B 1 150 ? -16.453 24.656 4.289 1 97.81 150 THR B CA 1
ATOM 3106 C C . THR B 1 150 ? -15.625 23.375 4.34 1 97.81 150 THR B C 1
ATOM 3108 O O . THR B 1 150 ? -14.398 23.438 4.465 1 97.81 150 THR B O 1
ATOM 3111 N N . ILE B 1 151 ? -16.266 22.234 4.215 1 98.25 151 ILE B N 1
ATOM 3112 C CA . ILE B 1 151 ? -15.562 20.953 4.242 1 98.25 151 ILE B CA 1
ATOM 3113 C C . ILE 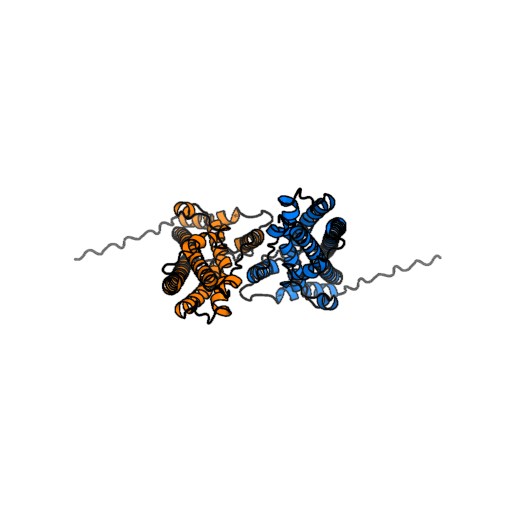B 1 151 ? -14.625 20.859 3.037 1 98.25 151 ILE B C 1
ATOM 3115 O O . ILE B 1 151 ? -13.445 20.531 3.184 1 98.25 151 ILE B O 1
ATOM 3119 N N . LEU B 1 152 ? -15.094 21.25 1.884 1 98.12 152 LEU B N 1
ATOM 3120 C CA . LEU B 1 152 ? -14.312 21.156 0.656 1 98.12 152 LEU B CA 1
ATOM 3121 C C . LEU B 1 152 ? -13.07 22.031 0.723 1 98.12 152 LEU B C 1
ATOM 3123 O O . LEU B 1 152 ? -11.969 21.594 0.376 1 98.12 152 LEU B O 1
ATOM 3127 N N . SER B 1 153 ? -13.219 23.266 1.114 1 98.06 153 SER B N 1
ATOM 3128 C CA . SER B 1 153 ? -12.094 24.188 1.183 1 98.06 153 SER B CA 1
ATOM 3129 C C . SER B 1 153 ? -11.047 23.719 2.18 1 98.06 153 SER B C 1
ATOM 3131 O O . SER B 1 153 ? -9.844 23.828 1.923 1 98.06 153 SER B O 1
ATOM 3133 N N . ASN B 1 154 ? -11.508 23.219 3.314 1 98.56 154 ASN B N 1
ATOM 3134 C CA . ASN B 1 154 ? -10.562 22.719 4.312 1 98.56 154 ASN B CA 1
ATOM 3135 C C . ASN B 1 154 ? -9.906 21.422 3.859 1 98.56 154 ASN B C 1
ATOM 3137 O O . ASN B 1 154 ? -8.742 21.172 4.176 1 98.56 154 ASN B O 1
ATOM 3141 N N . ALA B 1 155 ? -10.617 20.578 3.143 1 98.5 155 ALA B N 1
ATOM 3142 C CA . ALA B 1 155 ? -10.031 19.375 2.564 1 98.5 155 ALA B CA 1
ATOM 3143 C C . ALA B 1 155 ? -8.938 19.719 1.56 1 98.5 155 ALA B C 1
ATOM 3145 O O . ALA B 1 155 ? -7.871 19.094 1.552 1 98.5 155 ALA B O 1
ATOM 3146 N N . LYS B 1 156 ? -9.164 20.703 0.731 1 98.31 156 LYS B N 1
ATOM 3147 C CA . LYS B 1 156 ? -8.172 21.156 -0.238 1 98.31 156 LYS B CA 1
ATOM 3148 C C . LYS B 1 156 ? -6.902 21.625 0.46 1 98.31 156 LYS B C 1
ATOM 3150 O O . LYS B 1 156 ? -5.793 21.312 0.031 1 98.31 156 LYS B O 1
ATOM 3155 N N . GLU B 1 157 ? -7.082 22.359 1.501 1 98.19 157 GLU B N 1
ATOM 3156 C CA . GLU B 1 157 ? -5.941 22.828 2.279 1 98.19 157 GLU B CA 1
ATOM 3157 C C . GLU B 1 157 ? -5.168 21.656 2.881 1 98.19 157 GLU B C 1
ATOM 3159 O O . GLU B 1 157 ? -3.934 21.641 2.85 1 98.19 157 GLU B O 1
ATOM 3164 N N . ASN B 1 158 ? -5.863 20.672 3.387 1 98.62 158 ASN B N 1
ATOM 3165 C CA . ASN B 1 158 ? -5.203 19.531 3.998 1 98.62 158 ASN B CA 1
ATOM 3166 C C . ASN B 1 158 ? -4.461 18.688 2.963 1 98.62 158 ASN B C 1
ATOM 3168 O O . ASN B 1 158 ? -3.396 18.141 3.25 1 98.62 158 ASN B O 1
ATOM 3172 N N . VAL B 1 159 ? -5.051 18.578 1.798 1 98 159 VAL B N 1
ATOM 3173 C CA . VAL B 1 159 ? -4.344 17.844 0.749 1 98 159 VAL B CA 1
ATOM 3174 C C . VAL B 1 159 ? -2.971 18.469 0.521 1 98 159 VAL B C 1
ATOM 3176 O O . VAL B 1 159 ? -1.955 17.766 0.503 1 98 159 VAL B O 1
ATOM 3179 N N . LYS B 1 160 ? -2.875 19.781 0.416 1 97.38 160 LYS B N 1
ATOM 3180 C CA . LYS B 1 160 ? -1.629 20.5 0.183 1 97.38 160 LYS B CA 1
ATOM 3181 C C . LYS B 1 160 ? -0.679 20.359 1.368 1 97.38 160 LYS B C 1
ATOM 3183 O O . LYS B 1 160 ? 0.504 20.062 1.189 1 97.38 160 LYS B O 1
ATOM 3188 N N . LYS B 1 161 ? -1.179 20.531 2.518 1 98 161 LYS B N 1
ATOM 3189 C CA . LYS B 1 161 ? -0.343 20.562 3.715 1 98 161 LYS B CA 1
ATOM 3190 C C . LYS B 1 161 ? 0.152 19.172 4.082 1 98 161 LYS B C 1
ATOM 3192 O O . LYS B 1 161 ? 1.266 19.016 4.59 1 98 161 LYS B O 1
ATOM 3197 N N . VAL B 1 162 ? -0.658 18.172 3.865 1 98 162 VAL B N 1
ATOM 3198 C CA . VAL B 1 162 ? -0.247 16.797 4.07 1 98 162 VAL B CA 1
ATOM 3199 C C . VAL B 1 162 ? 0.904 16.453 3.127 1 98 162 VAL B C 1
ATOM 3201 O O . VAL B 1 162 ? 1.89 15.828 3.537 1 98 162 VAL B O 1
ATOM 3204 N N . GLU B 1 163 ? 0.8 16.891 1.938 1 95.75 163 GLU B N 1
ATOM 3205 C CA . GLU B 1 163 ? 1.863 16.641 0.967 1 95.75 163 GLU B CA 1
ATOM 3206 C C . GLU B 1 163 ? 3.15 17.359 1.37 1 95.75 163 GLU B C 1
ATOM 3208 O O . GLU B 1 163 ? 4.242 16.797 1.229 1 95.75 163 GLU B O 1
ATOM 3213 N N . GLU B 1 164 ? 3.049 18.516 1.824 1 96.94 164 GLU B N 1
ATOM 3214 C CA . GLU B 1 164 ? 4.211 19.297 2.248 1 96.94 164 GLU B CA 1
ATOM 3215 C C . GLU B 1 164 ? 4.906 18.641 3.439 1 96.94 164 GLU B C 1
ATOM 3217 O O . GLU B 1 164 ? 6.133 18.5 3.453 1 96.94 164 GLU B O 1
ATOM 3222 N N . LEU B 1 165 ? 4.125 18.281 4.434 1 98.06 165 LEU B N 1
ATOM 3223 C CA . LEU B 1 165 ? 4.699 17.641 5.609 1 98.06 165 LEU B CA 1
ATOM 3224 C C . LEU B 1 165 ? 5.336 16.297 5.238 1 98.06 165 LEU B C 1
ATOM 3226 O O . LEU B 1 165 ? 6.414 15.961 5.73 1 98.06 165 LEU B O 1
ATOM 3230 N N . GLN B 1 166 ? 4.66 15.586 4.391 1 96.75 166 GLN B N 1
ATOM 3231 C CA . GLN B 1 166 ? 5.188 14.32 3.896 1 96.75 166 GLN B CA 1
ATOM 3232 C C . GLN B 1 166 ? 6.547 14.516 3.234 1 96.75 166 GLN B C 1
ATOM 3234 O O . GLN B 1 166 ? 7.496 13.773 3.523 1 96.75 166 GLN B O 1
ATOM 3239 N N . ALA B 1 167 ? 6.617 15.492 2.357 1 92.06 167 ALA B N 1
ATOM 3240 C CA . ALA B 1 167 ? 7.871 15.773 1.66 1 92.06 167 ALA B CA 1
ATOM 3241 C C . ALA B 1 167 ? 8.984 16.109 2.646 1 92.06 167 ALA B C 1
ATOM 3243 O O . ALA B 1 167 ? 10.125 15.68 2.469 1 92.06 167 ALA B O 1
ATOM 3244 N N . PHE B 1 168 ? 8.648 16.812 3.629 1 94.5 168 PHE B N 1
ATOM 3245 C CA . PHE B 1 168 ? 9.633 17.172 4.648 1 94.5 168 PHE B CA 1
ATOM 3246 C C . PHE B 1 168 ? 10.148 15.93 5.363 1 94.5 168 PHE B C 1
ATOM 3248 O O . PHE B 1 168 ? 11.359 15.727 5.477 1 94.5 168 PHE B O 1
ATOM 3255 N N . ILE B 1 169 ? 9.242 15.07 5.91 1 93.81 169 ILE B N 1
ATOM 3256 C CA . ILE B 1 169 ? 9.625 13.875 6.652 1 93.81 169 ILE B CA 1
ATOM 3257 C C . ILE B 1 169 ? 10.445 12.953 5.754 1 93.81 169 ILE B C 1
ATOM 3259 O O . ILE B 1 169 ? 11.461 12.398 6.184 1 93.81 169 ILE B O 1
ATOM 3263 N N . GLU B 1 170 ? 10.016 12.844 4.523 1 90.44 170 GLU B N 1
ATOM 3264 C CA . GLU B 1 170 ? 10.727 11.984 3.578 1 90.44 170 GLU B CA 1
ATOM 3265 C C . GLU B 1 170 ? 12.148 12.484 3.338 1 90.44 170 GLU B C 1
ATOM 3267 O O . GLU B 1 170 ? 13.078 11.695 3.209 1 90.44 170 GLU B O 1
ATOM 3272 N N . ARG B 1 171 ? 12.258 13.781 3.227 1 86.31 171 ARG B N 1
ATOM 3273 C CA . ARG B 1 171 ? 13.578 14.359 2.979 1 86.31 171 ARG B CA 1
ATOM 3274 C C . ARG B 1 171 ? 14.5 14.164 4.18 1 86.31 171 ARG B C 1
ATOM 3276 O O . ARG B 1 171 ? 15.672 13.82 4.023 1 86.31 171 ARG B O 1
ATOM 3283 N N . GLN B 1 172 ? 13.93 14.375 5.328 1 87.31 172 GLN B N 1
ATOM 3284 C CA . GLN B 1 172 ? 14.734 14.312 6.547 1 87.31 172 GLN B CA 1
ATOM 3285 C C . GLN B 1 172 ? 15.047 12.867 6.93 1 87.31 172 GLN B C 1
ATOM 3287 O O . GLN B 1 172 ? 16.109 12.586 7.496 1 87.31 172 GLN B O 1
ATOM 3292 N N . PHE B 1 173 ? 14.109 12.016 6.641 1 88.31 173 PHE B N 1
ATOM 3293 C CA . PHE B 1 173 ? 14.234 10.617 7.027 1 88.31 173 PHE B CA 1
ATOM 3294 C C . PHE B 1 173 ? 14.039 9.703 5.824 1 88.31 173 PHE B C 1
ATOM 3296 O O . PHE B 1 173 ? 13.172 8.82 5.844 1 88.31 173 PHE B O 1
ATOM 3303 N N . CYS B 1 174 ? 14.836 9.82 4.855 1 84.25 174 CYS B N 1
ATOM 3304 C CA . CYS B 1 174 ? 14.648 9.117 3.592 1 84.25 174 CYS B CA 1
ATOM 3305 C C . CYS B 1 174 ? 14.812 7.613 3.77 1 84.25 174 CYS B C 1
ATOM 3307 O O . CYS B 1 174 ? 14.195 6.824 3.053 1 84.25 174 CYS B O 1
ATOM 3309 N N . GLN B 1 175 ? 15.562 7.188 4.777 1 84.31 175 GLN B N 1
ATOM 3310 C CA . GLN B 1 175 ? 15.867 5.773 4.98 1 84.31 175 GLN B CA 1
ATOM 3311 C C . GLN B 1 175 ? 14.625 5 5.414 1 84.31 175 GLN B C 1
ATOM 3313 O O . GLN B 1 175 ? 14.602 3.77 5.348 1 84.31 175 GLN B O 1
ATOM 3318 N N . ILE B 1 176 ? 13.641 5.637 5.863 1 90.88 176 ILE B N 1
ATOM 3319 C CA . ILE B 1 176 ? 12.492 4.926 6.418 1 90.88 176 ILE B CA 1
ATOM 3320 C C . ILE B 1 176 ? 11.43 4.746 5.34 1 90.88 176 ILE B C 1
ATOM 3322 O O . ILE B 1 176 ? 10.469 3.996 5.527 1 90.88 176 ILE B O 1
ATOM 3326 N N . ILE B 1 177 ? 11.586 5.328 4.203 1 90.5 177 ILE B N 1
ATOM 3327 C CA . ILE B 1 177 ? 10.539 5.379 3.193 1 90.5 177 ILE B CA 1
ATOM 3328 C C . ILE B 1 177 ? 10.18 3.961 2.752 1 90.5 177 ILE B C 1
ATOM 3330 O O . ILE B 1 177 ? 9.008 3.568 2.789 1 90.5 177 ILE B O 1
ATOM 3334 N N . ILE B 1 178 ? 11.117 3.146 2.367 1 87.12 178 ILE B N 1
ATOM 3335 C CA . ILE B 1 178 ? 10.875 1.808 1.842 1 87.12 178 ILE B CA 1
ATOM 3336 C C . ILE B 1 178 ? 10.336 0.906 2.951 1 87.12 178 ILE B C 1
ATOM 3338 O O . ILE B 1 178 ? 9.312 0.248 2.779 1 87.12 178 ILE B O 1
ATOM 3342 N N . PRO B 1 179 ? 11 0.965 4.109 1 89.75 179 PRO B N 1
ATOM 3343 C CA . PRO B 1 179 ? 10.453 0.154 5.199 1 89.75 179 PRO B CA 1
ATOM 3344 C C . PRO B 1 179 ? 9 0.502 5.516 1 89.75 179 PRO B C 1
ATOM 3346 O O . PRO B 1 179 ? 8.188 -0.39 5.789 1 89.75 179 PRO B O 1
ATOM 3349 N N . VAL B 1 180 ? 8.656 1.724 5.473 1 93 180 VAL B N 1
ATOM 3350 C CA . VAL B 1 180 ? 7.309 2.186 5.789 1 93 180 VAL B CA 1
ATOM 3351 C C . VAL B 1 180 ? 6.332 1.683 4.73 1 93 180 VAL B C 1
ATOM 3353 O O . VAL B 1 180 ? 5.289 1.107 5.062 1 93 180 VAL B O 1
ATOM 3356 N N . MET B 1 181 ? 6.656 1.931 3.527 1 91.25 181 MET B N 1
ATOM 3357 C CA . MET B 1 181 ? 5.766 1.515 2.449 1 91.25 181 MET B CA 1
ATOM 3358 C C . MET B 1 181 ? 5.609 -0.002 2.426 1 91.25 181 MET B C 1
ATOM 3360 O O . MET B 1 181 ? 4.516 -0.514 2.174 1 91.25 181 MET B O 1
ATOM 3364 N N . ARG B 1 182 ? 6.691 -0.714 2.645 1 87.5 182 ARG B N 1
ATOM 3365 C CA . ARG B 1 182 ? 6.637 -2.17 2.711 1 87.5 182 ARG B CA 1
ATOM 3366 C C . ARG B 1 182 ? 5.703 -2.633 3.826 1 87.5 182 ARG B C 1
ATOM 3368 O O . ARG B 1 182 ? 4.867 -3.514 3.619 1 87.5 182 ARG B O 1
ATOM 3375 N N . LYS B 1 183 ? 5.871 -2.053 4.938 1 90.31 183 LYS B N 1
ATOM 3376 C CA . LYS B 1 183 ? 5.035 -2.393 6.082 1 90.31 183 LYS B CA 1
ATOM 3377 C C . LYS B 1 183 ? 3.561 -2.139 5.777 1 90.31 183 LYS B C 1
ATOM 3379 O O . LYS B 1 183 ? 2.699 -2.939 6.148 1 90.31 183 LYS B O 1
ATOM 3384 N N . MET B 1 184 ? 3.268 -1.041 5.172 1 91.88 184 MET B N 1
ATOM 3385 C CA . MET B 1 184 ? 1.887 -0.691 4.848 1 91.88 184 MET B CA 1
ATOM 3386 C C . MET B 1 184 ? 1.281 -1.704 3.881 1 91.88 184 MET B C 1
ATOM 3388 O O . MET B 1 184 ? 0.137 -2.127 4.055 1 91.88 184 MET B O 1
ATOM 3392 N N . LEU B 1 185 ? 2.062 -2.059 2.885 1 88.38 185 LEU B N 1
ATOM 3393 C CA . LEU B 1 185 ? 1.602 -3.041 1.911 1 88.38 185 LEU B CA 1
ATOM 3394 C C . LEU B 1 185 ? 1.397 -4.402 2.568 1 88.38 185 LEU B C 1
ATOM 3396 O O . LEU B 1 185 ? 0.383 -5.062 2.336 1 88.38 185 LEU B O 1
ATOM 3400 N N . GLU B 1 186 ? 2.338 -4.793 3.414 1 84.5 186 GLU B N 1
ATOM 3401 C CA . GLU B 1 186 ? 2.289 -6.086 4.086 1 84.5 186 GLU B CA 1
ATOM 3402 C C . GLU B 1 186 ? 1.101 -6.172 5.035 1 84.5 186 GLU B C 1
ATOM 3404 O O . GLU B 1 186 ? 0.513 -7.242 5.211 1 84.5 186 GLU B O 1
ATOM 3409 N N . ASN B 1 187 ? 0.72 -5.031 5.621 1 85.12 187 ASN B N 1
ATOM 3410 C CA . ASN B 1 187 ? -0.344 -5.023 6.621 1 85.12 187 ASN B CA 1
ATOM 3411 C C . ASN B 1 187 ? -1.668 -4.551 6.023 1 85.12 187 ASN B C 1
ATOM 3413 O O . ASN B 1 187 ? -2.645 -4.355 6.75 1 85.12 187 ASN B O 1
ATOM 3417 N N . ASN B 1 188 ? -1.688 -4.359 4.809 1 85.94 188 ASN B N 1
ATOM 3418 C CA . ASN B 1 188 ? -2.895 -3.969 4.09 1 85.94 188 ASN B CA 1
ATOM 3419 C C . ASN B 1 188 ? -3.504 -2.693 4.664 1 85.94 188 ASN B C 1
ATOM 3421 O O . ASN B 1 188 ? -4.703 -2.645 4.949 1 85.94 188 ASN B O 1
ATOM 3425 N N . ILE B 1 189 ? -2.66 -1.752 4.922 1 88.94 189 ILE B N 1
ATOM 3426 C CA . ILE B 1 189 ? -3.146 -0.463 5.402 1 88.94 189 ILE B CA 1
ATOM 3427 C C . ILE B 1 189 ? -3.59 0.393 4.219 1 88.94 189 ILE B C 1
ATOM 3429 O O . ILE B 1 189 ? -2.764 1.023 3.555 1 88.94 189 ILE B O 1
ATOM 3433 N N . TYR B 1 190 ? -4.859 0.382 3.928 1 86.25 190 TYR B N 1
ATOM 3434 C CA . TYR B 1 190 ? -5.438 1.13 2.816 1 86.25 190 TYR B CA 1
ATOM 3435 C C . TYR B 1 190 ? -6.875 1.53 3.113 1 86.25 190 TYR B C 1
ATOM 3437 O O . TYR B 1 190 ? -7.566 0.86 3.885 1 86.25 190 TYR B O 1
ATOM 3445 N N . TRP B 1 191 ? -7.219 2.58 2.633 1 92.12 191 TRP B N 1
ATOM 3446 C CA . TRP B 1 191 ? -8.586 3.078 2.797 1 92.12 191 TRP B CA 1
ATOM 3447 C C . TRP B 1 191 ? -9.477 2.602 1.655 1 92.12 191 TRP B C 1
ATOM 3449 O O . TRP B 1 191 ? -9.141 2.785 0.481 1 92.12 191 TRP B O 1
ATOM 3459 N N . SER B 1 192 ? -10.594 1.941 2.016 1 88.5 192 SER B N 1
ATOM 3460 C CA . SER B 1 192 ? -11.523 1.402 1.029 1 88.5 192 SER B CA 1
ATOM 3461 C C . SER B 1 192 ? -12.953 1.883 1.293 1 88.5 192 SER B C 1
ATOM 3463 O O . SER B 1 192 ? -13.914 1.166 1.016 1 88.5 192 SER B O 1
ATOM 3465 N N . GLY B 1 193 ? -13.141 3.084 1.773 1 91.5 193 GLY B N 1
ATOM 3466 C CA . GLY B 1 193 ? -14.438 3.533 2.24 1 91.5 193 GLY B CA 1
ATOM 3467 C C . GLY B 1 193 ? -15.242 4.246 1.171 1 91.5 193 GLY B C 1
ATOM 3468 O O . GLY B 1 193 ? -16.375 4.676 1.418 1 91.5 193 GLY B O 1
ATOM 3469 N N . LEU B 1 194 ? -14.828 4.293 -0.057 1 91.69 194 LEU B N 1
ATOM 3470 C CA . LEU B 1 194 ? -15.477 5.07 -1.111 1 91.69 194 LEU B CA 1
ATOM 3471 C C . LEU B 1 194 ? -16.891 4.559 -1.384 1 91.69 194 LEU B C 1
ATOM 3473 O O . LEU B 1 194 ? -17.828 5.348 -1.485 1 91.69 194 LEU B O 1
ATOM 3477 N N . PRO B 1 195 ? -17.141 3.24 -1.411 1 91.88 195 PRO B N 1
ATOM 3478 C CA . PRO B 1 195 ? -18.5 2.766 -1.682 1 91.88 195 PRO B CA 1
ATOM 3479 C C . PRO B 1 195 ? -19.5 3.207 -0.617 1 91.88 195 PRO B C 1
ATOM 3481 O O . PRO B 1 195 ? -20.641 3.553 -0.941 1 91.88 195 PRO B O 1
ATOM 3484 N N . SER B 1 196 ? -19.094 3.248 0.595 1 94.81 196 SER B N 1
ATOM 3485 C CA . SER B 1 196 ? -19.984 3.678 1.666 1 94.81 196 SER B CA 1
ATOM 3486 C C . SER B 1 196 ? -20.297 5.168 1.563 1 94.81 196 SER B C 1
ATOM 3488 O O . SER B 1 196 ? -21.406 5.594 1.868 1 94.81 196 SER B O 1
ATOM 3490 N N . LEU B 1 197 ? -19.375 5.973 1.094 1 95.81 197 LEU B N 1
ATOM 3491 C CA . LEU B 1 197 ? -19.578 7.41 0.934 1 95.81 197 LEU B CA 1
ATOM 3492 C C . LEU B 1 197 ? -20.531 7.707 -0.214 1 95.81 197 LEU B C 1
ATOM 3494 O O . LEU B 1 197 ? -21.172 8.758 -0.238 1 95.81 197 LEU B O 1
ATOM 3498 N N . LEU B 1 198 ? -20.656 6.77 -1.124 1 94.69 198 LEU B N 1
ATOM 3499 C CA . LEU B 1 198 ? -21.5 6.969 -2.303 1 94.69 198 LEU B CA 1
ATOM 3500 C C . LEU B 1 198 ? -22.781 6.164 -2.191 1 94.69 198 LEU B C 1
ATOM 3502 O O . LEU B 1 198 ? -23.547 6.07 -3.156 1 94.69 198 LEU B O 1
ATOM 3506 N N . SER B 1 199 ? -23.031 5.613 -1.046 1 95.44 199 SER B N 1
ATOM 3507 C CA . SER B 1 199 ? -24.219 4.781 -0.838 1 95.44 199 SER B CA 1
ATOM 3508 C C . SER B 1 199 ? -25.5 5.574 -1.071 1 95.44 199 SER B C 1
ATOM 3510 O O . SER B 1 199 ? -25.578 6.758 -0.733 1 95.44 199 SER B O 1
ATOM 3512 N N . SER B 1 200 ? -26.5 4.828 -1.551 1 95.12 200 SER B N 1
ATOM 3513 C CA . SER B 1 200 ? -27.812 5.449 -1.708 1 95.12 200 SER B CA 1
ATOM 3514 C C . SER B 1 200 ? -28.531 5.566 -0.368 1 95.12 200 SER B C 1
ATOM 3516 O O . SER B 1 200 ? -29.453 6.359 -0.227 1 95.12 200 SER B O 1
ATOM 3518 N N . ASN B 1 201 ? -28.172 4.777 0.563 1 96.25 201 ASN B N 1
ATOM 3519 C CA . ASN B 1 201 ? -28.734 4.855 1.91 1 96.25 201 ASN B CA 1
ATOM 3520 C C . ASN B 1 201 ? -28.125 6.008 2.703 1 96.25 201 ASN B C 1
ATOM 3522 O O . ASN B 1 201 ? -26.922 5.992 3 1 96.25 201 ASN B O 1
ATOM 3526 N N . GLU B 1 202 ? -28.953 6.898 3.102 1 94.94 202 GLU B N 1
ATOM 3527 C CA . GLU B 1 202 ? -28.5 8.125 3.748 1 94.94 202 GLU B CA 1
ATOM 3528 C C . GLU B 1 202 ? -27.781 7.824 5.066 1 94.94 202 GLU B C 1
ATOM 3530 O O . GLU B 1 202 ? -26.766 8.445 5.391 1 94.94 202 GLU B O 1
ATOM 3535 N N . ASP B 1 203 ? -28.312 6.918 5.789 1 94.88 203 ASP B N 1
ATOM 3536 C CA . ASP B 1 203 ? -27.719 6.605 7.086 1 94.88 203 ASP B CA 1
ATOM 3537 C C . ASP B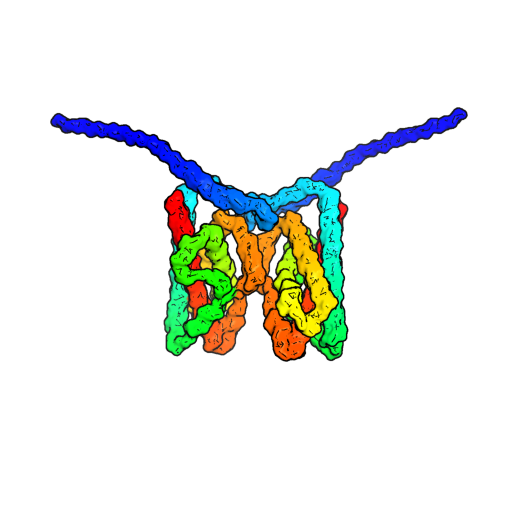 1 203 ? -26.328 5.977 6.922 1 94.88 203 ASP B C 1
ATOM 3539 O O . ASP B 1 203 ? -25.406 6.281 7.684 1 94.88 203 ASP B O 1
ATOM 3543 N N . VAL B 1 204 ? -26.156 5.125 5.945 1 95.5 204 VAL B N 1
ATOM 3544 C CA . VAL B 1 204 ? -24.875 4.516 5.648 1 95.5 204 VAL B CA 1
ATOM 3545 C C . VAL B 1 204 ? -23.891 5.586 5.176 1 95.5 204 VAL B C 1
ATOM 3547 O O . VAL B 1 204 ? -22.75 5.641 5.633 1 95.5 204 VAL B O 1
ATOM 3550 N N . ARG B 1 205 ? -24.375 6.438 4.371 1 96.19 205 ARG B N 1
ATOM 3551 C CA . ARG B 1 205 ? -23.547 7.508 3.822 1 96.19 205 ARG B CA 1
ATOM 3552 C C . ARG B 1 205 ? -23.094 8.469 4.918 1 96.19 205 ARG B C 1
ATOM 3554 O O . ARG B 1 205 ? -21.906 8.789 5.02 1 96.19 205 ARG B O 1
ATOM 3561 N N . HIS B 1 206 ? -23.984 8.867 5.762 1 97 206 HIS B N 1
ATOM 3562 C CA . HIS B 1 206 ? -23.672 9.805 6.836 1 97 206 HIS B CA 1
ATOM 3563 C C . HIS B 1 206 ? -22.734 9.172 7.855 1 97 206 HIS B C 1
ATOM 3565 O O . HIS B 1 206 ? -21.797 9.828 8.328 1 97 206 HIS B O 1
ATOM 3571 N N . SER B 1 207 ? -23.016 7.988 8.148 1 97 207 SER B N 1
ATOM 3572 C CA . SER B 1 207 ? -22.141 7.293 9.094 1 97 207 SER B CA 1
ATOM 3573 C C . SER B 1 207 ? -20.719 7.176 8.547 1 97 207 SER B C 1
ATOM 3575 O O . SER B 1 207 ? -19.75 7.348 9.281 1 97 207 SER B O 1
ATOM 3577 N N . ALA B 1 208 ? -20.609 6.93 7.242 1 96.81 208 ALA B N 1
ATOM 3578 C CA . ALA B 1 208 ? -19.297 6.809 6.594 1 96.81 208 ALA B CA 1
ATOM 3579 C C . ALA B 1 208 ? -18.562 8.141 6.609 1 96.81 208 ALA B C 1
ATOM 3581 O O . ALA B 1 208 ? -17.359 8.18 6.895 1 96.81 208 ALA B O 1
ATOM 3582 N N . PHE B 1 209 ? -19.234 9.18 6.379 1 97.62 209 PHE B N 1
ATOM 3583 C CA . PHE B 1 209 ? -18.609 10.5 6.41 1 97.62 209 PHE B CA 1
ATOM 3584 C C . PHE B 1 209 ? -18.172 10.859 7.82 1 97.62 209 PHE B C 1
ATOM 3586 O O . PHE B 1 209 ? -17.062 11.375 8.016 1 97.62 209 PHE B O 1
ATOM 3593 N N . TYR B 1 210 ? -19.031 10.586 8.719 1 97.88 210 TYR B N 1
ATOM 3594 C CA . TYR B 1 210 ? -18.656 10.898 10.102 1 97.88 210 TYR B CA 1
ATOM 3595 C C . TYR B 1 210 ? -17.406 10.141 10.508 1 97.88 210 TYR B C 1
ATOM 3597 O O . TYR B 1 210 ? -16.484 10.727 11.094 1 97.88 210 TYR B O 1
ATOM 3605 N N . SER B 1 211 ? -17.406 8.875 10.219 1 97.19 211 SER B N 1
ATOM 3606 C CA . SER B 1 211 ? -16.25 8.055 10.547 1 97.19 211 SER B CA 1
ATOM 3607 C C . SER B 1 211 ? -14.992 8.586 9.867 1 97.19 211 SER B C 1
ATOM 3609 O O . SER B 1 211 ? -13.914 8.609 10.477 1 97.19 211 SER B O 1
ATOM 3611 N N . LEU B 1 212 ? -15.141 9.016 8.656 1 97.88 212 LEU B N 1
ATOM 3612 C CA . LEU B 1 212 ? -14.008 9.547 7.902 1 97.88 212 LEU B CA 1
ATOM 3613 C C . LEU B 1 212 ? -13.414 10.766 8.609 1 97.88 212 LEU B C 1
ATOM 3615 O O . LEU B 1 212 ? -12.203 10.82 8.844 1 97.88 212 LEU B O 1
ATOM 3619 N N . PHE B 1 213 ? -14.203 11.688 9 1 98.31 213 PHE B N 1
ATOM 3620 C CA . PHE B 1 213 ? -13.727 12.922 9.617 1 98.31 213 PHE B CA 1
ATOM 3621 C C . PHE B 1 213 ? -13.234 12.656 11.039 1 98.31 213 PHE B C 1
ATOM 3623 O O . PHE B 1 213 ? -12.289 13.297 11.5 1 98.31 213 PHE B O 1
ATOM 3630 N N . HIS B 1 214 ? -13.859 11.758 11.656 1 97.31 214 HIS B N 1
ATOM 3631 C CA . HIS B 1 214 ? -13.414 11.375 12.992 1 97.31 214 HIS B CA 1
ATOM 3632 C C . HIS B 1 214 ? -12.016 10.773 12.953 1 97.31 214 HIS B C 1
ATOM 3634 O O . HIS B 1 214 ? -11.141 11.172 13.734 1 97.31 214 HIS B O 1
ATOM 3640 N N . CYS B 1 215 ? -11.844 9.828 12.07 1 97.12 215 CYS B N 1
ATOM 3641 C CA . CYS B 1 215 ? -10.547 9.18 11.945 1 97.12 215 CYS B CA 1
ATOM 3642 C C . CYS B 1 215 ? -9.477 10.172 11.516 1 97.12 215 CYS B C 1
ATOM 3644 O O . CYS B 1 215 ? -8.344 10.109 11.984 1 97.12 215 CYS B O 1
ATOM 3646 N N . LEU B 1 216 ? -9.852 11.078 10.617 1 98.19 216 LEU B N 1
ATOM 3647 C CA . LEU B 1 216 ? -8.906 12.109 10.188 1 98.19 216 LEU B CA 1
ATOM 3648 C C . LEU B 1 216 ? -8.469 12.969 11.375 1 98.19 216 LEU B C 1
ATOM 3650 O O . LEU B 1 216 ? -7.277 13.227 11.547 1 98.19 216 LEU B O 1
ATOM 3654 N N . HIS B 1 217 ? -9.383 13.367 12.125 1 97.44 217 HIS B N 1
ATOM 3655 C CA . HIS B 1 217 ? -9.078 14.18 13.297 1 97.44 217 HIS B CA 1
ATOM 3656 C C . HIS B 1 217 ? -8.18 13.43 14.273 1 97.44 217 HIS B C 1
ATOM 3658 O O . HIS B 1 217 ? -7.184 13.977 14.758 1 97.44 217 HIS B O 1
ATOM 3664 N N . ARG B 1 218 ? -8.516 12.273 14.531 1 95.5 218 ARG B N 1
ATOM 3665 C CA . ARG B 1 218 ? -7.727 11.438 15.43 1 95.5 218 ARG B CA 1
ATOM 3666 C C . ARG B 1 218 ? -6.293 11.305 14.93 1 95.5 218 ARG B C 1
ATOM 3668 O O . ARG B 1 218 ? -5.344 11.523 15.688 1 95.5 218 ARG B O 1
ATOM 3675 N N . ASP B 1 219 ? -6.172 10.938 13.719 1 96.44 219 ASP B N 1
ATOM 3676 C CA . ASP B 1 219 ? -4.855 10.68 13.148 1 96.44 219 ASP B CA 1
ATOM 3677 C C . ASP B 1 219 ? -4.039 11.969 13.047 1 96.44 219 ASP B C 1
ATOM 3679 O O . ASP B 1 219 ? -2.826 11.961 13.266 1 96.44 219 ASP B O 1
ATOM 3683 N N . THR B 1 220 ? -4.68 13.062 12.672 1 97.75 220 THR B N 1
ATOM 3684 C CA . THR B 1 220 ? -3.947 14.32 12.555 1 97.75 220 THR B CA 1
ATOM 3685 C C . THR B 1 220 ? -3.523 14.828 13.93 1 97.75 220 THR B C 1
ATOM 3687 O O . THR B 1 220 ? -2.49 15.484 14.062 1 97.75 220 THR B O 1
ATOM 3690 N N . LEU B 1 221 ? -4.293 14.531 14.938 1 95.94 221 LEU B N 1
ATOM 3691 C CA . LEU B 1 221 ? -3.877 14.836 16.297 1 95.94 221 LEU B CA 1
ATOM 3692 C C . LEU B 1 221 ? -2.588 14.102 16.656 1 95.94 221 LEU B C 1
ATOM 3694 O O . LEU B 1 221 ? -1.662 14.695 17.203 1 95.94 221 LEU B O 1
ATOM 3698 N N . GLU B 1 222 ? -2.582 12.875 16.328 1 94.62 222 GLU B N 1
ATOM 3699 C CA . GLU B 1 222 ? -1.389 12.078 16.578 1 94.62 222 GLU B CA 1
ATOM 3700 C C . GLU B 1 222 ? -0.187 12.609 15.805 1 94.62 222 GLU B C 1
ATOM 3702 O O . GLU B 1 222 ? 0.916 12.703 16.344 1 94.62 222 GLU B O 1
ATOM 3707 N N . ILE B 1 223 ? -0.374 12.93 14.57 1 96.69 223 ILE B N 1
ATOM 3708 C CA . ILE B 1 223 ? 0.688 13.5 13.75 1 96.69 223 ILE B CA 1
ATOM 3709 C C . ILE B 1 223 ? 1.229 14.766 14.414 1 96.69 223 ILE B C 1
ATOM 3711 O O . ILE B 1 223 ? 2.443 14.969 14.484 1 96.69 223 ILE B O 1
ATOM 3715 N N . ASP B 1 224 ? 0.319 15.57 14.898 1 96.38 224 ASP B N 1
ATOM 3716 C CA . ASP B 1 224 ? 0.72 16.812 15.539 1 96.38 224 ASP B CA 1
ATOM 3717 C C . ASP B 1 224 ? 1.547 16.547 16.797 1 96.38 224 ASP B C 1
ATOM 3719 O O . ASP B 1 224 ? 2.594 17.156 17 1 96.38 224 ASP B O 1
ATOM 3723 N N . ILE B 1 225 ? 1.107 15.664 17.578 1 94.81 225 ILE B N 1
ATOM 3724 C CA . ILE B 1 225 ? 1.805 15.32 18.812 1 94.81 225 ILE B CA 1
ATOM 3725 C C . ILE B 1 225 ? 3.205 14.805 18.484 1 94.81 225 ILE B C 1
ATOM 3727 O O . ILE B 1 225 ? 4.191 15.273 19.062 1 94.81 225 ILE B O 1
ATOM 3731 N N . TYR B 1 226 ? 3.301 13.875 17.578 1 95.12 226 TYR B N 1
ATOM 3732 C CA . TYR B 1 226 ? 4.582 13.266 17.234 1 95.12 226 TYR B CA 1
ATOM 3733 C C . TYR B 1 226 ? 5.52 14.297 16.609 1 95.12 226 TYR B C 1
ATOM 3735 O O . TYR B 1 226 ? 6.715 14.312 16.906 1 95.12 226 TYR B O 1
ATOM 3743 N N . THR B 1 227 ? 4.973 15.109 15.75 1 96.75 227 THR B N 1
ATOM 3744 C CA . THR B 1 227 ? 5.785 16.141 15.109 1 96.75 227 THR B CA 1
ATOM 3745 C C . THR B 1 227 ? 6.34 17.109 16.141 1 96.75 227 THR B C 1
ATOM 3747 O O . THR B 1 227 ? 7.5 17.516 16.062 1 96.75 227 THR B O 1
ATOM 3750 N N . LYS B 1 228 ? 5.586 17.484 17.062 1 95.5 228 LYS B N 1
ATOM 3751 C CA . LYS B 1 228 ? 6.027 18.391 18.125 1 95.5 228 LYS B CA 1
ATOM 3752 C C . LYS B 1 228 ? 7.117 17.75 18.969 1 95.5 228 LYS B C 1
ATOM 3754 O O . LYS B 1 228 ? 8.062 18.422 19.391 1 95.5 228 LYS B O 1
ATOM 3759 N N . ILE B 1 229 ? 6.961 16.516 19.281 1 94.94 229 ILE B N 1
ATOM 3760 C CA . ILE B 1 229 ? 7.996 15.805 20.031 1 94.94 229 ILE B CA 1
ATOM 3761 C C . ILE B 1 229 ? 9.312 15.852 19.266 1 94.94 229 ILE B C 1
ATOM 3763 O O . ILE B 1 229 ? 10.359 16.188 19.828 1 94.94 229 ILE B O 1
ATOM 3767 N N . LEU B 1 230 ? 9.258 15.562 17.969 1 94.12 230 LEU B N 1
ATOM 3768 C CA . LEU B 1 230 ? 10.445 15.602 17.125 1 94.12 230 LEU B CA 1
ATOM 3769 C C . LEU B 1 230 ? 11.078 17 17.141 1 94.12 230 LEU B C 1
ATOM 3771 O O . LEU B 1 230 ? 12.297 17.125 17.25 1 94.12 230 LEU B O 1
ATOM 3775 N N . ALA B 1 231 ? 10.227 18 17.016 1 94.75 231 ALA B N 1
ATOM 3776 C CA . ALA B 1 231 ? 10.711 19.375 16.969 1 94.75 231 ALA B CA 1
ATOM 3777 C C . ALA B 1 231 ? 11.383 19.75 18.297 1 94.75 231 ALA B C 1
ATOM 3779 O O . ALA B 1 231 ? 12.445 20.375 18.297 1 94.75 231 ALA B O 1
ATOM 3780 N N . ARG B 1 232 ? 10.766 19.375 19.375 1 94.62 232 ARG B N 1
ATOM 3781 C CA . ARG B 1 232 ? 11.336 19.688 20.672 1 94.62 232 ARG B CA 1
ATOM 3782 C C . ARG B 1 232 ? 12.703 19.031 20.844 1 94.62 232 ARG B C 1
ATOM 3784 O O . ARG B 1 232 ? 13.633 19.641 21.375 1 94.62 232 ARG B O 1
ATOM 3791 N N . ARG B 1 233 ? 12.844 17.859 20.453 1 91.12 233 ARG B N 1
ATOM 3792 C CA . ARG B 1 233 ? 14.109 17.125 20.547 1 91.12 233 ARG B CA 1
ATOM 3793 C C . ARG B 1 233 ? 15.172 17.781 19.672 1 91.12 233 ARG B C 1
ATOM 3795 O O . ARG B 1 233 ? 16.344 17.844 20.062 1 91.12 233 ARG B O 1
ATOM 3802 N N . MET B 1 234 ? 14.773 18.281 18.531 1 87.81 234 MET B N 1
ATOM 3803 C CA . MET B 1 234 ? 15.711 18.938 17.625 1 87.81 234 MET B CA 1
ATOM 3804 C C . MET B 1 234 ? 16.156 20.297 18.203 1 87.81 234 MET B C 1
ATOM 3806 O O . MET B 1 234 ? 17.328 20.656 18.094 1 87.81 234 MET B O 1
ATOM 3810 N N . ILE B 1 235 ? 15.289 20.953 18.75 1 84.06 235 ILE B N 1
ATOM 3811 C CA . ILE B 1 235 ? 15.57 22.281 19.297 1 84.06 235 ILE B CA 1
ATOM 3812 C C . ILE B 1 235 ? 16.469 22.156 20.516 1 84.06 235 ILE B C 1
ATOM 3814 O O . ILE B 1 235 ? 17.344 22.984 20.734 1 84.06 235 ILE B O 1
ATOM 3818 N N . ASN B 1 236 ? 16.25 21.094 21.266 1 80.19 236 ASN B N 1
ATOM 3819 C CA . ASN B 1 236 ? 17.031 20.906 22.484 1 80.19 236 ASN B CA 1
ATOM 3820 C C . ASN B 1 236 ? 18.391 20.281 22.188 1 80.19 236 ASN B C 1
ATOM 3822 O O . ASN B 1 236 ? 19.219 20.109 23.094 1 80.19 236 ASN B O 1
ATOM 3826 N N . THR B 1 237 ? 18.562 19.891 21.031 1 69.75 237 THR B N 1
ATOM 3827 C CA . THR B 1 237 ? 19.875 19.391 20.625 1 69.75 237 THR B CA 1
ATOM 3828 C C . THR B 1 237 ? 20.766 20.547 20.188 1 69.75 237 THR B C 1
ATOM 3830 O O . THR B 1 237 ? 20.344 21.391 19.391 1 69.75 237 THR B O 1
#